Protein AF-A0A6J1W7P1-F1 (afdb_monomer_lite)

Secondary structure (DSSP, 8-state):
-TT--S-TTHHHHHHHHHHHHHH-S---GGGEEEEEEEEETTEEEEEEEE--SSHHHHHHHHHHHHHHHHS-PEEEETTEEEE---------------------------PPP-PPPP--EEEEEE---SSS---S-EEEEE--SSSSPB-TTEEEEEEETTT-BEEEEEE-TT-B--TTSEEEEE-TT-SSPPSEE--TT-S-SSSEEEEEEE-SS----TTPBP--TTEEEEEEEESS-----HHHHHHHSTT-PPEE--TTS-SS-EEEEE-S---TT-GGGEEEEE--TTS----------S-TTT--S---EEEEEE--BTTB---EEEEE-STT-BSTT-EEEE--TT-SS-SEEEE--SB--TTSEEEE-PPP--S-----

Organism: NCBI:txid8663

Foldseek 3Di:
DVCDDPDLLPVLLLVQLQLCVQLVLNRASAQFAPWDWDDDDPDTDTDTHGFDLDPVRVVSSVVSVVVLQPDQAFRDDPPDTHGDHDDDDDPPPDDDDDDDDDDDDDDDDPDDPDDDDFDKEWFWFQQQFPDDWQAAGKTKIFTRDQPQAACAQKKKFKADLVVQWTQDIDRRHPHTAPSRRMAMEEGCPHPPGHPHHDHGCPRPQAQIKIWMFGDNDDPDDGGDHDDLVRTDAMAGEHADDDDDSPVCCCHHQNPDDHHYLDPPPDPGRKIWGQGRYSDGSHSVRTDIAHDDHPHDTPDDDPPPPPPPPPPPDWDKDWPDADDDDPPDDWGKTKIATDAFAFQQVDKDFDDDPVDPHGPDIHRDGDGQHRRRMDMDTDDDDDPDDDDD

pLDDT: mean 74.08, std 20.41, range [27.34, 98.88]

Structure (mmCIF, N/CA/C/O backbone):
data_AF-A0A6J1W7P1-F1
#
_entry.id   AF-A0A6J1W7P1-F1
#
loop_
_atom_site.group_PDB
_atom_site.id
_atom_site.type_symbol
_atom_site.label_atom_id
_atom_site.label_alt_id
_atom_site.label_comp_id
_atom_site.label_asym_id
_atom_site.label_entity_id
_atom_site.label_seq_id
_atom_site.pdbx_PDB_ins_code
_atom_site.Cartn_x
_atom_site.Cartn_y
_atom_site.Cartn_z
_atom_site.occupancy
_atom_site.B_iso_or_equiv
_atom_site.auth_seq_id
_atom_site.auth_comp_id
_atom_site.auth_asym_id
_atom_site.auth_atom_id
_atom_site.pdbx_PDB_model_num
ATOM 1 N N . CYS A 1 1 ? -26.674 -8.137 21.107 1.00 55.94 1 CYS A N 1
ATOM 2 C CA . CYS A 1 1 ? -27.039 -9.274 20.233 1.00 55.94 1 CYS A CA 1
ATOM 3 C C . CYS A 1 1 ? -28.047 -8.925 19.143 1.00 55.94 1 CYS A C 1
ATOM 5 O O . CYS A 1 1 ? -27.706 -9.076 17.980 1.00 55.94 1 CYS A O 1
ATOM 7 N N . HIS A 1 2 ? -29.232 -8.385 19.457 1.00 55.34 2 HIS A N 1
ATOM 8 C CA . HIS A 1 2 ? -30.210 -7.976 18.425 1.00 55.34 2 HIS A CA 1
ATOM 9 C C . HIS A 1 2 ? -29.773 -6.791 17.535 1.00 55.34 2 HIS A C 1
ATOM 11 O O . HIS A 1 2 ? -30.408 -6.522 16.524 1.00 55.34 2 HIS A O 1
ATOM 17 N N . GLN A 1 3 ? -28.682 -6.108 17.899 1.00 54.59 3 GLN A N 1
ATOM 18 C CA . GLN A 1 3 ? -28.044 -5.022 17.146 1.00 54.59 3 GLN A CA 1
ATOM 19 C C . GLN A 1 3 ? -26.563 -5.336 16.867 1.00 54.59 3 GLN A C 1
ATOM 21 O O . GLN A 1 3 ? -25.710 -4.471 17.049 1.00 54.59 3 GLN A O 1
ATOM 26 N N . LYS A 1 4 ? -26.214 -6.592 16.530 1.00 49.41 4 LYS A N 1
ATOM 27 C CA . LYS A 1 4 ? -24.828 -6.925 16.146 1.00 49.41 4 LYS A CA 1
ATOM 28 C C . LYS A 1 4 ? -24.375 -5.915 15.070 1.00 49.41 4 LYS A C 1
ATOM 30 O O . LYS A 1 4 ? -25.126 -5.726 14.109 1.00 49.41 4 LYS A O 1
ATOM 35 N N . PRO A 1 5 ? -23.235 -5.220 15.246 1.00 51.75 5 PRO A N 1
ATOM 36 C CA . PRO A 1 5 ? -22.783 -4.244 14.262 1.00 51.75 5 PRO A CA 1
ATOM 37 C C . PRO A 1 5 ? -22.648 -4.928 12.900 1.00 51.75 5 PRO A C 1
ATOM 39 O O . PRO A 1 5 ? -22.123 -6.036 12.814 1.00 51.75 5 PRO A O 1
ATOM 42 N N . GLN A 1 6 ? -23.169 -4.286 11.848 1.00 49.50 6 GLN A N 1
ATOM 43 C CA . GLN A 1 6 ? -23.079 -4.822 10.483 1.00 49.50 6 GLN A CA 1
ATOM 44 C C . GLN A 1 6 ? -21.644 -4.794 9.940 1.00 49.50 6 GLN A C 1
ATOM 46 O O . GLN A 1 6 ? -21.331 -5.507 8.993 1.00 49.50 6 GLN A O 1
ATOM 51 N N . ASP A 1 7 ? -20.785 -3.979 10.554 1.00 55.03 7 ASP A N 1
ATOM 52 C CA . ASP A 1 7 ? -19.360 -3.895 10.272 1.00 55.03 7 ASP A CA 1
ATOM 53 C C . ASP A 1 7 ? -18.561 -4.624 11.362 1.00 55.03 7 ASP A C 1
ATOM 55 O O . ASP A 1 7 ? -18.453 -4.154 12.501 1.00 55.03 7 ASP A O 1
ATOM 59 N N . GLU A 1 8 ? -17.984 -5.769 10.998 1.00 53.41 8 GLU A N 1
ATOM 60 C CA . GLU A 1 8 ? -17.146 -6.592 11.877 1.00 53.41 8 GLU A CA 1
ATOM 61 C C . GLU A 1 8 ? -15.874 -5.855 12.346 1.00 53.41 8 GLU A C 1
ATOM 63 O O . GLU A 1 8 ? -15.332 -6.189 13.399 1.00 53.41 8 GLU A O 1
ATOM 68 N N . GLY A 1 9 ? -15.443 -4.793 11.650 1.00 53.81 9 GLY A N 1
ATOM 69 C CA . GLY A 1 9 ? -14.288 -3.969 12.030 1.00 53.81 9 GLY A CA 1
ATOM 70 C C . GLY A 1 9 ? -14.559 -2.944 13.139 1.00 53.81 9 GLY A C 1
ATOM 71 O O . GLY A 1 9 ? -13.624 -2.372 13.702 1.00 53.81 9 GLY A O 1
ATOM 72 N N . THR A 1 10 ? -15.822 -2.705 13.503 1.00 60.69 10 THR A N 1
ATOM 73 C CA . THR A 1 10 ? -16.180 -1.638 14.454 1.00 60.69 10 THR A CA 1
ATOM 74 C C . THR A 1 10 ? -15.736 -1.936 15.891 1.00 60.69 10 THR A C 1
ATOM 76 O O . THR A 1 10 ? -15.282 -1.028 16.587 1.00 60.69 10 THR A O 1
ATOM 79 N N . ILE A 1 11 ? -15.827 -3.191 16.335 1.00 65.00 11 ILE A N 1
ATOM 80 C CA . ILE A 1 11 ? -15.462 -3.586 17.706 1.00 65.00 11 ILE A CA 1
ATOM 81 C C . ILE A 1 11 ? -13.941 -3.648 17.916 1.00 65.00 11 ILE A C 1
ATOM 83 O O . ILE A 1 11 ? -13.480 -3.010 18.864 1.00 65.00 11 ILE A O 1
ATOM 87 N N . PRO A 1 12 ? -13.146 -4.293 17.034 1.00 63.59 12 PRO A N 1
ATOM 88 C CA . PRO A 1 12 ? -11.684 -4.223 17.096 1.00 63.59 12 PRO A CA 1
ATOM 89 C C . PRO A 1 12 ? -11.166 -2.783 17.134 1.00 63.59 12 PRO A C 1
ATOM 91 O O . PRO A 1 12 ? -10.280 -2.456 17.920 1.00 63.59 12 PRO A O 1
ATOM 94 N N . ARG A 1 13 ? -11.765 -1.893 16.328 1.00 65.25 13 ARG A N 1
ATOM 95 C CA . ARG A 1 13 ? -11.382 -0.480 16.270 1.00 65.25 13 ARG A CA 1
ATOM 96 C C . ARG A 1 13 ? -11.667 0.262 17.570 1.00 65.25 13 ARG A C 1
ATOM 98 O O . ARG A 1 13 ? -10.803 0.985 18.051 1.00 65.25 13 ARG A O 1
ATOM 105 N N . ALA A 1 14 ? -12.853 0.080 18.143 1.00 62.78 14 ALA A N 1
ATOM 106 C CA . ALA A 1 14 ? -13.211 0.722 19.404 1.00 62.78 14 ALA A CA 1
ATOM 107 C C . ALA A 1 14 ? -12.357 0.211 20.577 1.00 62.78 14 ALA A C 1
ATOM 109 O O . ALA A 1 14 ? -11.926 1.008 21.406 1.00 62.78 14 ALA A O 1
ATOM 110 N N . LEU A 1 15 ? -12.065 -1.094 20.619 1.00 66.50 15 LEU A N 1
ATOM 111 C CA . LEU A 1 15 ? -11.183 -1.684 21.629 1.00 66.50 15 LEU A CA 1
ATOM 112 C C . LEU A 1 15 ? -9.762 -1.126 21.529 1.00 66.50 15 LEU A C 1
ATOM 114 O O . LEU A 1 15 ? -9.231 -0.653 22.530 1.00 66.50 15 LEU A O 1
ATOM 118 N N . ALA A 1 16 ? -9.184 -1.104 20.327 1.00 66.38 16 ALA A N 1
ATOM 119 C CA . ALA A 1 16 ? -7.863 -0.528 20.089 1.00 66.38 16 ALA A CA 1
ATOM 120 C C . ALA A 1 16 ? -7.801 0.961 20.461 1.00 66.38 16 ALA A C 1
ATOM 122 O O . ALA A 1 16 ? -6.868 1.394 21.122 1.00 66.38 16 ALA A O 1
ATOM 123 N N . GLN A 1 17 ? -8.837 1.741 20.138 1.00 63.00 17 GLN A N 1
ATOM 124 C CA . GLN A 1 17 ? -8.927 3.149 20.542 1.00 63.00 17 GLN A CA 1
ATOM 125 C C . GLN A 1 17 ? -9.007 3.329 22.065 1.00 63.00 17 GLN A C 1
ATOM 127 O O . GLN A 1 17 ? -8.407 4.254 22.614 1.00 63.00 17 GLN A O 1
ATOM 132 N N . SER A 1 18 ? -9.764 2.475 22.761 1.00 62.81 18 SER A N 1
ATOM 133 C CA . SER A 1 18 ? -9.846 2.501 24.226 1.00 62.81 18 SER A CA 1
ATOM 134 C C . SER A 1 18 ? -8.524 2.115 24.888 1.00 62.81 18 SER A C 1
ATOM 136 O O . SER A 1 18 ? -8.179 2.704 25.913 1.00 62.81 18 SER A O 1
ATOM 138 N N . LEU A 1 19 ? -7.795 1.164 24.302 1.00 64.19 19 LEU A N 1
ATOM 139 C CA . LEU A 1 19 ? -6.449 0.782 24.727 1.00 64.19 19 LEU A CA 1
ATOM 140 C C . LEU A 1 19 ? -5.487 1.945 24.533 1.00 64.19 19 LEU A C 1
ATOM 142 O O . LEU A 1 19 ? -4.870 2.391 25.499 1.00 64.19 19 LEU A O 1
ATOM 146 N N . GLU A 1 20 ? -5.470 2.519 23.333 1.00 61.06 20 GLU A N 1
ATOM 147 C CA . GLU A 1 20 ? -4.562 3.603 22.984 1.00 61.06 20 GLU A CA 1
ATOM 148 C C . GLU A 1 20 ? -4.732 4.823 23.883 1.00 61.06 20 GLU A C 1
ATOM 150 O O . GLU A 1 20 ? -3.760 5.374 24.391 1.00 61.06 20 GLU A O 1
ATOM 155 N N . LYS A 1 21 ? -5.977 5.195 24.196 1.00 60.22 21 LYS A N 1
ATOM 156 C CA . LYS A 1 21 ? -6.268 6.300 25.119 1.00 60.22 21 LYS A CA 1
ATOM 157 C C . LYS A 1 21 ? -5.658 6.110 26.516 1.00 60.22 21 LYS A C 1
ATOM 159 O O . LYS A 1 21 ? -5.467 7.093 27.230 1.00 60.22 21 LYS A O 1
ATOM 164 N N . ARG A 1 22 ? -5.423 4.868 26.939 1.00 60.75 22 ARG A N 1
ATOM 165 C CA . ARG A 1 22 ? -4.942 4.534 28.287 1.00 60.75 22 ARG A CA 1
ATOM 166 C C . ARG A 1 22 ? -3.438 4.353 28.340 1.00 60.75 22 ARG A C 1
ATOM 168 O O . ARG A 1 22 ? -2.823 4.788 29.307 1.00 60.75 22 ARG A O 1
ATOM 175 N N . CYS A 1 23 ? -2.881 3.680 27.343 1.00 57.28 23 CYS A N 1
ATOM 176 C CA . CYS A 1 23 ? -1.470 3.323 27.326 1.00 57.28 23 CYS A CA 1
ATOM 177 C C . CYS A 1 23 ? -0.615 4.310 26.523 1.00 57.28 23 CYS A C 1
ATOM 179 O O . CYS A 1 23 ? 0.583 4.383 26.781 1.00 57.28 23 CYS A O 1
ATOM 181 N N . ASN A 1 24 ? -1.211 5.049 25.573 1.00 53.47 24 ASN A N 1
ATOM 182 C CA . ASN A 1 24 ? -0.498 5.818 24.550 1.00 53.47 24 ASN A CA 1
ATOM 183 C C . ASN A 1 24 ? 0.609 4.964 23.897 1.00 53.47 24 ASN A C 1
ATOM 185 O O . ASN A 1 24 ? 1.783 5.344 23.893 1.00 53.47 24 ASN A O 1
ATOM 189 N N . CYS A 1 25 ? 0.242 3.748 23.484 1.00 57.06 25 CYS A N 1
ATOM 190 C CA . CYS A 1 25 ? 1.164 2.671 23.128 1.00 57.06 25 CYS A CA 1
ATOM 191 C C . CYS A 1 25 ? 1.140 2.305 21.638 1.00 57.06 25 CYS A C 1
ATOM 193 O O . CYS A 1 25 ? 1.701 1.280 21.259 1.00 57.06 25 CYS A O 1
ATOM 195 N N . SER A 1 26 ? 0.532 3.142 20.797 1.00 56.62 26 SER A N 1
ATOM 196 C CA . SER A 1 26 ? 0.266 2.865 19.384 1.00 56.62 26 SER A CA 1
ATOM 197 C C . SER A 1 26 ? -0.520 1.559 19.161 1.00 56.62 26 SER A C 1
ATOM 199 O O . SER A 1 26 ? -0.274 0.824 18.200 1.00 56.62 26 SER A O 1
ATOM 201 N N . PHE A 1 27 ? -1.487 1.251 20.035 1.00 61.53 27 PHE A N 1
ATOM 202 C CA . PHE A 1 27 ? -2.318 0.051 19.931 1.00 61.53 27 PHE A CA 1
ATOM 203 C C . PHE A 1 27 ? -3.189 0.117 18.673 1.00 61.53 27 PHE A C 1
ATOM 205 O O . PHE A 1 27 ? -4.149 0.888 18.584 1.00 61.53 27 PHE A O 1
ATOM 212 N N . SER A 1 28 ? -2.896 -0.747 17.702 1.00 66.19 28 SER A N 1
ATOM 213 C CA . SER A 1 28 ? -3.629 -0.808 16.440 1.00 66.19 28 SER A CA 1
ATOM 214 C C . SER A 1 28 ? -4.740 -1.866 16.473 1.00 66.19 28 SER A C 1
ATOM 216 O O . SER A 1 28 ? -4.526 -2.970 16.982 1.00 66.19 28 SER A O 1
ATOM 218 N N . PRO A 1 29 ? -5.910 -1.617 15.845 1.00 63.94 29 PRO A N 1
ATOM 219 C CA . PRO A 1 29 ? -6.922 -2.654 15.616 1.00 63.94 29 PRO A CA 1
ATOM 220 C C . PRO A 1 29 ? -6.360 -3.871 14.868 1.00 63.94 29 PRO A C 1
ATOM 222 O O . PRO A 1 29 ? -6.880 -4.975 15.008 1.00 63.94 29 PRO A O 1
ATOM 225 N N . ALA A 1 30 ? -5.280 -3.673 14.104 1.00 61.75 30 ALA A N 1
ATOM 226 C CA . ALA A 1 30 ? -4.560 -4.710 13.377 1.00 61.75 30 ALA A CA 1
ATOM 227 C C . ALA A 1 30 ? -3.935 -5.791 14.282 1.00 61.75 30 ALA A C 1
ATOM 229 O O . ALA A 1 30 ? -3.623 -6.879 13.791 1.00 61.75 30 ALA A O 1
ATOM 230 N N . TYR A 1 31 ? -3.759 -5.518 15.580 1.00 68.50 31 TYR A N 1
ATOM 231 C CA . TYR A 1 31 ? -3.244 -6.485 16.554 1.00 68.50 31 TYR A CA 1
ATOM 232 C C . TYR A 1 31 ? -4.279 -7.537 16.968 1.00 68.50 31 TYR A C 1
ATOM 234 O O . TYR A 1 31 ? -3.904 -8.574 17.508 1.00 68.50 31 TYR A O 1
ATOM 242 N N . PHE A 1 32 ? -5.565 -7.325 16.671 1.00 69.25 32 PHE A N 1
ATOM 243 C CA . PHE A 1 32 ? -6.596 -8.347 16.836 1.00 69.25 32 PHE A CA 1
ATOM 244 C C . PHE A 1 32 ? -6.693 -9.217 15.579 1.00 69.25 32 PHE A C 1
ATOM 246 O O . PHE A 1 32 ? -7.141 -8.775 14.519 1.00 69.25 32 PHE A O 1
ATOM 253 N N . LYS A 1 33 ? -6.286 -10.477 15.704 1.00 66.31 33 LYS A N 1
ATOM 254 C CA . LYS A 1 33 ? -6.368 -11.508 14.668 1.00 66.31 33 LYS A CA 1
ATOM 255 C C . LYS A 1 33 ? -7.622 -12.344 14.842 1.00 66.31 33 LYS A C 1
ATOM 257 O O . LYS A 1 33 ? -8.045 -12.616 15.962 1.00 66.31 33 LYS A O 1
ATOM 262 N N . ASP A 1 34 ? -8.195 -12.741 13.712 1.00 69.56 34 ASP A N 1
ATOM 263 C CA . ASP A 1 34 ? -9.390 -13.580 13.628 1.00 69.56 34 ASP A CA 1
ATOM 264 C C . ASP A 1 34 ? -10.508 -13.152 14.599 1.00 69.56 34 ASP A C 1
ATOM 266 O O . ASP A 1 34 ? -10.966 -13.957 15.410 1.00 69.56 34 ASP A O 1
ATOM 270 N N . PRO A 1 35 ? -10.941 -11.874 14.570 1.00 71.31 35 PRO A N 1
ATOM 271 C CA . PRO A 1 35 ? -11.959 -11.395 15.487 1.00 71.31 35 PRO A CA 1
ATOM 272 C C . PRO A 1 35 ? -13.296 -12.097 15.231 1.00 71.31 35 PRO A C 1
ATOM 274 O O . PRO A 1 35 ? -13.897 -11.974 14.164 1.00 71.31 35 PRO A O 1
ATOM 277 N N . VAL A 1 36 ? -13.798 -12.789 16.246 1.00 73.38 36 VAL A N 1
ATOM 278 C CA . VAL A 1 36 ? -15.101 -13.444 16.264 1.00 73.38 36 VAL A CA 1
ATOM 279 C C . VAL A 1 36 ? -16.020 -12.706 17.227 1.00 73.38 36 VAL A C 1
ATOM 281 O O . VAL A 1 36 ? -15.671 -12.406 18.366 1.00 73.38 36 VAL A O 1
ATOM 284 N N . LEU A 1 37 ? -17.234 -12.435 16.754 1.00 72.56 37 LEU A N 1
ATOM 285 C CA . LEU A 1 37 ? -18.307 -11.846 17.546 1.00 72.56 37 LEU A CA 1
ATOM 286 C C . LEU A 1 37 ? -19.449 -12.844 17.691 1.00 72.56 37 LEU A C 1
ATOM 288 O O . LEU A 1 37 ? -20.247 -13.021 16.757 1.00 72.56 37 LEU A O 1
ATOM 292 N N . THR A 1 38 ? -19.539 -13.466 18.861 1.00 76.69 38 THR A N 1
ATOM 293 C CA . THR A 1 38 ? -20.615 -14.390 19.227 1.00 76.69 38 THR A CA 1
ATOM 294 C C . THR A 1 38 ? -21.569 -13.758 20.235 1.00 76.69 38 THR A C 1
ATOM 296 O O . THR A 1 38 ? -21.323 -12.700 20.816 1.00 76.69 38 THR A O 1
ATOM 299 N N . CYS A 1 39 ? -22.725 -14.392 20.384 1.00 75.62 39 CYS A N 1
ATOM 300 C CA . CYS A 1 39 ? -23.730 -14.016 21.360 1.00 75.62 39 CYS A CA 1
ATOM 301 C C . CYS A 1 39 ? -23.903 -15.157 22.349 1.00 75.62 39 CYS A C 1
ATOM 303 O O . CYS A 1 39 ? -24.371 -16.228 21.967 1.00 75.62 39 CYS A O 1
ATOM 305 N N . GLU A 1 40 ? -23.571 -14.905 23.609 1.00 77.44 40 GLU A N 1
ATOM 306 C CA . GLU A 1 40 ? -23.798 -15.835 24.710 1.00 77.44 40 GLU A CA 1
ATOM 307 C C . GLU A 1 40 ? -24.936 -15.278 25.570 1.00 77.44 40 GLU A C 1
ATOM 309 O O . GLU A 1 40 ? -24.783 -14.377 26.394 1.00 77.44 40 GLU A O 1
ATOM 314 N N . GLY A 1 41 ? -26.156 -15.739 25.286 1.00 78.94 41 GLY A N 1
ATOM 315 C CA . GLY A 1 41 ? -27.366 -15.191 25.898 1.00 78.94 41 GLY A CA 1
ATOM 316 C C . GLY A 1 41 ? -27.593 -13.719 25.528 1.00 78.94 41 GLY A C 1
ATOM 317 O O . GLY A 1 41 ? -27.954 -13.403 24.392 1.00 78.94 41 GLY A O 1
ATOM 318 N N . ARG A 1 42 ? -27.441 -12.811 26.503 1.00 70.31 42 ARG A N 1
ATOM 319 C CA . ARG A 1 42 ? -27.562 -11.349 26.305 1.00 70.31 42 ARG A CA 1
ATOM 320 C C . ARG A 1 42 ? -26.214 -10.655 26.110 1.00 70.31 42 ARG A C 1
ATOM 322 O O . ARG A 1 42 ? -26.200 -9.466 25.787 1.00 70.31 42 ARG A O 1
ATOM 329 N N . GLU A 1 43 ? -25.118 -11.380 26.288 1.00 67.12 43 GLU A N 1
ATOM 330 C CA . GLU A 1 43 ? -23.765 -10.851 26.221 1.00 67.12 43 GLU A CA 1
ATOM 331 C C . GLU A 1 43 ? -23.235 -10.948 24.792 1.00 67.12 43 GLU A C 1
ATOM 333 O O . GLU A 1 43 ? -23.491 -11.914 24.068 1.00 67.12 43 GLU A O 1
ATOM 338 N N . LEU A 1 44 ? -22.537 -9.899 24.366 1.00 68.69 44 LEU A N 1
ATOM 339 C CA . LEU A 1 44 ? -21.782 -9.905 23.123 1.00 68.69 44 LEU A CA 1
ATOM 340 C C . LEU A 1 44 ? -20.349 -10.288 23.476 1.00 68.69 44 LEU A C 1
ATOM 342 O O . LEU A 1 44 ? -19.685 -9.548 24.200 1.00 68.69 44 LEU A O 1
ATOM 346 N N . VAL A 1 45 ? -19.892 -11.426 22.971 1.00 72.62 45 VAL A N 1
ATOM 347 C CA . VAL A 1 45 ? -18.554 -11.943 23.245 1.00 72.62 45 VAL A CA 1
ATOM 348 C C . VAL A 1 45 ? -17.677 -11.640 22.041 1.00 72.62 45 VAL A C 1
ATOM 350 O O . VAL A 1 45 ? -17.971 -12.048 20.917 1.00 72.62 45 VAL A O 1
ATOM 353 N N . PHE A 1 46 ? -16.626 -10.861 22.286 1.00 74.12 46 PHE A N 1
ATOM 354 C CA . PHE A 1 46 ? -15.562 -10.605 21.327 1.00 74.12 46 PHE A CA 1
ATOM 355 C C . PHE A 1 46 ? -14.382 -11.511 21.662 1.00 74.12 46 PHE A C 1
ATOM 357 O O . PHE A 1 46 ? -13.828 -11.432 22.758 1.00 74.12 46 PHE A O 1
ATOM 364 N N . THR A 1 47 ? -13.993 -12.350 20.713 1.00 72.50 47 THR A N 1
ATOM 365 C CA . THR A 1 47 ? -12.824 -13.220 20.823 1.00 72.50 47 THR A CA 1
ATOM 366 C C . THR A 1 47 ? -11.885 -12.883 19.684 1.00 72.50 47 THR A C 1
ATOM 368 O O . THR A 1 47 ? -12.304 -12.866 18.536 1.00 72.50 47 THR A O 1
ATOM 371 N N . ALA A 1 48 ? -10.626 -12.606 19.984 1.00 70.75 48 ALA A N 1
ATOM 372 C CA . ALA A 1 48 ? -9.598 -12.403 18.976 1.00 70.75 48 ALA A CA 1
ATOM 373 C C . ALA A 1 48 ? -8.273 -12.934 19.512 1.00 70.75 48 ALA A C 1
ATOM 375 O O . ALA A 1 48 ? -8.025 -12.906 20.719 1.00 70.75 48 ALA A O 1
ATOM 376 N N . LEU A 1 49 ? -7.420 -13.393 18.608 1.00 68.50 49 LEU A N 1
ATOM 377 C CA . LEU A 1 49 ? -6.032 -13.694 18.909 1.00 68.50 49 LEU A CA 1
ATOM 378 C C . LEU A 1 49 ? -5.262 -12.373 18.960 1.00 68.50 49 LEU A C 1
ATOM 380 O O . LEU A 1 49 ? -5.277 -11.602 18.003 1.00 68.50 49 LEU A O 1
ATOM 384 N N . LEU A 1 50 ? -4.604 -12.089 20.080 1.00 71.19 50 LEU A N 1
ATOM 385 C CA . LEU A 1 50 ? -3.755 -10.909 20.186 1.00 71.19 50 LEU A CA 1
ATOM 386 C C . LEU A 1 50 ? -2.393 -11.224 19.567 1.00 71.19 50 LEU A C 1
ATOM 388 O O . LEU A 1 50 ? -1.663 -12.075 20.068 1.00 71.19 50 LEU A O 1
ATOM 392 N N . SER A 1 51 ? -2.053 -10.543 18.477 1.00 60.06 51 SER A N 1
ATOM 393 C CA . SER A 1 51 ? -0.722 -10.621 17.880 1.00 60.06 51 SER A CA 1
ATOM 394 C C . SER A 1 51 ? 0.119 -9.428 18.310 1.00 60.06 51 SER A C 1
ATOM 396 O O . SER A 1 51 ? -0.307 -8.289 18.129 1.00 60.06 51 SER A O 1
ATOM 398 N N . ALA A 1 52 ? 1.329 -9.693 18.789 1.00 60.12 52 ALA A N 1
ATOM 399 C CA . ALA A 1 52 ? 2.334 -8.686 19.097 1.00 60.12 52 ALA A CA 1
ATOM 400 C C . ALA A 1 52 ? 3.681 -9.086 18.478 1.00 60.12 52 ALA A C 1
ATOM 402 O O . ALA A 1 52 ? 3.925 -10.265 18.218 1.00 60.12 52 ALA A O 1
ATOM 403 N N . ARG A 1 53 ? 4.541 -8.099 18.213 1.00 53.19 53 ARG A N 1
ATOM 404 C CA . ARG A 1 53 ? 5.790 -8.270 17.451 1.00 53.19 53 ARG A CA 1
ATOM 405 C C . ARG A 1 53 ? 6.984 -8.697 18.314 1.00 53.19 53 ARG A C 1
ATOM 407 O O . ARG A 1 53 ? 7.997 -9.115 17.770 1.00 53.19 53 ARG A O 1
ATOM 414 N N . SER A 1 54 ? 6.874 -8.603 19.639 1.00 49.78 54 SER A N 1
ATOM 415 C CA . SER A 1 54 ? 7.848 -9.128 20.605 1.00 49.78 54 SER A CA 1
ATOM 416 C C . SER A 1 54 ? 7.158 -9.492 21.919 1.00 49.78 54 SER A C 1
ATOM 418 O O . SER A 1 54 ? 6.016 -9.086 22.146 1.00 49.78 54 SER A O 1
ATOM 420 N N . THR A 1 55 ? 7.846 -10.225 22.796 1.00 53.94 55 THR A N 1
ATOM 421 C CA . THR A 1 55 ? 7.386 -10.508 24.166 1.00 53.94 55 THR A CA 1
ATOM 422 C C . THR A 1 55 ? 7.146 -9.226 24.954 1.00 53.94 55 THR A C 1
ATOM 424 O O . THR A 1 55 ? 6.122 -9.096 25.606 1.00 53.94 55 THR A O 1
ATOM 427 N N . GLU A 1 56 ? 8.003 -8.218 24.802 1.00 53.66 56 GLU A N 1
ATOM 428 C CA . GLU A 1 56 ? 7.858 -6.932 25.493 1.00 53.66 56 GLU A CA 1
ATOM 429 C C . GLU A 1 56 ? 6.676 -6.126 24.950 1.00 53.66 56 GLU A C 1
ATOM 431 O O . GLU A 1 56 ? 6.010 -5.424 25.708 1.00 53.66 56 GLU A O 1
ATOM 436 N N . GLN A 1 57 ? 6.406 -6.194 23.639 1.00 59.09 57 GLN A N 1
ATOM 437 C CA . GLN A 1 57 ? 5.189 -5.600 23.093 1.00 59.09 57 GLN A CA 1
ATOM 438 C C . GLN A 1 57 ? 3.965 -6.353 23.606 1.00 59.09 57 GLN A C 1
ATOM 440 O O . GLN A 1 57 ? 3.032 -5.710 24.071 1.00 59.09 57 GLN A O 1
ATOM 445 N N . LEU A 1 58 ? 3.984 -7.687 23.564 1.00 66.31 58 LEU A N 1
ATOM 446 C CA . LEU A 1 58 ? 2.883 -8.508 24.050 1.00 66.31 58 LEU A CA 1
ATOM 447 C C . LEU A 1 58 ? 2.578 -8.192 25.513 1.00 66.31 58 LEU A C 1
ATOM 449 O O . LEU A 1 58 ? 1.424 -7.965 25.847 1.00 66.31 58 LEU A O 1
ATOM 453 N N . ASP A 1 59 ? 3.603 -8.083 26.354 1.00 64.94 59 ASP A N 1
ATOM 454 C CA . ASP A 1 59 ? 3.465 -7.740 27.766 1.00 64.94 59 ASP A CA 1
ATOM 455 C C . ASP A 1 59 ? 2.892 -6.333 27.961 1.00 64.94 59 ASP A C 1
ATOM 457 O O . ASP A 1 59 ? 1.994 -6.153 28.783 1.00 64.94 59 ASP A O 1
ATOM 461 N N . ARG A 1 60 ? 3.336 -5.338 27.178 1.00 65.06 60 ARG A N 1
ATOM 462 C CA . ARG A 1 60 ? 2.747 -3.985 27.205 1.00 65.06 60 ARG A CA 1
ATOM 463 C C . ARG A 1 60 ? 1.275 -3.992 26.795 1.00 65.06 60 ARG A C 1
ATOM 465 O O . ARG A 1 60 ? 0.460 -3.367 27.472 1.00 65.06 60 ARG A O 1
ATOM 472 N N . GLU A 1 61 ? 0.928 -4.716 25.733 1.00 66.75 61 GLU A N 1
ATOM 473 C CA . GLU A 1 61 ? -0.451 -4.812 25.246 1.00 66.75 61 GLU A CA 1
ATOM 474 C C . GLU A 1 61 ? -1.348 -5.577 26.225 1.00 66.75 61 GLU A C 1
ATOM 476 O O . GLU A 1 61 ? -2.467 -5.150 26.516 1.00 66.75 61 GLU A O 1
ATOM 481 N N . LEU A 1 62 ? -0.850 -6.675 26.800 1.00 71.19 62 LEU A N 1
ATOM 482 C CA . LEU A 1 62 ? -1.533 -7.429 27.850 1.00 71.19 62 LEU A CA 1
ATOM 483 C C . LEU A 1 62 ? -1.713 -6.584 29.115 1.00 71.19 62 LEU A C 1
ATOM 485 O O . LEU A 1 62 ? -2.770 -6.640 29.746 1.00 71.19 62 LEU A O 1
ATOM 489 N N . GLN A 1 63 ? -0.734 -5.751 29.465 1.00 67.50 63 GLN A N 1
ATOM 490 C CA . GLN A 1 63 ? -0.842 -4.814 30.578 1.00 67.50 63 GLN A CA 1
ATOM 491 C C . GLN A 1 63 ? -1.894 -3.730 30.298 1.00 67.50 63 GLN A C 1
ATOM 493 O O . GLN A 1 63 ? -2.709 -3.432 31.173 1.00 67.50 63 GLN A O 1
ATOM 498 N N . ALA A 1 64 ? -1.944 -3.184 29.080 1.00 65.50 64 ALA A N 1
ATOM 499 C CA . ALA A 1 64 ? -2.969 -2.226 28.662 1.00 65.50 64 ALA A CA 1
ATOM 500 C C . ALA A 1 64 ? -4.383 -2.841 28.689 1.00 65.50 64 ALA A C 1
ATOM 502 O O . ALA A 1 64 ? -5.332 -2.206 29.160 1.00 65.50 64 ALA A O 1
ATOM 503 N N . LEU A 1 65 ? -4.516 -4.100 28.259 1.00 69.62 65 LEU A N 1
ATOM 504 C CA . LEU A 1 65 ? -5.753 -4.883 28.342 1.00 69.62 65 LEU A CA 1
ATOM 505 C C . LEU A 1 65 ? -6.170 -5.139 29.799 1.00 69.62 65 LEU A C 1
ATOM 507 O O . LEU A 1 65 ? -7.341 -4.962 30.140 1.00 69.62 65 LEU A O 1
ATOM 511 N N . SER A 1 66 ? -5.225 -5.454 30.690 1.00 67.44 66 SER A N 1
ATOM 512 C CA . SER A 1 66 ? -5.509 -5.641 32.121 1.00 67.44 66 SER A CA 1
ATOM 513 C C . SER A 1 66 ? -5.983 -4.348 32.804 1.00 67.44 66 SER A C 1
ATOM 515 O O . SER A 1 66 ? -6.895 -4.371 33.633 1.00 67.44 66 SER A O 1
ATOM 517 N N . ILE A 1 67 ? -5.442 -3.189 32.411 1.00 63.56 67 ILE A N 1
ATOM 518 C CA . ILE A 1 67 ? -5.914 -1.877 32.892 1.00 63.56 67 ILE A CA 1
ATOM 519 C C . ILE A 1 67 ? -7.374 -1.631 32.477 1.00 63.56 67 ILE A C 1
ATOM 521 O O . ILE A 1 67 ? -8.142 -1.028 33.233 1.00 63.56 67 ILE A O 1
ATOM 525 N N . LEU A 1 68 ? -7.774 -2.092 31.288 1.00 62.75 68 LEU A N 1
ATOM 526 C CA . LEU A 1 68 ? -9.154 -2.005 30.809 1.00 62.75 68 LEU A CA 1
ATOM 527 C C . LEU A 1 68 ? -10.108 -2.890 31.605 1.00 62.75 68 LEU A C 1
ATOM 529 O O . LEU A 1 68 ? -11.187 -2.423 31.959 1.00 62.75 68 LEU A O 1
ATOM 533 N N . GLU A 1 69 ? -9.701 -4.114 31.940 1.00 63.56 69 GLU A N 1
ATOM 534 C CA . GLU A 1 69 ? -10.480 -5.031 32.783 1.00 63.56 69 GLU A CA 1
ATOM 535 C C . GLU A 1 69 ? -10.773 -4.433 34.168 1.00 63.56 69 GLU A C 1
ATOM 537 O O . GLU A 1 69 ? -11.894 -4.503 34.673 1.00 63.56 69 GLU A O 1
ATOM 542 N N . GLN A 1 70 ? -9.771 -3.800 34.778 1.00 61.22 70 GLN A N 1
ATOM 543 C CA . GLN A 1 70 ? -9.896 -3.201 36.110 1.00 61.22 70 GLN A CA 1
ATOM 544 C C . GLN A 1 70 ? -10.678 -1.885 36.092 1.00 61.22 70 GLN A C 1
ATOM 546 O O . GLN A 1 70 ? -11.246 -1.459 37.105 1.00 61.22 70 GLN A O 1
ATOM 551 N N . SER A 1 71 ? -10.724 -1.222 34.937 1.00 55.03 71 SER A N 1
ATOM 552 C CA . SER A 1 71 ? -11.521 -0.025 34.758 1.00 55.03 71 SER A CA 1
ATOM 553 C C . SER A 1 71 ? -12.993 -0.407 34.618 1.00 55.03 71 SER A C 1
ATOM 555 O O . SER A 1 71 ? -13.398 -1.058 33.665 1.00 55.03 71 SER A O 1
ATOM 557 N N . LYS A 1 72 ? -13.838 0.022 35.561 1.00 55.31 72 LYS A N 1
ATOM 558 C CA . LYS A 1 72 ? -15.307 -0.126 35.488 1.00 55.31 72 LYS A CA 1
ATOM 559 C C . LYS A 1 72 ? -15.933 0.768 34.402 1.00 55.31 72 LYS A C 1
ATOM 561 O O . LYS A 1 72 ? -16.953 1.418 34.638 1.00 55.31 72 LYS A O 1
ATOM 566 N N . GLU A 1 73 ? -15.281 0.899 33.254 1.00 53.22 73 GLU A N 1
ATOM 567 C CA . GLU A 1 73 ? -15.722 1.743 32.156 1.00 53.22 73 GLU A CA 1
ATOM 568 C C . GLU A 1 73 ? -16.678 1.020 31.213 1.00 53.22 73 GLU A C 1
ATOM 570 O O . GLU A 1 73 ? -16.688 -0.202 31.072 1.00 53.22 73 GLU A O 1
ATOM 575 N N . TRP A 1 74 ? -17.511 1.835 30.572 1.00 55.25 74 TRP A N 1
ATOM 576 C CA . TRP A 1 74 ? -18.512 1.394 29.620 1.00 55.25 74 TRP A CA 1
ATOM 577 C C . TRP A 1 74 ? -17.975 1.600 28.201 1.00 55.25 74 TRP A C 1
ATOM 579 O O . TRP A 1 74 ? -17.655 2.731 27.819 1.00 55.25 74 TRP A O 1
ATOM 589 N N . LEU A 1 75 ? -17.915 0.536 27.397 1.00 52.75 75 LEU A N 1
ATOM 590 C CA . LEU A 1 75 ? -17.742 0.671 25.953 1.00 52.75 75 LEU A CA 1
ATOM 591 C C . LEU A 1 75 ? -19.048 1.195 25.357 1.00 52.75 75 LEU A C 1
ATOM 593 O O . LEU A 1 75 ? -20.138 0.713 25.672 1.00 52.75 75 LEU A O 1
ATOM 597 N N . HIS A 1 76 ? -18.931 2.197 24.497 1.00 49.91 76 HIS A N 1
ATOM 598 C CA . HIS A 1 76 ? -20.079 2.801 23.837 1.00 49.91 76 HIS A CA 1
ATOM 599 C C . HIS A 1 76 ? -20.230 2.152 22.465 1.00 49.91 76 HIS A C 1
ATOM 601 O O . HIS A 1 76 ? -19.399 2.357 21.581 1.00 49.91 76 HIS A O 1
ATOM 607 N N . PHE A 1 77 ? -21.289 1.368 22.287 1.00 47.47 77 PHE A N 1
ATOM 608 C CA . PHE A 1 77 ? -21.648 0.792 20.995 1.00 47.47 77 PHE A CA 1
ATOM 609 C C . PHE A 1 77 ? -23.129 1.064 20.739 1.00 47.47 77 PHE A C 1
ATOM 611 O O . PHE A 1 77 ? -23.988 0.699 21.536 1.00 47.47 77 PHE A O 1
ATOM 618 N N . GLY A 1 78 ? -23.438 1.751 19.637 1.00 46.78 78 GLY A N 1
ATOM 619 C CA . GLY A 1 78 ? -24.776 2.315 19.436 1.00 46.78 78 GLY A CA 1
ATOM 620 C C . GLY A 1 78 ? -25.097 3.423 20.453 1.00 46.78 78 GLY A C 1
ATOM 621 O O . GLY A 1 78 ? -24.199 4.076 20.977 1.00 46.78 78 GLY A O 1
ATOM 622 N N . ASN A 1 79 ? -26.382 3.642 20.748 1.00 46.25 79 ASN A N 1
ATOM 623 C CA . ASN A 1 79 ? -26.837 4.653 21.720 1.00 46.25 79 ASN A CA 1
ATOM 624 C C . ASN A 1 79 ? -26.817 4.141 23.178 1.00 46.25 79 ASN A C 1
ATOM 626 O O . ASN A 1 79 ? -27.581 4.634 24.011 1.00 46.25 79 ASN A O 1
ATOM 630 N N . GLN A 1 80 ? -26.024 3.112 23.491 1.00 43.47 80 GLN A N 1
ATOM 631 C CA . GLN A 1 80 ? -26.039 2.457 24.798 1.00 43.47 80 GLN A CA 1
ATOM 632 C C . GLN A 1 80 ? -24.632 2.221 25.353 1.00 43.47 80 GLN A C 1
ATOM 634 O O . GLN A 1 80 ? -23.658 2.018 24.625 1.00 43.47 80 GLN A O 1
ATOM 639 N N . ASN A 1 81 ? -24.560 2.252 26.683 1.00 55.59 81 ASN A N 1
ATOM 640 C CA . ASN A 1 81 ? -23.365 1.949 27.452 1.00 55.59 81 ASN A CA 1
ATOM 641 C C . ASN A 1 81 ? -23.342 0.450 27.741 1.00 55.59 81 ASN A C 1
ATOM 643 O O . ASN A 1 81 ? -24.290 -0.084 28.321 1.00 55.59 81 ASN A O 1
ATOM 647 N N . HIS A 1 82 ? -22.248 -0.214 27.386 1.00 58.50 82 HIS A N 1
ATOM 648 C CA . HIS A 1 82 ? -22.059 -1.641 27.616 1.00 58.50 82 HIS A CA 1
ATOM 649 C C . HIS A 1 82 ? -20.902 -1.881 28.582 1.00 58.50 82 HIS A C 1
ATOM 651 O O . HIS A 1 82 ? -19.809 -1.347 28.403 1.00 58.50 82 HIS A O 1
ATOM 657 N N . SER A 1 83 ? -21.155 -2.663 29.629 1.00 58.41 83 SER A N 1
ATOM 658 C CA . SER A 1 83 ? -20.114 -3.112 30.549 1.00 58.41 83 SER A CA 1
ATOM 659 C C . SER A 1 83 ? -19.285 -4.184 29.862 1.00 58.41 83 SER A C 1
ATOM 661 O O . SER A 1 83 ? -19.838 -5.076 29.217 1.00 58.41 83 SER A O 1
ATOM 663 N N . ILE A 1 84 ? -17.973 -4.100 30.019 1.00 60.41 84 ILE A N 1
ATOM 664 C CA . ILE A 1 84 ? -17.029 -5.030 29.414 1.00 60.41 84 ILE A CA 1
ATOM 665 C C . ILE A 1 84 ? -16.546 -5.955 30.513 1.00 60.41 84 ILE A C 1
ATOM 667 O O . ILE A 1 84 ? -16.186 -5.498 31.595 1.00 60.41 84 ILE A O 1
ATOM 671 N N . VAL A 1 85 ? -16.494 -7.243 30.211 1.00 60.09 85 VAL A N 1
ATOM 672 C CA . VAL A 1 85 ? -15.711 -8.194 30.989 1.00 60.09 85 VAL A CA 1
ATOM 673 C C . VAL A 1 85 ? -14.678 -8.755 30.035 1.00 60.09 85 VAL A C 1
ATOM 675 O O . VAL A 1 85 ? -15.027 -9.369 29.029 1.00 60.09 85 VAL A O 1
ATOM 678 N N . MET A 1 86 ? -13.410 -8.484 30.321 1.00 61.69 86 MET A N 1
ATOM 679 C CA . MET A 1 86 ? -12.299 -9.002 29.541 1.00 61.69 86 MET A CA 1
ATOM 680 C C . MET A 1 86 ? -11.739 -10.217 30.267 1.00 61.69 86 MET A C 1
ATOM 682 O O . MET A 1 86 ? -11.497 -10.162 31.465 1.00 61.69 86 MET A O 1
ATOM 686 N N . LYS A 1 87 ? -11.571 -11.325 29.549 1.00 62.41 87 LYS A N 1
ATOM 687 C CA . LYS A 1 87 ? -10.865 -12.506 30.046 1.00 62.41 87 LYS A CA 1
ATOM 688 C C . LYS A 1 87 ? -9.744 -12.808 29.073 1.00 62.41 87 LYS A C 1
ATOM 690 O O . LYS A 1 87 ? -10.006 -13.144 27.920 1.00 62.41 87 LYS A O 1
ATOM 695 N N . THR A 1 88 ? -8.510 -12.652 29.527 1.00 58.09 88 THR A N 1
ATOM 696 C CA . THR A 1 88 ? -7.335 -13.095 28.784 1.00 58.09 88 THR A CA 1
ATOM 697 C C . THR A 1 88 ? -7.083 -14.564 29.111 1.00 58.09 88 THR A C 1
ATOM 699 O O . THR A 1 88 ? -7.118 -14.979 30.268 1.00 58.09 88 THR A O 1
ATOM 702 N N . PHE A 1 89 ? -6.861 -15.375 28.081 1.00 56.16 89 PHE A N 1
ATOM 703 C CA . PHE A 1 89 ? -6.412 -16.752 28.244 1.00 56.16 89 PHE A CA 1
ATOM 704 C C . PHE A 1 89 ? -4.946 -16.791 27.835 1.00 56.16 89 PHE A C 1
ATOM 706 O O . PHE A 1 89 ? -4.638 -16.683 26.652 1.00 56.16 89 PHE A O 1
ATOM 713 N N . SER A 1 90 ? -4.047 -16.897 28.813 1.00 49.94 90 SER A N 1
ATOM 714 C CA . SER A 1 90 ? -2.640 -17.169 28.534 1.00 49.94 90 SER A CA 1
ATOM 715 C C . SER A 1 90 ? -2.432 -18.675 28.564 1.00 49.94 90 SER A C 1
ATOM 717 O O . SER A 1 90 ? -2.605 -19.305 29.610 1.00 49.94 90 SER A O 1
ATOM 719 N N . SER A 1 91 ? -2.074 -19.275 27.433 1.00 42.03 91 SER A N 1
ATOM 720 C CA . SER A 1 91 ? -1.507 -20.621 27.429 1.00 42.03 91 SER A CA 1
ATOM 721 C C . SER A 1 91 ? -0.049 -20.517 27.878 1.00 42.03 91 SER A C 1
ATOM 723 O O . SER A 1 91 ? 0.864 -20.490 27.055 1.00 42.03 91 SER A O 1
ATOM 725 N N . ASN A 1 92 ? 0.182 -20.402 29.185 1.00 35.09 92 ASN A N 1
ATOM 726 C CA . ASN A 1 92 ? 1.534 -20.502 29.722 1.00 35.09 92 ASN A CA 1
ATOM 727 C C . ASN A 1 92 ? 1.977 -21.962 29.620 1.00 35.09 92 ASN A C 1
ATOM 729 O O . ASN A 1 92 ? 1.593 -22.797 30.436 1.00 35.09 92 ASN A O 1
ATOM 733 N N . ALA A 1 93 ? 2.796 -22.265 28.619 1.00 37.75 93 ALA A N 1
ATOM 734 C CA . ALA A 1 93 ? 3.627 -23.457 28.611 1.00 37.75 93 ALA A CA 1
ATOM 735 C C . ALA A 1 93 ? 4.878 -23.209 29.470 1.00 37.75 93 ALA A C 1
ATOM 737 O O . ALA A 1 93 ? 5.981 -23.212 28.947 1.00 37.75 93 ALA A O 1
ATOM 738 N N . ASP A 1 94 ? 4.707 -22.931 30.764 1.00 36.47 94 ASP A N 1
ATOM 739 C CA . ASP A 1 94 ? 5.728 -23.245 31.767 1.00 36.47 94 ASP A CA 1
ATOM 740 C C . ASP A 1 94 ? 5.150 -23.091 33.177 1.00 36.47 94 ASP A C 1
ATOM 742 O O . ASP A 1 94 ? 4.526 -22.081 33.508 1.00 36.47 94 ASP A O 1
ATOM 746 N N . GLY A 1 95 ? 5.315 -24.124 33.997 1.00 30.91 95 GLY A N 1
ATOM 747 C CA . GLY A 1 95 ? 4.666 -24.226 35.301 1.00 30.91 95 GLY A CA 1
ATOM 748 C C . GLY A 1 95 ? 4.778 -25.628 35.873 1.00 30.91 95 GLY A C 1
ATOM 749 O O . GLY A 1 95 ? 3.793 -26.351 35.987 1.00 30.91 95 GLY A O 1
ATOM 750 N N . THR A 1 96 ? 6.009 -26.013 36.196 1.00 34.94 96 THR A N 1
ATOM 751 C CA . THR A 1 96 ? 6.345 -27.155 37.043 1.00 34.94 96 THR A CA 1
ATOM 752 C C . THR A 1 96 ? 5.618 -27.066 38.385 1.00 34.94 96 THR A C 1
ATOM 754 O O . THR A 1 96 ? 5.987 -26.247 39.223 1.00 34.94 96 THR A O 1
ATOM 757 N N . ASP A 1 97 ? 4.641 -27.940 38.607 1.00 28.44 97 ASP A N 1
ATOM 758 C CA . ASP A 1 97 ? 4.246 -28.358 39.952 1.00 28.44 97 ASP A CA 1
ATOM 759 C C . ASP A 1 97 ? 3.675 -29.785 39.888 1.00 28.44 97 ASP A C 1
ATOM 761 O O . ASP A 1 97 ? 2.524 -30.022 39.530 1.00 28.44 97 ASP A O 1
ATOM 765 N N . THR A 1 98 ? 4.523 -30.776 40.169 1.00 35.62 98 THR A N 1
ATOM 766 C CA . THR A 1 98 ? 4.082 -32.142 40.505 1.00 35.62 98 THR A CA 1
ATOM 767 C C . THR A 1 98 ? 3.587 -32.164 41.943 1.00 35.62 98 THR A C 1
ATOM 769 O O . THR A 1 98 ? 4.319 -31.714 42.827 1.00 35.62 98 THR A O 1
ATOM 772 N N . PRO A 1 99 ? 2.420 -32.774 42.214 1.00 32.44 99 PRO A N 1
ATOM 773 C CA . PRO A 1 99 ? 2.441 -33.981 43.059 1.00 32.44 99 PRO A CA 1
ATOM 774 C C . PRO A 1 99 ? 1.311 -35.001 42.734 1.00 32.44 99 PRO A C 1
ATOM 776 O O . PRO A 1 99 ? 0.435 -34.733 41.918 1.00 32.44 99 PRO A O 1
ATOM 779 N N . PRO A 1 100 ? 1.301 -36.177 43.389 1.00 36.03 100 PRO A N 1
ATOM 780 C CA . PRO A 1 100 ? 1.865 -37.438 42.929 1.00 36.03 100 PRO A CA 1
ATOM 781 C C . PRO A 1 100 ? 0.854 -38.375 42.228 1.00 36.03 100 PRO A C 1
ATOM 783 O O . PRO A 1 100 ? -0.338 -38.371 42.510 1.00 36.03 100 PRO A O 1
ATOM 786 N N . ASP A 1 101 ? 1.412 -39.217 41.357 1.00 34.34 101 ASP A N 1
ATOM 787 C CA . ASP A 1 101 ? 1.006 -40.589 41.012 1.00 34.34 10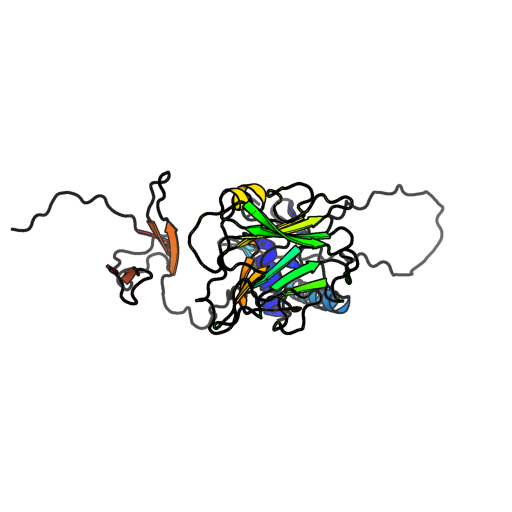1 ASP A CA 1
ATOM 788 C C . ASP A 1 101 ? -0.489 -40.967 41.083 1.00 34.34 101 ASP A C 1
ATOM 790 O O . ASP A 1 101 ? -0.973 -41.409 42.123 1.00 34.34 101 ASP A O 1
ATOM 794 N N . VAL A 1 102 ? -1.178 -40.925 39.932 1.00 29.36 102 VAL A N 1
ATOM 795 C CA . VAL A 1 102 ? -2.239 -41.891 39.595 1.00 29.36 102 VAL A CA 1
ATOM 796 C C . VAL A 1 102 ? -2.187 -42.196 38.091 1.00 29.36 102 VAL A C 1
ATOM 798 O O . VAL A 1 102 ? -2.643 -41.415 37.264 1.00 29.36 102 VAL A O 1
ATOM 801 N N . THR A 1 103 ? -1.564 -43.332 37.770 1.00 32.00 103 THR A N 1
ATOM 802 C CA . THR A 1 103 ? -1.865 -44.269 36.664 1.00 32.00 103 THR A CA 1
ATOM 803 C C . THR A 1 103 ? -2.475 -43.723 35.356 1.00 32.00 103 THR A C 1
ATOM 805 O O . THR A 1 103 ? -3.650 -43.394 35.250 1.00 32.00 103 THR A O 1
ATOM 808 N N . SER A 1 104 ? -1.627 -43.780 34.329 1.00 39.62 104 SER A N 1
ATOM 809 C CA . SER A 1 104 ? -1.871 -43.810 32.881 1.00 39.62 104 SER A CA 1
ATOM 810 C C . SER A 1 104 ? -3.276 -44.208 32.388 1.00 39.62 104 SER A C 1
ATOM 812 O O . SER A 1 104 ? -3.603 -45.394 32.345 1.00 39.62 104 SER A O 1
ATOM 814 N N . GLU A 1 105 ? -3.998 -43.238 31.827 1.00 33.91 105 GLU A N 1
ATOM 815 C CA . GLU A 1 105 ? -4.826 -43.415 30.627 1.00 33.91 105 GLU A CA 1
ATOM 816 C C . GLU A 1 105 ? -4.588 -42.227 29.677 1.00 33.91 105 GLU A C 1
ATOM 818 O O . GLU A 1 105 ? -4.574 -41.067 30.081 1.00 33.91 105 GLU A O 1
ATOM 823 N N . GLU A 1 106 ? -4.329 -42.540 28.410 1.00 38.09 106 GLU A N 1
ATOM 824 C CA . GLU A 1 106 ? -3.967 -41.624 27.325 1.00 38.09 106 GLU A CA 1
ATOM 825 C C . GLU A 1 106 ? -5.160 -40.736 26.902 1.00 38.09 106 GLU A C 1
ATOM 827 O O . GLU A 1 106 ? -6.179 -41.270 26.448 1.00 38.09 106 GLU A O 1
ATOM 832 N N . PRO A 1 107 ? -5.084 -39.389 26.984 1.00 31.97 107 PRO A N 1
ATOM 833 C CA . PRO A 1 107 ? -6.134 -38.533 26.447 1.00 31.97 107 PRO A CA 1
ATOM 834 C C . PRO A 1 107 ? -5.900 -38.247 24.962 1.00 31.97 107 PRO A C 1
ATOM 836 O O . PRO A 1 107 ? -4.864 -37.722 24.553 1.00 31.97 107 PRO A O 1
ATOM 839 N N . ARG A 1 108 ? -6.926 -38.557 24.164 1.00 31.42 108 ARG A N 1
ATOM 840 C CA . ARG A 1 108 ? -7.061 -38.211 22.745 1.00 31.42 108 ARG A CA 1
ATOM 841 C C . ARG A 1 108 ? -6.658 -36.762 22.470 1.00 31.42 108 ARG A C 1
ATOM 843 O O . ARG A 1 108 ? -7.197 -35.837 23.071 1.00 31.42 108 ARG A O 1
ATOM 850 N N . THR A 1 109 ? -5.806 -36.589 21.466 1.00 31.58 109 THR A N 1
ATOM 851 C CA . THR A 1 109 ? -5.460 -35.307 20.852 1.00 31.58 109 THR A CA 1
ATOM 852 C C . THR A 1 109 ? -6.721 -34.637 20.295 1.00 31.58 109 THR A C 1
ATOM 854 O O . THR A 1 109 ? -7.204 -34.979 19.215 1.00 31.58 109 THR A O 1
ATOM 857 N N . THR A 1 110 ? -7.292 -33.688 21.033 1.00 36.22 110 THR A N 1
ATOM 858 C CA . THR A 1 110 ? -8.229 -32.711 20.473 1.00 36.22 110 THR A CA 1
ATOM 859 C C . THR A 1 110 ? -7.407 -31.668 19.731 1.00 36.22 110 THR A C 1
ATOM 861 O O . THR A 1 110 ? -6.631 -30.946 20.352 1.00 36.22 110 THR A O 1
ATOM 864 N N . GLY A 1 111 ? -7.534 -31.652 18.402 1.00 35.62 111 GLY A N 1
ATOM 865 C CA . GLY A 1 111 ? -6.806 -30.744 17.523 1.00 35.62 111 GLY A CA 1
ATOM 866 C C . GLY A 1 111 ? -6.995 -29.282 17.918 1.00 35.62 111 GLY A C 1
ATOM 867 O O . GLY A 1 111 ? -8.118 -28.826 18.138 1.00 35.62 111 GLY A O 1
ATOM 868 N N . GLU A 1 112 ? -5.876 -28.571 17.995 1.00 31.81 112 GLU A N 1
ATOM 869 C CA . GLU A 1 112 ? -5.827 -27.116 18.020 1.00 31.81 112 GLU A CA 1
ATOM 870 C C . GLU A 1 112 ? -6.605 -26.575 16.803 1.00 31.81 112 GLU A C 1
ATOM 872 O O . GLU A 1 112 ? -6.476 -27.129 15.702 1.00 31.81 112 GLU A O 1
ATOM 877 N N . PRO A 1 113 ? -7.476 -25.563 16.970 1.00 33.25 113 PRO A N 1
ATOM 878 C CA . PRO A 1 113 ? -8.201 -24.991 15.844 1.00 33.25 113 PRO A CA 1
ATOM 879 C C . PRO A 1 113 ? -7.201 -24.482 14.791 1.00 33.25 113 PRO A C 1
ATOM 881 O O . PRO A 1 113 ? -6.169 -23.922 15.159 1.00 33.25 113 PRO A O 1
ATOM 884 N N . PRO A 1 114 ? -7.474 -24.669 13.486 1.00 31.75 114 PRO A N 1
ATOM 885 C CA . PRO A 1 114 ? -6.559 -24.250 12.432 1.00 31.75 114 PRO A CA 1
ATOM 886 C C . PRO A 1 114 ? -6.327 -22.740 12.522 1.00 31.75 114 PRO A C 1
ATOM 888 O O . PRO A 1 114 ? -7.250 -21.951 12.329 1.00 31.75 114 PRO A O 1
ATOM 891 N N . THR A 1 115 ? -5.092 -22.347 12.824 1.00 41.84 115 THR A N 1
ATOM 892 C CA . THR A 1 115 ? -4.639 -20.957 12.796 1.00 41.84 115 THR A CA 1
ATOM 893 C C . THR A 1 115 ? -4.778 -20.446 11.363 1.00 41.84 115 THR A C 1
ATOM 895 O O . THR A 1 115 ? -4.242 -21.054 10.430 1.00 41.84 115 THR A O 1
ATOM 898 N N . SER A 1 116 ? -5.516 -19.355 11.153 1.00 46.59 116 SER A N 1
ATOM 899 C CA . SER A 1 116 ? -5.639 -18.752 9.824 1.00 46.59 116 SER A CA 1
ATOM 900 C C . SER A 1 116 ? -4.246 -18.349 9.316 1.00 46.59 116 SER A C 1
ATOM 902 O O . SER A 1 116 ? -3.476 -17.746 10.069 1.00 46.59 116 SER A O 1
ATOM 904 N N . PRO A 1 117 ? -3.872 -18.666 8.062 1.00 57.47 117 PRO A N 1
ATOM 905 C CA . PRO A 1 117 ? -2.546 -18.333 7.561 1.00 57.47 117 PRO A CA 1
ATOM 906 C C . PRO A 1 117 ? -2.375 -16.812 7.481 1.00 57.47 117 PRO A C 1
ATOM 908 O O . PRO A 1 117 ? -3.148 -16.124 6.817 1.00 57.47 117 PRO A O 1
ATOM 911 N N . LEU A 1 118 ? -1.337 -16.287 8.136 1.00 73.44 118 LEU A N 1
ATOM 912 C CA . LEU A 1 118 ? -0.910 -14.902 7.958 1.00 73.44 118 LEU A CA 1
ATOM 913 C C . LEU A 1 118 ? -0.299 -14.734 6.562 1.00 73.44 118 LEU A C 1
ATOM 915 O O . LEU A 1 118 ? 0.488 -15.566 6.107 1.00 73.44 118 LEU A O 1
ATOM 919 N N . TRP A 1 119 ? -0.644 -13.640 5.890 1.00 81.06 119 TRP A N 1
ATOM 920 C CA . TRP A 1 119 ? -0.118 -13.307 4.569 1.00 81.06 119 TRP A CA 1
ATOM 921 C C . TRP A 1 119 ? 0.852 -12.134 4.647 1.00 81.06 119 TRP A C 1
ATOM 923 O O . TRP A 1 119 ? 0.725 -11.268 5.512 1.00 81.06 119 TRP A O 1
ATOM 933 N N . LEU A 1 120 ? 1.806 -12.106 3.717 1.00 92.88 120 LEU A N 1
ATOM 934 C CA . LEU A 1 120 ? 2.526 -10.883 3.385 1.00 92.88 120 LEU A CA 1
ATOM 935 C C . LEU A 1 120 ? 1.546 -9.918 2.706 1.00 92.88 120 LEU A C 1
ATOM 937 O O . LEU A 1 120 ? 0.754 -10.337 1.860 1.00 92.88 120 LEU A O 1
ATOM 941 N N . LEU A 1 121 ? 1.596 -8.649 3.089 1.00 95.69 121 LEU A N 1
ATOM 942 C CA . LEU A 1 121 ? 0.660 -7.615 2.661 1.00 95.69 121 LEU A CA 1
ATOM 943 C C . LEU A 1 121 ? 1.409 -6.455 2.017 1.00 95.69 121 LEU A C 1
ATOM 945 O O . LEU A 1 121 ? 2.555 -6.184 2.363 1.00 95.69 121 LEU A O 1
ATOM 949 N N . ILE A 1 122 ? 0.735 -5.734 1.129 1.00 98.62 122 ILE A N 1
ATOM 950 C CA . ILE A 1 122 ? 1.136 -4.384 0.729 1.00 98.62 122 ILE A CA 1
ATOM 951 C C . ILE A 1 122 ? 0.797 -3.461 1.903 1.00 98.62 122 ILE A C 1
ATOM 953 O O . ILE A 1 122 ? -0.359 -3.421 2.338 1.00 98.62 122 ILE A O 1
ATOM 957 N N . ASN A 1 123 ? 1.802 -2.778 2.444 1.00 96.31 123 ASN A N 1
ATOM 958 C CA . ASN A 1 123 ? 1.676 -1.917 3.617 1.00 96.31 123 ASN A CA 1
ATOM 959 C C . ASN A 1 123 ? 1.485 -0.452 3.244 1.00 96.31 123 ASN A C 1
ATOM 961 O O . ASN A 1 123 ? 0.612 0.208 3.799 1.00 96.31 123 ASN A O 1
ATOM 965 N N . GLU A 1 124 ? 2.284 0.028 2.301 1.00 98.19 124 GLU A N 1
ATOM 966 C CA . GLU A 1 124 ? 2.329 1.432 1.923 1.00 98.19 124 GLU A CA 1
ATOM 967 C C . GLU A 1 124 ? 2.703 1.545 0.444 1.00 98.19 124 GLU A C 1
ATOM 969 O O . GLU A 1 124 ? 3.540 0.784 -0.053 1.00 98.19 124 GLU A O 1
ATOM 974 N N . VAL A 1 125 ? 2.045 2.453 -0.269 1.00 98.50 125 VAL A N 1
ATOM 975 C CA . VAL A 1 125 ? 2.349 2.782 -1.664 1.00 98.50 125 VAL A CA 1
ATOM 976 C C . VAL A 1 125 ? 2.507 4.292 -1.746 1.00 98.50 125 VAL A C 1
ATOM 978 O O . VAL A 1 125 ? 1.526 4.994 -1.515 1.00 98.50 125 VAL A O 1
ATOM 981 N N . ASN A 1 126 ? 3.724 4.737 -2.060 1.00 97.25 126 ASN A N 1
ATOM 982 C CA . ASN A 1 126 ? 4.044 6.113 -2.414 1.00 97.25 126 ASN A CA 1
ATOM 983 C C . ASN A 1 126 ? 4.313 6.175 -3.926 1.00 97.25 126 ASN A C 1
ATOM 985 O O . ASN A 1 126 ? 5.343 5.660 -4.381 1.00 97.25 126 ASN A O 1
ATOM 989 N N . ALA A 1 127 ? 3.357 6.670 -4.708 1.00 95.12 127 ALA A N 1
ATOM 990 C CA . ALA A 1 127 ? 3.380 6.600 -6.172 1.00 95.12 127 ALA A CA 1
ATOM 991 C C . ALA A 1 127 ? 3.683 7.928 -6.873 1.00 95.12 127 ALA A C 1
ATOM 993 O O . ALA A 1 127 ? 3.820 7.946 -8.097 1.00 95.12 127 ALA A O 1
ATOM 994 N N . ASP A 1 128 ? 3.761 9.010 -6.117 1.00 92.62 128 ASP A N 1
ATOM 995 C CA . ASP A 1 128 ? 4.189 10.337 -6.541 1.00 92.62 128 ASP A CA 1
ATOM 996 C C . ASP A 1 128 ? 5.124 10.886 -5.460 1.00 92.62 128 ASP A C 1
ATOM 998 O O . ASP A 1 128 ? 5.292 10.265 -4.419 1.00 92.62 128 ASP A O 1
ATOM 1002 N N . ASN A 1 129 ? 5.782 12.015 -5.691 1.00 88.88 129 ASN A N 1
ATOM 1003 C CA . ASN A 1 129 ? 6.478 12.693 -4.602 1.00 88.88 129 ASN A CA 1
ATOM 1004 C C . ASN A 1 129 ? 6.553 14.211 -4.822 1.00 88.88 129 ASN A C 1
ATOM 1006 O O . ASN A 1 129 ? 6.462 14.691 -5.957 1.00 88.88 129 ASN A O 1
ATOM 1010 N N . PRO A 1 130 ? 6.791 15.010 -3.763 1.00 86.50 130 PRO A N 1
ATOM 1011 C CA . PRO A 1 130 ? 6.919 16.450 -3.882 1.00 86.50 130 PRO A CA 1
ATOM 1012 C C . PRO A 1 130 ? 8.041 16.880 -4.828 1.00 86.50 130 PRO A C 1
ATOM 1014 O O . PRO A 1 130 ? 9.174 16.397 -4.775 1.00 86.50 130 PRO A O 1
ATOM 1017 N N . GLY A 1 131 ? 7.747 17.899 -5.634 1.00 84.38 131 GLY A N 1
ATOM 1018 C CA . GLY A 1 131 ? 8.704 18.503 -6.555 1.00 84.38 131 GLY A CA 1
ATOM 1019 C C . GLY A 1 131 ? 8.634 17.913 -7.961 1.00 84.38 131 GLY A C 1
ATOM 1020 O O . GLY A 1 131 ? 7.598 17.439 -8.402 1.00 84.38 131 GLY A O 1
ATOM 1021 N N . SER A 1 132 ? 9.723 18.058 -8.721 1.00 79.00 132 SER A N 1
ATOM 1022 C CA . SER A 1 132 ? 9.801 17.597 -10.117 1.00 79.00 132 SER A CA 1
ATOM 1023 C C . SER A 1 132 ? 10.737 16.408 -10.317 1.00 79.00 132 SER A C 1
ATOM 1025 O O . SER A 1 132 ? 10.999 16.025 -11.455 1.00 79.00 132 SER A O 1
ATOM 1027 N N . ARG A 1 133 ? 11.353 15.921 -9.238 1.00 83.62 133 ARG A N 1
ATOM 1028 C CA . ARG A 1 133 ? 12.121 14.675 -9.252 1.00 83.62 133 ARG A CA 1
ATOM 1029 C C . ARG A 1 133 ? 11.147 13.561 -8.916 1.00 83.62 133 ARG A C 1
ATOM 1031 O O . ARG A 1 133 ? 10.271 13.804 -8.109 1.00 83.62 133 ARG A O 1
ATOM 1038 N N . GLU A 1 134 ? 11.294 12.402 -9.532 1.00 86.94 134 GLU A N 1
ATOM 1039 C CA . GLU A 1 134 ? 10.476 11.214 -9.252 1.00 86.94 134 GLU A CA 1
ATOM 1040 C C . GLU A 1 134 ? 11.444 10.155 -8.690 1.00 86.94 134 GLU A C 1
ATOM 1042 O O . GLU A 1 134 ? 11.783 9.174 -9.356 1.00 86.94 134 GLU A O 1
ATOM 1047 N N . ASP A 1 135 ? 12.072 10.477 -7.550 1.00 93.25 135 ASP A N 1
ATOM 1048 C CA . ASP A 1 135 ? 13.211 9.746 -6.973 1.00 93.25 135 ASP A CA 1
ATOM 1049 C C . ASP A 1 135 ? 12.975 9.238 -5.540 1.00 93.25 135 ASP A C 1
ATOM 1051 O O . ASP A 1 135 ? 13.853 8.564 -4.978 1.00 93.25 135 ASP A O 1
ATOM 1055 N N . THR A 1 136 ? 11.779 9.461 -4.982 1.00 95.62 136 THR A N 1
ATOM 1056 C CA . THR A 1 136 ? 11.369 8.975 -3.652 1.00 95.62 136 THR A CA 1
ATOM 1057 C C . THR A 1 136 ? 10.111 8.099 -3.657 1.00 95.62 136 THR A C 1
ATOM 1059 O O . THR A 1 136 ? 9.570 7.810 -2.591 1.00 95.62 136 THR A O 1
ATOM 1062 N N . GLU A 1 137 ? 9.687 7.589 -4.816 1.00 96.75 137 GLU A N 1
ATOM 1063 C CA . GLU A 1 137 ? 8.562 6.647 -4.906 1.00 96.75 137 GLU A CA 1
ATOM 1064 C C . GLU A 1 137 ? 8.942 5.278 -4.312 1.00 96.75 137 GLU A C 1
ATOM 1066 O O . GLU A 1 137 ? 10.071 4.784 -4.481 1.00 96.75 137 GLU A O 1
ATOM 1071 N N . TYR A 1 138 ? 7.993 4.611 -3.654 1.00 98.62 138 TYR A N 1
ATOM 1072 C CA . TYR A 1 138 ? 8.218 3.278 -3.100 1.00 98.62 138 TYR A CA 1
ATOM 1073 C C . TYR A 1 138 ? 6.947 2.455 -2.888 1.00 98.62 138 TYR A C 1
ATOM 1075 O O . TYR A 1 138 ? 5.820 2.938 -2.852 1.00 98.62 138 TYR A O 1
ATOM 1083 N N . ILE A 1 139 ? 7.165 1.156 -2.707 1.00 98.88 139 ILE A N 1
ATOM 1084 C CA . ILE A 1 139 ? 6.193 0.178 -2.242 1.00 98.88 139 ILE A CA 1
ATOM 1085 C C . ILE A 1 139 ? 6.805 -0.534 -1.045 1.00 98.88 139 ILE A C 1
ATOM 1087 O O . ILE A 1 139 ? 7.901 -1.098 -1.124 1.00 98.88 139 ILE A O 1
ATOM 1091 N N . GLU A 1 140 ? 6.067 -0.561 0.052 1.00 98.81 140 GLU A N 1
ATOM 1092 C CA . GLU A 1 140 ? 6.432 -1.318 1.234 1.00 98.81 140 GLU A CA 1
ATOM 1093 C C . GLU A 1 140 ? 5.536 -2.542 1.404 1.00 98.81 140 GLU A C 1
ATOM 1095 O O . GLU A 1 140 ? 4.314 -2.482 1.251 1.00 98.81 140 GLU A O 1
ATOM 1100 N N . LEU A 1 141 ? 6.155 -3.665 1.757 1.00 98.69 141 LEU A N 1
ATOM 1101 C CA . LEU A 1 141 ? 5.476 -4.890 2.152 1.00 98.69 141 LEU A CA 1
ATOM 1102 C C . LEU A 1 141 ? 5.613 -5.102 3.659 1.00 98.69 141 LEU A C 1
ATOM 1104 O O . LEU A 1 141 ? 6.648 -4.782 4.239 1.00 98.69 141 LEU A O 1
ATOM 1108 N N . PHE A 1 142 ? 4.599 -5.706 4.272 1.00 93.19 142 PHE A N 1
ATOM 1109 C CA . PHE A 1 142 ? 4.585 -6.028 5.695 1.00 93.19 142 PHE A CA 1
ATOM 1110 C C . PHE A 1 142 ? 4.096 -7.455 5.945 1.00 93.19 142 PHE A C 1
ATOM 1112 O O . PHE A 1 142 ? 3.050 -7.869 5.437 1.00 93.19 142 PHE A O 1
ATOM 1119 N N . TYR A 1 143 ? 4.840 -8.209 6.754 1.00 86.44 143 TYR A N 1
ATOM 1120 C CA . TYR A 1 143 ? 4.409 -9.493 7.295 1.00 86.44 143 TYR A CA 1
ATOM 1121 C C . TYR A 1 143 ? 4.108 -9.357 8.794 1.00 86.44 143 TYR A C 1
ATOM 1123 O O . TYR A 1 143 ? 5.011 -9.052 9.568 1.00 86.44 143 TYR A O 1
ATOM 1131 N N . PRO A 1 144 ? 2.865 -9.620 9.238 1.00 74.19 144 PRO A N 1
ATOM 1132 C CA . PRO A 1 144 ? 2.467 -9.408 10.628 1.00 74.19 144 PRO A CA 1
ATOM 1133 C C . PRO A 1 144 ? 2.791 -10.581 11.568 1.00 74.19 144 PRO A C 1
ATOM 1135 O O . PRO A 1 144 ? 2.362 -10.557 12.719 1.00 74.19 144 PRO A O 1
ATOM 1138 N N . GLY A 1 145 ? 3.415 -11.648 11.065 1.00 71.25 145 GLY A N 1
ATOM 1139 C CA . GLY A 1 145 ? 3.792 -12.814 11.864 1.00 71.25 145 GLY A CA 1
ATOM 1140 C C . GLY A 1 145 ? 5.233 -12.735 12.359 1.00 71.25 145 GLY A C 1
ATOM 1141 O O . GLY A 1 145 ? 5.803 -11.657 12.487 1.00 71.25 145 GLY A O 1
ATOM 1142 N N . GLN A 1 146 ? 5.834 -13.900 12.611 1.00 75.31 146 GLN A N 1
ATOM 1143 C CA . GLN A 1 146 ? 7.237 -13.987 13.007 1.00 75.31 146 GLN A CA 1
ATOM 1144 C C . GLN A 1 146 ? 8.161 -13.433 11.911 1.00 75.31 146 GLN A C 1
ATOM 1146 O O . GLN A 1 146 ? 8.120 -13.888 10.766 1.00 75.31 146 GLN A O 1
ATOM 1151 N N . ALA A 1 147 ? 8.987 -12.462 12.289 1.00 79.31 147 ALA A N 1
ATOM 1152 C CA . ALA A 1 147 ? 9.990 -11.830 11.446 1.00 79.31 147 ALA A CA 1
ATOM 1153 C C . ALA A 1 147 ? 11.411 -12.272 11.866 1.00 79.31 147 ALA A C 1
ATOM 1155 O O . ALA A 1 147 ? 11.594 -12.680 13.016 1.00 79.31 147 ALA A O 1
ATOM 1156 N N . PRO A 1 148 ? 12.405 -12.211 10.960 1.00 88.50 148 PRO A N 1
ATOM 1157 C CA . PRO A 1 148 ? 12.282 -11.860 9.545 1.00 88.50 148 PRO A CA 1
ATOM 1158 C C . PRO A 1 148 ? 11.543 -12.943 8.743 1.00 88.50 148 PRO A C 1
ATOM 1160 O O . PRO A 1 148 ? 11.710 -14.142 8.964 1.00 88.50 148 PRO A O 1
ATOM 1163 N N . PHE A 1 149 ? 10.711 -12.518 7.794 1.00 86.56 149 PHE A N 1
ATOM 1164 C CA . PHE A 1 149 ? 9.902 -13.397 6.956 1.00 86.56 149 PHE A CA 1
ATOM 1165 C C . PHE A 1 149 ? 10.523 -13.548 5.570 1.00 86.56 149 PHE A C 1
ATOM 1167 O O . PHE A 1 149 ? 10.804 -12.558 4.894 1.00 86.56 149 PHE A O 1
ATOM 1174 N N . SER A 1 150 ? 10.717 -14.794 5.136 1.00 96.62 150 SER A N 1
ATOM 1175 C CA . SER A 1 150 ? 11.258 -15.097 3.811 1.00 96.62 150 SER A CA 1
ATOM 1176 C C . SER A 1 150 ? 10.253 -14.765 2.707 1.00 96.62 150 SER A C 1
ATOM 1178 O O . SER A 1 150 ? 9.099 -15.194 2.747 1.00 96.62 150 SER A O 1
ATOM 1180 N N . LEU A 1 151 ? 10.718 -14.055 1.678 1.00 97.50 151 LEU A N 1
ATOM 1181 C CA . LEU A 1 151 ? 9.937 -13.696 0.492 1.00 97.50 151 LEU A CA 1
ATOM 1182 C C . LEU A 1 151 ? 10.056 -14.743 -0.629 1.00 97.50 151 LEU A C 1
ATOM 1184 O O . LEU A 1 151 ? 9.768 -14.463 -1.793 1.00 97.50 151 LEU A O 1
ATOM 1188 N N . GLU A 1 152 ? 10.448 -15.972 -0.284 1.00 96.25 152 GLU A N 1
ATOM 1189 C CA . GLU A 1 152 ? 10.520 -17.102 -1.209 1.00 96.25 152 GLU A CA 1
ATOM 1190 C C . GLU A 1 152 ? 9.194 -17.279 -1.968 1.00 96.25 152 GLU A C 1
ATOM 1192 O O . GLU A 1 152 ? 8.113 -17.371 -1.370 1.00 96.25 152 GLU A O 1
ATOM 1197 N N . ASN A 1 153 ? 9.281 -17.373 -3.297 1.00 95.50 153 ASN A N 1
ATOM 1198 C CA . ASN A 1 153 ? 8.144 -17.522 -4.209 1.00 95.50 153 ASN A CA 1
ATOM 1199 C C . ASN A 1 153 ? 7.175 -16.327 -4.250 1.00 95.50 153 ASN A C 1
ATOM 1201 O O . ASN A 1 153 ? 6.107 -16.454 -4.859 1.00 95.50 153 ASN A O 1
ATOM 1205 N N . TYR A 1 154 ? 7.509 -15.189 -3.633 1.00 97.75 154 TYR A N 1
ATOM 1206 C CA . TYR A 1 154 ? 6.728 -13.961 -3.761 1.00 97.75 154 TYR A CA 1
ATOM 1207 C C . TYR A 1 154 ? 7.169 -13.120 -4.958 1.00 97.75 154 TYR A C 1
ATOM 1209 O O . TYR A 1 154 ? 8.344 -13.061 -5.325 1.00 97.75 154 TYR A O 1
ATOM 1217 N N . TRP A 1 155 ? 6.191 -12.448 -5.558 1.00 98.12 155 TRP A N 1
ATOM 1218 C CA . TRP A 1 155 ? 6.368 -11.603 -6.730 1.00 98.12 155 TRP A CA 1
ATOM 1219 C C . TRP A 1 155 ? 5.601 -10.305 -6.555 1.00 98.12 155 TRP A C 1
ATOM 1221 O O . TRP A 1 155 ? 4.418 -10.330 -6.212 1.00 98.12 155 TRP A O 1
ATOM 1231 N N . LEU A 1 156 ? 6.257 -9.187 -6.848 1.00 98.50 156 LEU A N 1
ATOM 1232 C CA . LEU A 1 156 ? 5.622 -7.876 -6.900 1.00 98.50 156 LEU A CA 1
ATOM 1233 C C . LEU A 1 156 ? 5.418 -7.488 -8.363 1.00 98.50 156 LEU A C 1
ATOM 1235 O O . LEU A 1 156 ? 6.372 -7.466 -9.145 1.00 98.50 156 LEU A O 1
ATOM 1239 N N . VAL A 1 157 ? 4.176 -7.211 -8.746 1.00 98.56 157 VAL A N 1
ATOM 1240 C CA . VAL A 1 157 ? 3.809 -6.877 -10.124 1.00 98.56 157 VAL A CA 1
ATOM 1241 C C . VAL A 1 157 ? 3.073 -5.551 -10.147 1.00 98.56 157 VAL A C 1
ATOM 1243 O O . VAL A 1 157 ? 2.086 -5.378 -9.433 1.00 98.56 157 VAL A O 1
ATOM 1246 N N . LEU A 1 158 ? 3.532 -4.643 -11.003 1.00 98.75 158 LEU A N 1
ATOM 1247 C CA . LEU A 1 158 ? 2.885 -3.366 -11.247 1.00 98.75 158 LEU A CA 1
ATOM 1248 C C . LEU A 1 158 ? 2.164 -3.395 -12.599 1.00 98.75 158 LEU A C 1
ATOM 1250 O O . LEU A 1 158 ? 2.755 -3.769 -13.620 1.00 98.75 158 LEU A O 1
ATOM 1254 N N . TYR A 1 159 ? 0.886 -3.023 -12.595 1.00 98.44 159 TYR A N 1
ATOM 1255 C CA . TYR A 1 159 ? -0.007 -3.039 -13.753 1.00 98.44 159 TYR A CA 1
ATOM 1256 C C . TYR A 1 159 ? -0.416 -1.634 -14.156 1.00 98.44 159 TYR A C 1
ATOM 1258 O O . TYR A 1 159 ? -0.787 -0.832 -13.306 1.00 98.44 159 TYR A O 1
ATOM 1266 N N . ASN A 1 160 ? -0.428 -1.384 -15.465 1.00 96.62 160 ASN A N 1
ATOM 1267 C CA . ASN A 1 160 ? -0.897 -0.123 -16.012 1.00 96.62 160 ASN A CA 1
ATOM 1268 C C . ASN A 1 160 ? -2.427 -0.165 -16.168 1.00 96.62 160 ASN A C 1
ATOM 1270 O O . ASN A 1 160 ? -2.944 -1.080 -16.815 1.00 96.62 160 ASN A O 1
ATOM 1274 N N . GLY A 1 161 ? -3.177 0.787 -15.617 1.00 93.56 161 GLY A N 1
ATOM 1275 C CA . GLY A 1 161 ? -4.646 0.751 -15.662 1.00 93.56 161 GLY A CA 1
ATOM 1276 C C . GLY A 1 161 ? -5.255 1.146 -16.997 1.00 93.56 161 GLY A C 1
ATOM 1277 O O . GLY A 1 161 ? -6.392 0.764 -17.276 1.00 93.56 161 GLY A O 1
ATOM 1278 N N . ARG A 1 162 ? -4.501 1.807 -17.883 1.00 91.88 162 ARG A N 1
ATOM 1279 C CA . ARG A 1 162 ? -4.973 2.122 -19.239 1.00 91.88 162 ARG A CA 1
ATOM 1280 C C . ARG A 1 162 ? -5.029 0.880 -20.129 1.00 91.88 162 ARG A C 1
ATOM 1282 O O . ARG A 1 162 ? -5.972 0.724 -20.903 1.00 91.88 162 ARG A O 1
ATOM 1289 N N . ASN A 1 163 ? -4.032 -0.002 -20.055 1.00 93.88 163 ASN A N 1
ATOM 1290 C CA . ASN A 1 163 ? -3.952 -1.191 -20.918 1.00 93.88 163 ASN A CA 1
ATOM 1291 C C . ASN A 1 163 ? -4.112 -2.532 -20.173 1.00 93.88 163 ASN A C 1
ATOM 1293 O O . ASN A 1 163 ? -4.300 -3.565 -20.817 1.00 93.88 163 ASN A O 1
ATOM 1297 N N . ASN A 1 164 ? -4.133 -2.521 -18.839 1.00 95.31 164 ASN A N 1
ATOM 1298 C CA . ASN A 1 164 ? -4.239 -3.688 -17.956 1.00 95.31 164 ASN A CA 1
ATOM 1299 C C . ASN A 1 164 ? -3.090 -4.700 -18.106 1.00 95.31 164 ASN A C 1
ATOM 1301 O O . ASN A 1 164 ? -3.281 -5.901 -17.871 1.00 95.31 164 ASN A O 1
ATOM 1305 N N . LEU A 1 165 ? -1.918 -4.229 -18.536 1.00 97.25 165 LEU A N 1
ATOM 1306 C CA . LEU A 1 165 ? -0.715 -5.034 -18.710 1.00 97.25 165 LEU A CA 1
ATOM 1307 C C . LEU A 1 165 ? 0.287 -4.759 -17.593 1.00 97.25 165 LEU A C 1
ATOM 1309 O O . LEU A 1 165 ? 0.431 -3.624 -17.136 1.00 97.25 165 LEU A O 1
ATOM 1313 N N . ALA A 1 166 ? 1.002 -5.802 -17.173 1.00 98.25 166 ALA A N 1
ATOM 1314 C CA . ALA A 1 166 ? 2.109 -5.653 -16.238 1.00 98.25 166 ALA A CA 1
ATOM 1315 C C . ALA A 1 166 ? 3.229 -4.846 -16.903 1.00 98.25 166 ALA A C 1
ATOM 1317 O O . ALA A 1 166 ? 3.750 -5.269 -17.934 1.00 98.25 166 ALA A O 1
ATOM 1318 N N . TYR A 1 167 ? 3.638 -3.720 -16.331 1.00 98.19 167 TYR A N 1
ATOM 1319 C CA . TYR A 1 167 ? 4.781 -2.955 -16.841 1.00 98.19 167 TYR A CA 1
ATOM 1320 C C . TYR A 1 167 ? 6.071 -3.254 -16.070 1.00 98.19 167 TYR A C 1
ATOM 1322 O O . TYR A 1 167 ? 7.166 -3.038 -16.592 1.00 98.19 167 TYR A O 1
ATOM 1330 N N . LYS A 1 168 ? 5.958 -3.800 -14.855 1.00 98.38 168 LYS A N 1
ATOM 1331 C CA . LYS A 1 168 ? 7.096 -4.212 -14.033 1.00 98.38 168 LYS A CA 1
ATOM 1332 C C . LYS A 1 168 ? 6.754 -5.474 -13.248 1.00 98.38 168 LYS A C 1
ATOM 1334 O O . LYS A 1 168 ? 5.709 -5.548 -12.610 1.00 98.38 168 LYS A O 1
ATOM 1339 N N . VAL A 1 169 ? 7.657 -6.448 -13.275 1.00 98.06 169 VAL A N 1
ATOM 1340 C CA . VAL A 1 169 ? 7.577 -7.699 -12.512 1.00 98.06 169 VAL A CA 1
ATOM 1341 C C . VAL A 1 169 ? 8.887 -7.889 -11.757 1.00 98.06 169 VAL A C 1
ATOM 1343 O O . VAL A 1 169 ? 9.961 -7.823 -12.357 1.00 98.06 169 VAL A O 1
ATOM 1346 N N . LEU A 1 170 ? 8.799 -8.128 -10.451 1.00 98.06 170 LEU A N 1
ATOM 1347 C CA . LEU A 1 170 ? 9.935 -8.322 -9.555 1.00 98.06 170 LEU A CA 1
ATOM 1348 C C . LEU A 1 170 ? 9.809 -9.677 -8.859 1.00 98.06 170 LEU A C 1
ATOM 1350 O O . LEU A 1 170 ? 8.792 -9.954 -8.223 1.00 98.06 170 LEU A O 1
ATOM 1354 N N . ASN A 1 171 ? 10.850 -10.503 -8.969 1.00 96.94 171 ASN A N 1
ATOM 1355 C CA . ASN A 1 171 ? 10.986 -11.720 -8.173 1.00 96.94 171 ASN A CA 1
ATOM 1356 C C . ASN A 1 171 ? 11.583 -11.352 -6.812 1.00 96.94 171 ASN A C 1
ATOM 1358 O O . ASN A 1 171 ? 12.667 -10.773 -6.770 1.00 96.94 171 ASN A O 1
ATOM 1362 N N . LEU A 1 172 ? 10.896 -11.697 -5.724 1.00 97.81 172 LEU A N 1
ATOM 1363 C CA . LEU A 1 172 ? 11.355 -11.423 -4.360 1.00 97.81 172 LEU A CA 1
ATOM 1364 C C . LEU A 1 172 ? 12.063 -12.629 -3.719 1.00 97.81 172 LEU A C 1
ATOM 1366 O O . LEU A 1 172 ? 12.488 -12.560 -2.571 1.00 97.81 172 LEU A O 1
ATOM 1370 N N . THR A 1 173 ? 12.233 -13.728 -4.458 1.00 95.62 173 THR A N 1
ATOM 1371 C CA . THR A 1 173 ? 12.979 -14.909 -3.998 1.00 95.62 173 THR A CA 1
ATOM 1372 C C . THR A 1 173 ? 14.412 -14.533 -3.615 1.00 95.62 173 THR A C 1
ATOM 1374 O O . THR A 1 173 ? 15.093 -13.825 -4.357 1.00 95.62 173 THR A O 1
ATOM 1377 N N . GLY A 1 174 ? 14.872 -15.019 -2.459 1.00 96.19 174 GLY A N 1
ATOM 1378 C CA . GLY A 1 174 ? 16.175 -14.668 -1.884 1.00 96.19 174 GLY A CA 1
ATOM 1379 C C . GLY A 1 174 ? 16.185 -13.396 -1.027 1.00 96.19 174 GLY A C 1
ATOM 1380 O O . GLY A 1 174 ? 17.203 -13.108 -0.401 1.00 96.19 174 GLY A O 1
ATOM 1381 N N . TYR A 1 175 ? 15.072 -12.661 -0.954 1.00 98.38 175 TYR A N 1
ATOM 1382 C CA . TYR A 1 175 ? 14.890 -11.561 -0.010 1.00 98.38 175 TYR A CA 1
ATOM 1383 C C . TYR A 1 175 ? 14.101 -12.007 1.226 1.00 98.38 175 TYR A C 1
ATOM 1385 O O . TYR A 1 175 ? 13.359 -12.992 1.203 1.00 98.38 175 TYR A O 1
ATOM 1393 N N . SER A 1 176 ? 14.232 -11.228 2.297 1.00 97.12 176 SER A N 1
ATOM 1394 C CA . SER A 1 176 ? 13.444 -11.356 3.521 1.00 97.12 176 SER A CA 1
ATOM 1395 C C . SER A 1 176 ? 13.036 -9.971 4.006 1.00 97.12 176 SER A C 1
ATOM 1397 O O . SER A 1 176 ? 13.726 -8.987 3.725 1.00 97.12 176 SER A O 1
ATOM 1399 N N . THR A 1 177 ? 11.941 -9.889 4.756 1.00 91.44 177 THR A N 1
ATOM 1400 C CA . THR A 1 177 ? 11.636 -8.684 5.536 1.00 91.44 177 THR A CA 1
ATOM 1401 C C . THR A 1 177 ? 12.743 -8.415 6.559 1.00 91.44 177 THR A C 1
ATOM 1403 O O . THR A 1 177 ? 13.517 -9.308 6.905 1.00 91.44 177 THR A O 1
ATOM 1406 N N . ASN A 1 178 ? 12.793 -7.197 7.090 1.00 82.12 178 ASN A N 1
ATOM 1407 C CA . ASN A 1 178 ? 13.605 -6.882 8.258 1.00 82.12 178 ASN A CA 1
ATOM 1408 C C . ASN A 1 178 ? 13.042 -7.550 9.533 1.00 82.12 178 ASN A C 1
ATOM 1410 O O . ASN A 1 178 ? 11.989 -8.196 9.503 1.00 82.12 178 ASN A O 1
ATOM 1414 N N . GLU A 1 179 ? 13.732 -7.344 10.657 1.00 81.38 179 GLU A N 1
ATOM 1415 C CA . GLU A 1 179 ? 13.365 -7.851 11.994 1.00 81.38 179 GLU A CA 1
ATOM 1416 C C . GLU A 1 179 ? 11.979 -7.387 12.479 1.00 81.38 179 GLU A C 1
ATOM 1418 O O . GLU A 1 179 ? 11.398 -7.981 13.380 1.00 81.38 179 GLU A O 1
ATOM 1423 N N . TRP A 1 180 ? 11.428 -6.337 11.869 1.00 74.44 180 TRP A N 1
ATOM 1424 C CA . TRP A 1 180 ? 10.121 -5.768 12.198 1.00 74.44 180 TRP A CA 1
ATOM 1425 C C . TRP A 1 180 ? 9.019 -6.186 11.217 1.00 74.44 180 TRP A C 1
ATOM 1427 O O . TRP A 1 180 ? 7.882 -5.737 11.350 1.00 74.44 180 TRP A O 1
ATOM 1437 N N . GLY A 1 181 ? 9.337 -7.034 10.235 1.00 80.19 181 GLY A N 1
ATOM 1438 C CA . GLY A 1 181 ? 8.381 -7.530 9.247 1.00 80.19 181 GLY A CA 1
ATOM 1439 C C . GLY A 1 181 ? 8.215 -6.648 8.007 1.00 80.19 181 GLY A C 1
ATOM 1440 O O . GLY A 1 181 ? 7.392 -6.989 7.162 1.00 80.19 181 GLY A O 1
ATOM 1441 N N . TYR A 1 182 ? 8.988 -5.568 7.846 1.00 88.94 182 TYR A N 1
ATOM 1442 C CA . TYR A 1 182 ? 8.901 -4.667 6.688 1.00 88.94 182 TYR A CA 1
ATOM 1443 C C . TYR A 1 182 ? 9.901 -5.022 5.586 1.00 88.94 182 TYR A C 1
ATOM 1445 O O . TYR A 1 182 ? 11.037 -5.416 5.856 1.00 88.94 182 TYR A O 1
ATOM 1453 N N . PHE A 1 183 ? 9.506 -4.837 4.330 1.00 98.50 183 PHE A N 1
ATOM 1454 C CA . PHE A 1 183 ? 10.389 -4.932 3.172 1.00 98.50 183 PHE A CA 1
ATOM 1455 C C . PHE A 1 183 ? 10.112 -3.786 2.204 1.00 98.50 183 PHE A C 1
ATOM 1457 O O . PHE A 1 183 ? 8.994 -3.648 1.714 1.00 98.50 183 PHE A O 1
ATOM 1464 N N . LEU A 1 184 ? 11.140 -2.990 1.913 1.00 98.69 184 LEU A N 1
ATOM 1465 C CA . LEU A 1 184 ? 11.004 -1.761 1.138 1.00 98.69 184 LEU A CA 1
ATOM 1466 C C . LEU A 1 184 ? 11.583 -1.918 -0.270 1.00 98.69 184 LEU A C 1
ATOM 1468 O O . LEU A 1 184 ? 12.753 -2.284 -0.443 1.00 98.69 184 LEU A O 1
ATOM 1472 N N . VAL A 1 185 ? 10.763 -1.592 -1.266 1.00 98.81 185 VAL A N 1
ATOM 1473 C CA . VAL A 1 185 ? 11.107 -1.557 -2.687 1.00 98.81 185 VAL A CA 1
ATOM 1474 C C . VAL A 1 185 ? 10.890 -0.138 -3.191 1.00 98.81 185 VAL A C 1
ATOM 1476 O O . VAL A 1 185 ? 9.777 0.357 -3.101 1.00 98.81 185 VAL A O 1
ATOM 1479 N N . GLY A 1 186 ? 11.895 0.530 -3.745 1.00 98.12 186 GLY A N 1
ATOM 1480 C CA . GLY A 1 186 ? 11.701 1.925 -4.149 1.00 98.12 186 GLY A CA 1
ATOM 1481 C C . GLY A 1 186 ? 12.905 2.575 -4.802 1.00 98.12 186 GLY A C 1
ATOM 1482 O O . GLY A 1 186 ? 13.944 1.937 -4.999 1.00 98.12 186 GLY A O 1
ATOM 1483 N N . SER A 1 187 ? 12.741 3.846 -5.143 1.00 97.62 187 SER A N 1
ATOM 1484 C CA . SER A 1 187 ? 13.757 4.686 -5.771 1.00 97.62 187 SER A CA 1
ATOM 1485 C C . SER A 1 187 ? 14.935 4.978 -4.825 1.00 97.62 187 SER A C 1
ATOM 1487 O O . SER A 1 187 ? 14.876 4.782 -3.608 1.00 97.62 187 SER A O 1
ATOM 1489 N N . GLY A 1 188 ? 16.070 5.400 -5.389 1.00 96.62 188 GLY A N 1
ATOM 1490 C CA . GLY A 1 188 ? 17.320 5.576 -4.639 1.00 96.62 188 GLY A CA 1
ATOM 1491 C C . GLY A 1 188 ? 17.321 6.728 -3.627 1.00 96.62 188 GLY A C 1
ATOM 1492 O O . GLY A 1 188 ? 18.164 6.716 -2.728 1.00 96.62 188 GLY A O 1
ATOM 1493 N N . GLY A 1 189 ? 16.406 7.693 -3.765 1.00 95.56 189 GLY A N 1
ATOM 1494 C CA . GLY A 1 189 ? 16.253 8.833 -2.860 1.00 95.56 189 GLY A CA 1
ATOM 1495 C C . GLY A 1 189 ? 15.467 8.521 -1.584 1.00 95.56 189 GLY A C 1
ATOM 1496 O O . GLY A 1 189 ? 15.520 9.300 -0.632 1.00 95.56 189 GLY A O 1
ATOM 1497 N N . VAL A 1 190 ? 14.776 7.376 -1.521 1.00 96.50 190 VAL A N 1
ATOM 1498 C CA . VAL A 1 190 ? 13.974 6.983 -0.354 1.00 96.50 190 VAL A CA 1
ATOM 1499 C C . VAL A 1 190 ? 14.872 6.791 0.869 1.00 96.50 190 VAL A C 1
ATOM 1501 O O . VAL A 1 190 ? 15.922 6.144 0.806 1.00 96.50 190 VAL A O 1
ATOM 1504 N N . THR A 1 191 ? 14.445 7.347 2.004 1.00 94.25 191 THR A N 1
ATOM 1505 C CA . THR A 1 191 ? 15.146 7.234 3.285 1.00 94.25 191 THR A CA 1
ATOM 1506 C C . THR A 1 191 ? 14.209 6.649 4.346 1.00 94.25 191 THR A C 1
ATOM 1508 O O . THR A 1 191 ? 13.207 7.287 4.657 1.00 94.25 191 THR A O 1
ATOM 1511 N N . PRO A 1 192 ? 14.537 5.495 4.962 1.00 95.25 192 PRO A N 1
ATOM 1512 C CA . PRO A 1 192 ? 15.767 4.712 4.791 1.00 95.25 192 PRO A CA 1
ATOM 1513 C C . PRO A 1 192 ? 15.897 4.042 3.414 1.00 95.25 192 PRO A C 1
ATOM 1515 O O . PRO A 1 192 ? 14.909 3.826 2.721 1.00 95.25 192 PRO A O 1
ATOM 1518 N N . LYS A 1 193 ? 17.131 3.682 3.036 1.00 96.88 193 LYS A N 1
ATOM 1519 C CA . 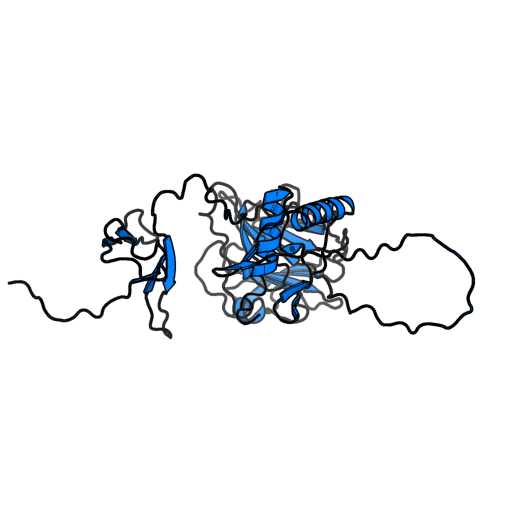LYS A 1 193 ? 17.424 3.106 1.717 1.00 96.88 193 LYS A CA 1
ATOM 1520 C C . LYS A 1 193 ? 16.640 1.797 1.483 1.00 96.88 193 LYS A C 1
ATOM 1522 O O . LYS A 1 193 ? 16.764 0.889 2.312 1.00 96.88 193 LYS A O 1
ATOM 1527 N N . PRO A 1 194 ? 15.928 1.644 0.348 1.00 98.06 194 PRO A N 1
ATOM 1528 C CA . PRO A 1 194 ? 15.203 0.421 0.022 1.00 98.06 194 PRO A CA 1
ATOM 1529 C C . PRO A 1 194 ? 16.103 -0.810 -0.065 1.00 98.06 194 PRO A C 1
ATOM 1531 O O . PRO A 1 194 ? 17.249 -0.745 -0.521 1.00 98.06 194 PRO A O 1
ATOM 1534 N N . SER A 1 195 ? 15.554 -1.959 0.328 1.00 97.31 195 SER A N 1
ATOM 1535 C CA . SER A 1 195 ? 16.216 -3.260 0.192 1.00 97.31 195 SER A CA 1
ATOM 1536 C C . SER A 1 195 ? 16.304 -3.702 -1.270 1.00 97.31 195 SER A C 1
ATOM 1538 O O . SER A 1 195 ? 17.258 -4.380 -1.655 1.00 97.31 195 SER A O 1
ATOM 1540 N N . LEU A 1 196 ? 15.335 -3.289 -2.094 1.00 98.25 196 LEU A N 1
ATOM 1541 C CA . LEU A 1 196 ? 15.343 -3.481 -3.541 1.00 98.25 196 LEU A CA 1
ATOM 1542 C C . LEU A 1 196 ? 15.183 -2.129 -4.239 1.00 98.25 196 LEU A C 1
ATOM 1544 O O . LEU A 1 196 ? 14.166 -1.457 -4.087 1.00 98.25 196 LEU A O 1
ATOM 1548 N N . LEU A 1 197 ? 16.200 -1.742 -5.010 1.00 98.19 197 LEU A N 1
ATOM 1549 C CA . LEU A 1 197 ? 16.216 -0.467 -5.720 1.00 98.19 197 LEU A CA 1
ATOM 1550 C C . LEU A 1 197 ? 15.461 -0.550 -7.045 1.00 98.19 197 LEU A C 1
ATOM 1552 O O . LEU A 1 197 ? 15.670 -1.466 -7.848 1.00 98.19 197 LEU A O 1
ATOM 1556 N N . LEU A 1 198 ? 14.638 0.458 -7.294 1.00 96.88 198 LEU A N 1
ATOM 1557 C CA . LEU A 1 198 ? 14.016 0.729 -8.577 1.00 96.88 198 LEU A CA 1
ATOM 1558 C C . LEU A 1 198 ? 14.708 1.920 -9.252 1.00 96.88 198 LEU A C 1
ATOM 1560 O O . LEU A 1 198 ? 15.186 2.825 -8.568 1.00 96.88 198 LEU A O 1
ATOM 1564 N N . PRO A 1 199 ? 14.790 1.929 -10.594 1.00 96.25 199 PRO A N 1
ATOM 1565 C CA . PRO A 1 199 ? 15.038 3.164 -11.324 1.00 96.25 199 PRO A CA 1
ATOM 1566 C C . PRO A 1 199 ? 13.976 4.213 -10.977 1.00 96.25 199 PRO A C 1
ATOM 1568 O O . PRO A 1 199 ? 12.815 3.855 -10.780 1.00 96.25 199 PRO A O 1
ATOM 1571 N N . GLU A 1 200 ? 14.372 5.480 -10.971 1.00 93.44 200 GLU A N 1
ATOM 1572 C CA . GLU A 1 200 ? 13.469 6.632 -10.844 1.00 93.44 200 GLU A CA 1
ATOM 1573 C C . GLU A 1 200 ? 12.316 6.554 -11.861 1.00 93.44 200 GLU A C 1
ATOM 1575 O O . GLU A 1 200 ? 12.488 6.003 -12.959 1.00 93.44 200 GLU A O 1
ATOM 1580 N N . SER A 1 201 ? 11.143 7.082 -11.499 1.00 92.25 201 SER A N 1
ATOM 1581 C CA . SER A 1 201 ? 9.930 7.066 -12.334 1.00 92.25 201 SER A CA 1
ATOM 1582 C C . SER A 1 201 ? 9.439 5.660 -12.711 1.00 92.25 201 SER A C 1
ATOM 1584 O O . SER A 1 201 ? 8.805 5.462 -13.755 1.00 92.25 201 SER A O 1
ATOM 1586 N N . THR A 1 202 ? 9.787 4.633 -11.925 1.00 96.00 202 THR A N 1
ATOM 1587 C CA . THR A 1 202 ? 9.298 3.268 -12.185 1.00 96.00 202 THR A CA 1
ATOM 1588 C C . THR A 1 202 ? 7.838 3.124 -11.776 1.00 96.00 202 THR A C 1
ATOM 1590 O O . THR A 1 202 ? 7.097 2.410 -12.455 1.00 96.00 202 THR A O 1
ATOM 1593 N N . ILE A 1 203 ? 7.428 3.721 -10.658 1.00 97.12 203 ILE A N 1
ATOM 1594 C CA . ILE A 1 203 ? 6.050 3.635 -10.174 1.00 97.12 203 ILE A CA 1
ATOM 1595 C C . ILE A 1 203 ? 5.264 4.707 -10.928 1.00 97.12 203 ILE A C 1
ATOM 1597 O O . ILE A 1 203 ? 5.683 5.844 -11.018 1.00 97.12 203 ILE A O 1
ATOM 1601 N N . GLN A 1 204 ? 4.180 4.324 -11.600 1.00 95.31 204 GLN A N 1
ATOM 1602 C CA . GLN A 1 204 ? 3.452 5.274 -12.436 1.00 95.31 204 GLN A CA 1
ATOM 1603 C C . GLN A 1 204 ? 2.440 6.026 -11.571 1.00 95.31 204 GLN A C 1
ATOM 1605 O O . GLN A 1 204 ? 1.681 5.401 -10.833 1.00 95.31 204 GLN A O 1
ATOM 1610 N N . ASN A 1 205 ? 2.390 7.349 -11.716 1.00 92.38 205 ASN A N 1
ATOM 1611 C CA . ASN A 1 205 ? 1.497 8.245 -10.970 1.00 92.38 205 ASN A CA 1
ATOM 1612 C C . ASN A 1 205 ? 0.042 8.137 -11.489 1.00 92.38 205 ASN A C 1
ATOM 1614 O O . ASN A 1 205 ? -0.862 8.785 -10.965 1.00 92.38 205 ASN A O 1
ATOM 1618 N N . GLY A 1 206 ? -0.204 7.382 -12.568 1.00 91.81 206 GLY A N 1
ATOM 1619 C CA . GLY A 1 206 ? -1.517 7.210 -13.187 1.00 91.81 206 GLY A CA 1
ATOM 1620 C C . GLY A 1 206 ? -2.460 6.332 -12.366 1.00 91.81 206 GLY A C 1
ATOM 1621 O O . GLY A 1 206 ? -2.189 5.977 -11.222 1.00 91.81 206 GLY A O 1
ATOM 1622 N N . VAL A 1 207 ? -3.611 5.988 -12.955 1.00 94.19 207 VAL A N 1
ATOM 1623 C CA . VAL A 1 207 ? -4.506 4.998 -12.344 1.00 94.19 207 VAL A CA 1
ATOM 1624 C C . VAL A 1 207 ? -3.957 3.613 -12.638 1.00 94.19 207 VAL A C 1
ATOM 1626 O O . VAL A 1 207 ? -4.165 3.099 -13.732 1.00 94.19 207 VAL A O 1
ATOM 1629 N N . ASP A 1 208 ? -3.275 3.022 -11.669 1.00 97.00 208 ASP A N 1
ATOM 1630 C CA . ASP A 1 208 ? -2.460 1.822 -11.831 1.00 97.00 208 ASP A CA 1
ATOM 1631 C C . ASP A 1 208 ? -2.658 0.877 -10.634 1.00 97.00 208 ASP A C 1
ATOM 1633 O O . ASP A 1 208 ? -3.509 1.100 -9.765 1.00 97.00 208 ASP A O 1
ATOM 1637 N N . ALA A 1 209 ? -1.946 -0.249 -10.605 1.00 98.06 209 ALA A N 1
ATOM 1638 C CA . ALA A 1 209 ? -2.048 -1.178 -9.485 1.00 98.06 209 ALA A CA 1
ATOM 1639 C C . ALA A 1 209 ? -0.728 -1.833 -9.111 1.00 98.06 209 ALA A C 1
ATOM 1641 O O . ALA A 1 209 ? 0.055 -2.234 -9.972 1.00 98.06 209 ALA A O 1
ATOM 1642 N N . VAL A 1 210 ? -0.567 -2.048 -7.810 1.00 98.56 210 VAL A N 1
ATOM 1643 C CA . VAL A 1 210 ? 0.434 -2.929 -7.217 1.00 98.56 210 VAL A CA 1
ATOM 1644 C C . VAL A 1 210 ? -0.258 -4.222 -6.814 1.00 98.56 210 VAL A C 1
ATOM 1646 O O . VAL A 1 210 ? -1.280 -4.204 -6.128 1.00 98.56 210 VAL A O 1
ATOM 1649 N N . ALA A 1 211 ? 0.288 -5.359 -7.225 1.00 98.50 211 ALA A N 1
ATOM 1650 C CA . ALA A 1 211 ? -0.232 -6.668 -6.871 1.00 98.50 211 ALA A CA 1
ATOM 1651 C C . ALA A 1 211 ? 0.893 -7.585 -6.391 1.00 98.50 211 ALA A C 1
ATOM 1653 O O . ALA A 1 211 ? 1.946 -7.707 -7.022 1.00 98.50 211 ALA A O 1
ATOM 1654 N N . LEU A 1 212 ? 0.638 -8.243 -5.268 1.00 98.50 212 LEU A N 1
ATOM 1655 C CA . LEU A 1 212 ? 1.524 -9.200 -4.635 1.00 98.50 212 LEU A CA 1
ATOM 1656 C C . LEU A 1 212 ? 1.018 -10.611 -4.929 1.00 98.50 212 LEU A C 1
ATOM 1658 O O . LEU A 1 212 ? -0.128 -10.946 -4.628 1.00 98.50 212 LEU A O 1
ATOM 1662 N N . TYR A 1 213 ? 1.884 -11.448 -5.485 1.00 97.75 213 TYR A N 1
ATOM 1663 C CA . TYR A 1 213 ? 1.582 -12.835 -5.816 1.00 97.75 213 TYR A CA 1
ATOM 1664 C C . TYR A 1 213 ? 2.495 -13.786 -5.056 1.00 97.75 213 TYR A C 1
ATOM 1666 O O . TYR A 1 213 ? 3.627 -13.436 -4.725 1.00 97.75 213 TYR A O 1
ATOM 1674 N N . ARG A 1 214 ? 2.035 -15.021 -4.857 1.00 95.31 214 ARG A N 1
ATOM 1675 C CA . ARG A 1 214 ? 2.848 -16.128 -4.351 1.00 95.31 214 ARG A CA 1
ATOM 1676 C C . ARG A 1 214 ? 2.680 -17.349 -5.246 1.00 95.31 214 ARG A C 1
ATOM 1678 O O . ARG A 1 214 ? 1.600 -17.928 -5.316 1.00 95.31 214 ARG A O 1
ATOM 1685 N N . ASN A 1 215 ? 3.743 -17.736 -5.945 1.00 92.31 215 ASN A N 1
ATOM 1686 C CA . ASN A 1 215 ? 3.756 -18.919 -6.803 1.00 92.31 215 ASN A CA 1
ATOM 1687 C C . ASN A 1 215 ? 5.192 -19.428 -7.006 1.00 92.31 215 ASN A C 1
ATOM 1689 O O . ASN A 1 215 ? 6.062 -18.669 -7.430 1.00 92.31 215 ASN A O 1
ATOM 1693 N N . ALA A 1 216 ? 5.416 -20.715 -6.727 1.00 84.31 216 ALA A N 1
ATOM 1694 C CA . ALA A 1 216 ? 6.719 -21.363 -6.875 1.00 84.31 216 ALA A CA 1
ATOM 1695 C C . ALA A 1 216 ? 7.107 -21.653 -8.334 1.00 84.31 216 ALA A C 1
ATOM 1697 O O . ALA A 1 216 ? 8.288 -21.751 -8.645 1.00 84.31 216 ALA A O 1
ATOM 1698 N N . ASN A 1 217 ? 6.128 -21.746 -9.241 1.00 79.19 217 ASN A N 1
ATOM 1699 C CA . ASN A 1 217 ? 6.343 -21.935 -10.679 1.00 79.19 217 ASN A CA 1
ATOM 1700 C C . ASN A 1 217 ? 5.650 -20.800 -11.452 1.00 79.19 217 ASN A C 1
ATOM 1702 O O . ASN A 1 217 ? 4.571 -20.991 -12.021 1.00 79.19 217 ASN A O 1
ATOM 1706 N N . PRO A 1 218 ? 6.213 -19.586 -11.419 1.00 72.50 218 PRO A N 1
ATOM 1707 C CA . PRO A 1 218 ? 5.527 -18.392 -11.871 1.00 72.50 218 PRO A CA 1
ATOM 1708 C C . PRO A 1 218 ? 5.614 -18.242 -13.390 1.00 72.50 218 PRO A C 1
ATOM 1710 O O . PRO A 1 218 ? 6.641 -18.489 -14.016 1.00 72.50 218 PRO A O 1
ATOM 1713 N N . VAL A 1 219 ? 4.525 -17.751 -13.974 1.00 82.62 219 VAL A N 1
ATOM 1714 C CA . VAL A 1 219 ? 4.435 -17.312 -15.377 1.00 82.62 219 VAL A CA 1
ATOM 1715 C C . VAL A 1 219 ? 4.411 -15.780 -15.488 1.00 82.62 219 VAL A C 1
ATOM 1717 O O . VAL A 1 219 ? 4.030 -15.234 -16.526 1.00 82.62 219 VAL A O 1
ATOM 1720 N N . TYR A 1 220 ? 4.809 -15.074 -14.420 1.00 93.19 220 TYR A N 1
ATOM 1721 C CA . TYR A 1 220 ? 4.739 -13.616 -14.361 1.00 93.19 220 TYR A CA 1
ATOM 1722 C C . TYR A 1 220 ? 5.836 -12.964 -15.204 1.00 93.19 220 TYR A C 1
ATOM 1724 O O . TYR A 1 220 ? 7.020 -13.255 -15.047 1.00 93.19 220 TYR A O 1
ATOM 1732 N N . ARG A 1 221 ? 5.444 -12.067 -16.110 1.00 95.38 221 ARG A N 1
ATOM 1733 C CA . ARG A 1 221 ? 6.358 -11.357 -17.014 1.00 95.38 221 ARG A CA 1
ATOM 1734 C C . ARG A 1 221 ? 5.800 -9.997 -17.400 1.00 95.38 221 ARG A C 1
ATOM 1736 O O . ARG A 1 221 ? 4.584 -9.820 -17.452 1.00 95.38 221 ARG A O 1
ATOM 1743 N N . ASN A 1 222 ? 6.683 -9.061 -17.736 1.00 96.56 222 ASN A N 1
ATOM 1744 C CA . ASN A 1 222 ? 6.259 -7.789 -18.316 1.00 96.56 222 ASN A CA 1
ATOM 1745 C C . ASN A 1 222 ? 5.386 -8.042 -19.560 1.00 96.56 222 ASN A C 1
ATOM 1747 O O . ASN A 1 222 ? 5.600 -8.997 -20.311 1.00 96.56 222 ASN A O 1
ATOM 1751 N N . ASN A 1 223 ? 4.403 -7.174 -19.764 1.00 97.19 223 ASN A N 1
ATOM 1752 C CA . ASN A 1 223 ? 3.345 -7.242 -20.769 1.00 97.19 223 ASN A CA 1
ATOM 1753 C C . ASN A 1 223 ? 2.363 -8.419 -20.628 1.00 97.19 223 ASN A C 1
ATOM 1755 O O . ASN A 1 223 ? 1.572 -8.660 -21.541 1.00 97.19 223 ASN A O 1
ATOM 1759 N N . MET A 1 224 ? 2.368 -9.158 -19.513 1.00 95.81 224 MET A N 1
ATOM 1760 C CA . MET A 1 224 ? 1.289 -10.112 -19.247 1.00 95.81 224 MET A CA 1
ATOM 1761 C C . MET A 1 224 ? -0.022 -9.391 -18.924 1.00 95.81 224 MET A C 1
ATOM 1763 O O . MET A 1 224 ? -0.017 -8.282 -18.389 1.00 95.81 224 MET A O 1
ATOM 1767 N N . GLN A 1 225 ? -1.145 -10.049 -19.204 1.00 96.12 225 GLN A N 1
ATOM 1768 C CA . GLN A 1 225 ? -2.446 -9.577 -18.738 1.00 96.12 225 GLN A CA 1
ATOM 1769 C C . GLN A 1 225 ? -2.564 -9.745 -17.221 1.00 96.12 225 GLN A C 1
ATOM 1771 O O . GLN A 1 225 ? -2.044 -10.712 -16.663 1.00 96.12 225 GLN A O 1
ATOM 1776 N N . VAL A 1 226 ? -3.293 -8.829 -16.580 1.00 96.69 226 VAL A N 1
ATOM 1777 C CA . VAL A 1 226 ? -3.706 -8.968 -15.177 1.00 96.69 226 VAL A CA 1
ATOM 1778 C C . VAL A 1 226 ? -4.379 -10.323 -14.919 1.00 96.69 226 VAL A C 1
ATOM 1780 O O . VAL A 1 226 ? -5.220 -10.769 -15.702 1.00 96.69 226 VAL A O 1
ATOM 1783 N N . THR A 1 227 ? -3.998 -10.973 -13.819 1.00 94.94 227 THR A N 1
ATOM 1784 C CA . THR A 1 227 ? -4.505 -12.287 -13.400 1.00 94.94 227 THR A CA 1
ATOM 1785 C C . THR A 1 227 ? -4.801 -12.307 -11.902 1.00 94.94 227 THR A C 1
ATOM 1787 O O . THR A 1 227 ? -4.285 -11.489 -11.148 1.00 94.94 227 THR A O 1
ATOM 1790 N N . VAL A 1 228 ? -5.642 -13.244 -11.470 1.00 95.12 228 VAL A N 1
ATOM 1791 C CA . VAL A 1 228 ? -5.897 -13.540 -10.050 1.00 95.12 228 VAL A CA 1
ATOM 1792 C C . VAL A 1 228 ? -5.192 -14.818 -9.591 1.00 95.12 228 VAL A C 1
ATOM 1794 O O . VAL A 1 228 ? -5.199 -15.132 -8.401 1.00 95.12 228 VAL A O 1
ATOM 1797 N N . ASP A 1 229 ? -4.571 -15.551 -10.516 1.00 93.31 229 ASP A N 1
ATOM 1798 C CA . ASP A 1 229 ? -3.869 -16.793 -10.211 1.00 93.31 229 ASP A CA 1
ATOM 1799 C C . ASP A 1 229 ? -2.658 -16.499 -9.328 1.00 93.31 229 ASP A C 1
ATOM 1801 O O . ASP A 1 229 ? -1.764 -15.754 -9.719 1.00 93.31 229 ASP A O 1
ATOM 1805 N N . GLY A 1 230 ? -2.643 -17.071 -8.123 1.00 94.25 230 GLY A N 1
ATOM 1806 C CA . GLY A 1 230 ? -1.589 -16.839 -7.133 1.00 94.25 230 GLY A CA 1
ATOM 1807 C C . GLY A 1 230 ? -1.619 -15.454 -6.477 1.00 94.25 230 GLY A C 1
ATOM 1808 O O . GLY A 1 230 ? -0.655 -15.110 -5.795 1.00 94.25 230 GLY A O 1
ATOM 1809 N N . LEU A 1 231 ? -2.678 -14.658 -6.675 1.00 96.44 231 LEU A N 1
ATOM 1810 C CA . LEU A 1 231 ? -2.816 -13.327 -6.082 1.00 96.44 231 LEU A CA 1
ATOM 1811 C C . LEU A 1 231 ? -3.002 -13.420 -4.561 1.00 96.44 231 LEU A C 1
ATOM 1813 O O . LEU A 1 231 ? -3.914 -14.095 -4.082 1.00 96.44 231 LEU A O 1
ATOM 1817 N N . VAL A 1 232 ? -2.162 -12.704 -3.815 1.00 96.19 232 VAL A N 1
ATOM 1818 C CA . VAL A 1 232 ? -2.200 -12.615 -2.349 1.00 96.19 232 VAL A CA 1
ATOM 1819 C C . VAL A 1 232 ? -2.866 -11.315 -1.920 1.00 96.19 232 VAL A C 1
ATOM 1821 O O . VAL A 1 232 ? -3.883 -11.344 -1.235 1.00 96.19 232 VAL A O 1
ATOM 1824 N N . ASP A 1 233 ? -2.325 -10.181 -2.360 1.00 97.69 233 ASP A N 1
ATOM 1825 C CA . ASP A 1 233 ? -2.787 -8.847 -1.981 1.00 97.69 233 ASP A CA 1
ATOM 1826 C C . ASP A 1 233 ? -2.681 -7.884 -3.166 1.00 97.69 233 ASP A C 1
ATOM 1828 O O . ASP A 1 233 ? -1.918 -8.127 -4.104 1.00 97.69 233 ASP A O 1
ATOM 1832 N N . ALA A 1 234 ? -3.462 -6.807 -3.154 1.00 98.31 234 ALA A N 1
ATOM 1833 C CA . ALA A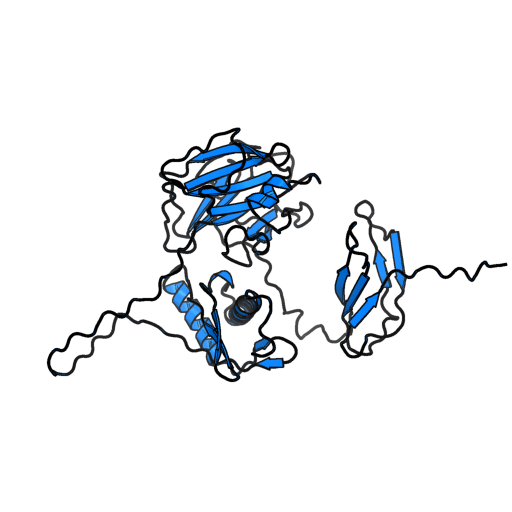 1 234 ? -3.413 -5.801 -4.206 1.00 98.31 234 ALA A CA 1
ATOM 1834 C C . ALA A 1 234 ? -3.942 -4.442 -3.752 1.00 98.31 234 ALA A C 1
ATOM 1836 O O . ALA A 1 234 ? -4.893 -4.353 -2.972 1.00 98.31 234 ALA A O 1
ATOM 1837 N N . VAL A 1 235 ? -3.371 -3.399 -4.345 1.00 97.88 235 VAL A N 1
ATOM 1838 C CA . VAL A 1 235 ? -3.792 -2.007 -4.224 1.00 97.88 235 VAL A CA 1
ATOM 1839 C C . VAL A 1 235 ? -3.959 -1.443 -5.631 1.00 97.88 235 VAL A C 1
ATOM 1841 O O . VAL A 1 235 ? -3.023 -1.465 -6.425 1.00 97.88 235 VAL A O 1
ATOM 1844 N N . VAL A 1 236 ? -5.159 -0.947 -5.939 1.00 97.50 236 VAL A N 1
ATOM 1845 C CA . VAL A 1 236 ? -5.415 -0.152 -7.148 1.00 97.50 236 VAL A CA 1
ATOM 1846 C C . VAL A 1 236 ? -5.463 1.304 -6.715 1.00 97.50 236 VAL A C 1
ATOM 1848 O O . VAL A 1 236 ? -6.299 1.670 -5.882 1.00 97.50 236 VAL A O 1
ATOM 1851 N N . TYR A 1 237 ? -4.558 2.110 -7.251 1.00 95.94 237 TYR A N 1
ATOM 1852 C CA . TYR A 1 237 ? -4.308 3.467 -6.792 1.00 95.94 237 TYR A CA 1
ATOM 1853 C C . TYR A 1 237 ? -4.328 4.466 -7.949 1.00 95.94 237 TYR A C 1
ATOM 1855 O O . TYR A 1 237 ? -4.379 4.096 -9.122 1.00 95.94 237 TYR A O 1
ATOM 1863 N N . ARG A 1 238 ? -4.314 5.746 -7.593 1.00 94.06 238 ARG A N 1
ATOM 1864 C CA . ARG A 1 238 ? -3.966 6.857 -8.468 1.00 94.06 238 ARG A CA 1
ATOM 1865 C C . ARG A 1 238 ? -3.291 7.950 -7.653 1.00 94.06 238 ARG A C 1
ATOM 1867 O O . ARG A 1 238 ? -3.751 8.237 -6.547 1.00 94.06 238 ARG A O 1
ATOM 1874 N N . ALA A 1 239 ? -2.304 8.607 -8.240 1.00 88.94 239 ALA A N 1
ATOM 1875 C CA . ALA A 1 239 ? -1.802 9.883 -7.740 1.00 88.94 239 ALA A CA 1
ATOM 1876 C C . ALA A 1 239 ? -2.323 11.040 -8.603 1.00 88.94 239 ALA A C 1
ATOM 1878 O O . ALA A 1 239 ? -2.811 12.053 -8.113 1.00 88.94 239 ALA A O 1
ATOM 1879 N N . ARG A 1 240 ? -2.359 10.832 -9.923 1.00 85.62 240 ARG A N 1
ATOM 1880 C CA . ARG A 1 240 ? -2.805 11.784 -10.940 1.00 85.62 240 ARG A CA 1
ATOM 1881 C C . ARG A 1 240 ? -3.792 11.129 -11.907 1.00 85.62 240 ARG A C 1
ATOM 1883 O O . ARG A 1 240 ? -3.860 9.913 -12.078 1.00 85.62 240 ARG A O 1
ATOM 1890 N N . GLY A 1 241 ? -4.568 11.969 -12.588 1.00 78.88 241 GLY A N 1
ATOM 1891 C CA . GLY A 1 241 ? -5.545 11.532 -13.584 1.00 78.88 241 GLY A CA 1
ATOM 1892 C C . GLY A 1 241 ? -6.894 11.087 -13.003 1.00 78.88 241 GLY A C 1
ATOM 1893 O O . GLY A 1 241 ? -7.067 10.883 -11.801 1.00 78.88 241 GLY A O 1
ATOM 1894 N N . ALA A 1 242 ? -7.879 10.987 -13.899 1.00 74.06 242 ALA A N 1
ATOM 1895 C CA . ALA A 1 242 ? -9.280 10.676 -13.587 1.00 74.06 242 ALA A CA 1
ATOM 1896 C C . ALA A 1 242 ? -9.824 9.487 -14.405 1.00 74.06 242 ALA A C 1
ATOM 1898 O O . ALA A 1 242 ? -11.034 9.266 -14.465 1.00 74.06 242 ALA A O 1
ATOM 1899 N N . GLU A 1 243 ? -8.936 8.755 -15.084 1.00 77.31 243 GLU A N 1
ATOM 1900 C CA . GLU A 1 243 ? -9.291 7.574 -15.872 1.00 77.31 243 GLU A CA 1
ATOM 1901 C C . GLU A 1 243 ? -9.827 6.461 -14.955 1.00 77.31 243 GLU A C 1
ATOM 1903 O O . GLU A 1 243 ? -9.495 6.383 -13.774 1.00 77.31 243 GLU A O 1
ATOM 1908 N N . LYS A 1 244 ? -10.692 5.593 -15.484 1.00 79.81 244 LYS A N 1
ATOM 1909 C CA . LYS A 1 244 ? -11.171 4.423 -14.740 1.00 79.81 244 LYS A CA 1
ATOM 1910 C C . LYS A 1 244 ? -10.258 3.233 -15.004 1.00 79.81 244 LYS A C 1
ATOM 1912 O O . LYS A 1 244 ? -9.905 2.985 -16.152 1.00 79.81 244 LYS A O 1
ATOM 1917 N N . ALA A 1 245 ? -9.978 2.446 -13.970 1.00 85.62 245 ALA A N 1
ATOM 1918 C CA . ALA A 1 245 ? -9.289 1.160 -14.081 1.00 85.62 245 ALA A CA 1
ATOM 1919 C C . ALA A 1 245 ? -10.239 -0.005 -13.762 1.00 85.62 245 ALA A C 1
ATOM 1921 O O . ALA A 1 245 ? -9.941 -0.869 -12.938 1.00 85.62 245 ALA A O 1
ATOM 1922 N N . ASP A 1 246 ? -11.410 -0.021 -14.411 1.00 88.50 246 ASP A N 1
ATOM 1923 C CA . ASP A 1 246 ? -12.519 -0.931 -14.087 1.00 88.50 246 ASP A CA 1
ATOM 1924 C C . ASP A 1 246 ? -12.095 -2.410 -14.088 1.00 88.50 246 ASP A C 1
ATOM 1926 O O . ASP A 1 246 ? -12.513 -3.177 -13.224 1.00 88.50 246 ASP A O 1
ATOM 1930 N N . LYS A 1 247 ? -11.220 -2.818 -15.020 1.00 93.31 247 LYS A N 1
ATOM 1931 C CA . LYS A 1 247 ? -10.724 -4.202 -15.092 1.00 93.31 247 LYS A CA 1
ATOM 1932 C C . LYS A 1 247 ? -9.727 -4.530 -13.975 1.00 93.31 247 LYS A C 1
ATOM 1934 O O . LYS A 1 247 ? -9.794 -5.636 -13.439 1.00 93.31 247 LYS A O 1
ATOM 1939 N N . LEU A 1 248 ? -8.838 -3.602 -13.606 1.00 95.62 248 LEU A N 1
ATOM 1940 C CA . LEU A 1 248 ? -7.939 -3.798 -12.462 1.00 95.62 248 LEU A CA 1
ATOM 1941 C C . LEU A 1 248 ? -8.742 -3.910 -11.168 1.00 95.62 248 LEU A C 1
ATOM 1943 O O . LEU A 1 248 ? -8.556 -4.872 -10.432 1.00 95.62 248 LEU A O 1
ATOM 1947 N N . VAL A 1 249 ? -9.693 -3.002 -10.940 1.00 94.06 249 VAL A N 1
ATOM 1948 C CA . VAL A 1 249 ? -10.591 -3.050 -9.778 1.00 94.06 249 VAL A CA 1
ATOM 1949 C C . VAL A 1 249 ? -11.374 -4.362 -9.745 1.00 94.06 249 VAL A C 1
ATOM 1951 O O . VAL A 1 249 ? -11.375 -5.053 -8.732 1.00 94.06 249 VAL A O 1
ATOM 1954 N N . ALA A 1 250 ? -12.003 -4.758 -10.854 1.00 93.81 250 ALA A N 1
ATOM 1955 C CA . ALA A 1 250 ? -12.832 -5.962 -10.898 1.00 93.81 250 ALA A CA 1
ATOM 1956 C C . ALA A 1 250 ? -12.062 -7.253 -10.567 1.00 93.81 250 ALA A C 1
ATOM 1958 O O . ALA A 1 250 ? -12.644 -8.174 -9.996 1.00 93.81 250 ALA A O 1
ATOM 1959 N N . LEU A 1 251 ? -10.778 -7.340 -10.926 1.00 95.44 251 LEU A N 1
ATOM 1960 C CA . LEU A 1 251 ? -9.969 -8.543 -10.712 1.00 95.44 251 LEU A CA 1
ATOM 1961 C C . LEU A 1 251 ? -9.166 -8.485 -9.409 1.00 95.44 251 LEU A C 1
ATOM 1963 O O . LEU A 1 251 ? -9.162 -9.444 -8.635 1.00 95.44 251 LEU A O 1
ATOM 1967 N N . LEU A 1 252 ? -8.497 -7.366 -9.143 1.00 96.94 252 LEU A N 1
ATOM 1968 C CA . LEU A 1 252 ? -7.557 -7.236 -8.034 1.00 96.94 252 LEU A CA 1
ATOM 1969 C C . LEU A 1 252 ? -8.264 -6.879 -6.723 1.00 96.94 252 LEU A C 1
ATOM 1971 O O . LEU A 1 252 ? -7.994 -7.514 -5.703 1.00 96.94 252 LEU A O 1
ATOM 1975 N N . THR A 1 253 ? -9.218 -5.946 -6.752 1.00 93.62 253 THR A N 1
ATOM 1976 C CA . THR A 1 253 ? -9.916 -5.404 -5.569 1.00 93.62 253 THR A CA 1
ATOM 1977 C C . THR A 1 253 ? -11.439 -5.317 -5.794 1.00 93.62 253 THR A C 1
ATOM 1979 O O . THR A 1 253 ? -12.025 -4.230 -5.779 1.00 93.62 253 THR A O 1
ATOM 1982 N N . PRO A 1 254 ? -12.123 -6.456 -6.029 1.00 85.75 254 PRO A N 1
ATOM 1983 C CA . PRO A 1 254 ? -13.510 -6.464 -6.489 1.00 85.75 254 PRO A CA 1
ATOM 1984 C C . PRO A 1 254 ? -14.465 -5.739 -5.530 1.00 85.75 254 PRO A C 1
ATOM 1986 O O . PRO A 1 254 ? -14.488 -6.003 -4.328 1.00 85.75 254 PRO A O 1
ATOM 1989 N N . GLY A 1 255 ? -15.305 -4.862 -6.092 1.00 72.62 255 GLY A N 1
ATOM 1990 C CA . GLY A 1 255 ? -16.352 -4.136 -5.360 1.00 72.62 255 GLY A CA 1
ATOM 1991 C C . GLY A 1 255 ? -15.866 -2.915 -4.574 1.00 72.62 255 GLY A C 1
ATOM 1992 O O . GLY A 1 255 ? -16.582 -2.443 -3.692 1.00 72.62 255 GLY A O 1
ATOM 1993 N N . GLN A 1 256 ? -14.659 -2.425 -4.857 1.00 79.81 256 GLN A N 1
ATOM 1994 C CA . GLN A 1 256 ? -14.000 -1.363 -4.096 1.00 79.81 256 GLN A CA 1
ATOM 1995 C C . GLN A 1 256 ? -13.555 -0.222 -5.016 1.00 79.81 256 GLN A C 1
ATOM 1997 O O . GLN A 1 256 ? -13.464 -0.389 -6.229 1.00 79.81 256 GLN A O 1
ATOM 2002 N N . ASN A 1 257 ? -13.298 0.954 -4.445 1.00 83.62 257 ASN A N 1
ATOM 2003 C CA . ASN A 1 257 ? -12.860 2.118 -5.215 1.00 83.62 257 ASN A CA 1
ATOM 2004 C C . ASN A 1 257 ? -11.335 2.146 -5.373 1.00 83.62 257 ASN A C 1
ATOM 2006 O O . ASN A 1 257 ? -10.604 1.611 -4.541 1.00 83.62 257 ASN A O 1
ATOM 2010 N N . VAL A 1 258 ? -10.878 2.830 -6.424 1.00 90.06 258 VAL A N 1
ATOM 2011 C CA . VAL A 1 258 ? -9.474 3.228 -6.588 1.00 90.06 258 VAL A CA 1
ATOM 2012 C C . VAL A 1 258 ? -9.088 4.167 -5.445 1.00 90.06 258 VAL A C 1
ATOM 2014 O O . VAL A 1 258 ? -9.809 5.131 -5.169 1.00 90.06 258 VAL A O 1
ATOM 2017 N N . LEU A 1 259 ? -7.958 3.895 -4.797 1.00 90.69 259 LEU A N 1
ATOM 2018 C CA . LEU A 1 259 ? -7.406 4.749 -3.747 1.00 90.69 259 LEU A CA 1
ATOM 2019 C C . LEU A 1 259 ? -6.701 5.958 -4.367 1.00 90.69 259 LEU A C 1
ATOM 2021 O O . LEU A 1 259 ? -6.039 5.829 -5.390 1.00 90.69 259 LEU A O 1
ATOM 2025 N N . HIS A 1 260 ? -6.878 7.136 -3.776 1.00 91.38 260 HIS A N 1
ATOM 2026 C CA . HIS A 1 260 ? -6.248 8.370 -4.240 1.00 91.38 260 HIS A CA 1
ATOM 2027 C C . HIS A 1 260 ? -5.218 8.801 -3.209 1.00 91.38 260 HIS A C 1
ATOM 2029 O O . HIS A 1 260 ? -5.619 9.065 -2.081 1.00 91.38 260 HIS A O 1
ATOM 2035 N N . GLU A 1 261 ? -3.953 8.866 -3.609 1.00 87.62 261 GLU A N 1
ATOM 2036 C CA . GLU A 1 261 ? -2.845 9.343 -2.773 1.00 87.62 261 GLU A CA 1
ATOM 2037 C C . GLU A 1 261 ? -3.038 10.808 -2.372 1.00 87.62 261 GLU A C 1
ATOM 2039 O O . GLU A 1 261 ? -2.983 11.119 -1.197 1.00 87.62 261 GLU A O 1
ATOM 2044 N N . ASN A 1 262 ? -3.518 11.646 -3.295 1.00 83.06 262 ASN A N 1
ATOM 2045 C CA . ASN A 1 262 ? -3.994 13.001 -3.017 1.00 83.06 262 ASN A CA 1
ATOM 2046 C C . ASN A 1 262 ? -2.915 13.953 -2.468 1.00 83.06 262 ASN A C 1
ATOM 2048 O O . ASN A 1 262 ? -2.935 14.287 -1.283 1.00 83.06 262 ASN A O 1
ATOM 2052 N N . ASP A 1 263 ? -2.149 14.527 -3.394 1.00 80.56 263 ASP A N 1
ATOM 2053 C CA . ASP A 1 263 ? -1.145 15.600 -3.232 1.00 80.56 263 ASP A CA 1
ATOM 2054 C C . ASP A 1 263 ? -1.586 16.835 -2.426 1.00 80.56 263 ASP A C 1
ATOM 2056 O O . ASP A 1 263 ? -0.785 17.675 -2.026 1.00 80.56 263 ASP A O 1
ATOM 2060 N N . SER A 1 264 ? -2.886 16.982 -2.173 1.00 80.00 264 SER A N 1
ATOM 2061 C CA . SER A 1 264 ? -3.438 18.030 -1.320 1.00 80.00 264 SER A CA 1
ATOM 2062 C C . SER A 1 264 ? -3.527 17.641 0.165 1.00 80.00 264 SER A C 1
ATOM 2064 O O . SER A 1 264 ? -4.128 18.395 0.938 1.00 80.00 264 SER A O 1
ATOM 2066 N N . HIS A 1 265 ? -3.103 16.435 0.554 1.00 74.31 265 HIS A N 1
ATOM 2067 C CA . HIS A 1 265 ? -3.295 15.903 1.906 1.00 74.31 265 HIS A CA 1
ATOM 2068 C C . HIS A 1 265 ? -2.304 16.486 2.914 1.00 74.31 265 HIS A C 1
ATOM 2070 O O . HIS A 1 265 ? -2.711 16.846 4.020 1.00 74.31 265 HIS A O 1
ATOM 2076 N N . SER A 1 266 ? -1.036 16.605 2.527 1.00 75.81 266 SER A N 1
ATOM 2077 C CA . SER A 1 266 ? 0.043 17.126 3.360 1.00 75.81 266 SER A CA 1
ATOM 2078 C C . SER A 1 266 ? 0.824 18.212 2.620 1.00 75.81 266 SER A C 1
ATOM 2080 O O . SER A 1 266 ? 0.688 18.396 1.414 1.00 75.81 266 SER A O 1
ATOM 2082 N N . THR A 1 267 ? 1.600 19.000 3.364 1.00 77.31 267 THR A N 1
ATOM 2083 C CA . THR A 1 267 ? 2.653 19.845 2.777 1.00 77.31 267 THR A CA 1
ATOM 2084 C C . THR A 1 267 ? 3.965 19.083 2.594 1.00 77.31 267 THR A C 1
ATOM 2086 O O . THR A 1 267 ? 4.850 19.571 1.895 1.00 77.31 267 THR A O 1
ATOM 2089 N N . GLU A 1 268 ? 4.084 17.932 3.256 1.00 86.62 268 GLU A N 1
ATOM 2090 C CA . GLU A 1 268 ? 5.135 16.932 3.068 1.00 86.62 268 GLU A CA 1
ATOM 2091 C C . GLU A 1 268 ? 4.654 15.844 2.093 1.00 86.62 268 GLU A C 1
ATOM 2093 O O . GLU A 1 268 ? 3.538 15.924 1.591 1.00 86.62 268 GLU A O 1
ATOM 2098 N N . ASP A 1 269 ? 5.489 14.834 1.847 1.00 89.19 269 ASP A N 1
ATOM 2099 C CA . ASP A 1 269 ? 5.148 13.679 1.005 1.00 89.19 269 ASP A CA 1
ATOM 2100 C C . ASP A 1 269 ? 4.074 12.792 1.664 1.00 89.19 269 ASP A C 1
ATOM 2102 O O . ASP A 1 269 ? 4.105 12.552 2.882 1.00 89.19 269 ASP A O 1
ATOM 2106 N N . GLU A 1 270 ? 3.136 12.293 0.865 1.00 90.69 270 GLU A N 1
ATOM 2107 C CA . GLU A 1 270 ? 2.020 11.460 1.303 1.00 90.69 270 GLU A CA 1
ATOM 2108 C C . GLU A 1 270 ? 2.032 10.080 0.647 1.00 90.69 270 GLU A C 1
ATOM 2110 O O . GLU A 1 270 ? 2.686 9.851 -0.352 1.00 90.69 270 GLU A O 1
ATOM 2115 N N . SER A 1 271 ? 1.301 9.136 1.226 1.00 95.38 271 SER A N 1
ATOM 2116 C CA . SER A 1 271 ? 1.213 7.772 0.723 1.00 95.38 271 SER A CA 1
ATOM 2117 C C . SER A 1 271 ? -0.150 7.161 0.993 1.00 95.38 271 SER A C 1
ATOM 2119 O O . SER A 1 271 ? -0.938 7.613 1.832 1.00 95.38 271 SER A O 1
ATOM 2121 N N . ILE A 1 272 ? -0.422 6.054 0.310 1.00 96.38 272 ILE A N 1
ATOM 2122 C CA . ILE A 1 272 ? -1.545 5.171 0.605 1.00 96.38 272 ILE A CA 1
ATOM 2123 C C . ILE A 1 272 ? -1.080 4.108 1.606 1.00 96.38 272 ILE A C 1
ATOM 2125 O O . ILE A 1 272 ? -0.466 3.107 1.233 1.00 96.38 272 ILE A O 1
ATOM 2129 N N . SER A 1 273 ? -1.447 4.294 2.872 1.00 94.00 273 SER A N 1
ATOM 2130 C CA . SER A 1 273 ? -0.985 3.499 4.013 1.00 94.00 273 SER A CA 1
ATOM 2131 C C . SER A 1 273 ? -2.061 2.594 4.600 1.00 94.00 273 SER A C 1
ATOM 2133 O O . SER A 1 273 ? -3.197 3.006 4.850 1.00 94.00 273 SER A O 1
ATOM 2135 N N . ARG A 1 274 ? -1.717 1.333 4.867 1.00 90.06 274 ARG A N 1
ATOM 2136 C CA . ARG A 1 274 ? -2.596 0.344 5.502 1.00 90.06 274 ARG A CA 1
ATOM 2137 C C . ARG A 1 274 ? -2.747 0.646 6.996 1.00 90.06 274 ARG A C 1
ATOM 2139 O O . ARG A 1 274 ? -1.790 0.558 7.753 1.00 90.06 274 ARG A O 1
ATOM 2146 N N . CYS A 1 275 ? -3.968 0.932 7.437 1.00 77.69 275 CYS A N 1
ATOM 2147 C CA . CYS A 1 275 ? -4.261 1.402 8.794 1.00 77.69 275 CYS A CA 1
ATOM 2148 C C . CYS A 1 275 ? -5.357 0.626 9.533 1.00 77.69 275 CYS A C 1
ATOM 2150 O O . CYS A 1 275 ? -5.300 0.477 10.750 1.00 77.69 275 CYS A O 1
ATOM 2152 N N . LEU A 1 276 ? -6.394 0.165 8.830 1.00 69.19 276 LEU A N 1
ATOM 2153 C CA . LEU A 1 276 ? -7.644 -0.264 9.473 1.00 69.19 276 LEU A CA 1
ATOM 2154 C C . LEU A 1 276 ? -7.801 -1.782 9.588 1.00 69.19 276 LEU A C 1
ATOM 2156 O O . LEU A 1 276 ? -8.494 -2.255 10.485 1.00 69.19 276 LEU A O 1
ATOM 2160 N N . SER A 1 277 ? -7.199 -2.544 8.675 1.00 69.94 277 SER A N 1
ATOM 2161 C CA . SER A 1 277 ? -7.366 -3.995 8.600 1.00 69.94 277 SER A CA 1
ATOM 2162 C C . SER A 1 277 ? -6.175 -4.663 7.911 1.00 69.94 277 SER A C 1
ATOM 2164 O O . SER A 1 277 ? -5.517 -4.093 7.038 1.00 69.94 277 SER A O 1
ATOM 2166 N N . LEU A 1 278 ? -5.912 -5.912 8.295 1.00 75.25 278 LEU A N 1
ATOM 2167 C CA . LEU A 1 278 ? -4.909 -6.783 7.674 1.00 75.25 278 LEU A CA 1
ATOM 2168 C C . LEU A 1 278 ? -5.528 -7.747 6.654 1.00 75.25 278 LEU A C 1
ATOM 2170 O O . LEU A 1 278 ? -4.896 -8.716 6.241 1.00 75.25 278 LEU A O 1
ATOM 2174 N N . LYS A 1 279 ? -6.776 -7.491 6.251 1.00 76.88 279 LYS A N 1
ATOM 2175 C CA . LYS A 1 279 ? -7.448 -8.250 5.204 1.00 76.88 279 LYS A CA 1
ATOM 2176 C C . LYS A 1 279 ? -6.791 -7.947 3.845 1.00 76.88 279 LYS A C 1
ATOM 2178 O O . LYS A 1 279 ? -6.726 -6.773 3.455 1.00 76.88 279 LYS A O 1
ATOM 2183 N N . PRO A 1 280 ? -6.316 -8.969 3.109 1.00 85.50 280 PRO A N 1
ATOM 2184 C CA . PRO A 1 280 ? -5.807 -8.763 1.761 1.00 85.50 280 PRO A CA 1
ATOM 2185 C C . PRO A 1 280 ? -6.911 -8.283 0.817 1.00 85.50 280 PRO A C 1
ATOM 2187 O O . PRO A 1 280 ? -8.080 -8.651 0.972 1.00 85.50 280 PRO A O 1
ATOM 2190 N N . ARG A 1 281 ? -6.529 -7.497 -0.193 1.00 88.94 281 ARG A N 1
ATOM 2191 C CA . ARG A 1 281 ? -7.399 -7.009 -1.277 1.00 88.94 281 ARG A CA 1
ATOM 2192 C C . ARG A 1 281 ? -8.596 -6.197 -0.778 1.00 88.94 281 ARG A C 1
ATOM 2194 O O . ARG A 1 281 ? -9.639 -6.158 -1.432 1.00 88.94 281 ARG A O 1
ATOM 2201 N N . ASP A 1 282 ? -8.449 -5.552 0.378 1.00 82.44 282 ASP A N 1
ATOM 2202 C CA . ASP A 1 282 ? -9.463 -4.685 0.972 1.00 82.44 282 ASP A CA 1
ATOM 2203 C C . ASP A 1 282 ? -8.965 -3.232 1.033 1.00 82.44 282 ASP A C 1
ATOM 2205 O O . ASP A 1 282 ? -8.328 -2.846 2.017 1.00 82.44 282 ASP A O 1
ATOM 2209 N N . PRO A 1 283 ? -9.261 -2.403 0.012 1.00 83.62 283 PRO A N 1
ATOM 2210 C CA . PRO A 1 283 ? -8.906 -0.986 -0.024 1.00 83.62 283 PRO A CA 1
ATOM 2211 C C . PRO A 1 283 ? -9.426 -0.178 1.168 1.00 83.62 283 PRO A C 1
ATOM 2213 O O . PRO A 1 283 ? -8.814 0.821 1.526 1.00 83.62 283 PRO A O 1
ATOM 2216 N N . LYS A 1 284 ? -10.494 -0.622 1.852 1.00 79.44 284 LYS A N 1
ATOM 2217 C CA . LYS A 1 284 ? -10.974 0.019 3.094 1.00 79.44 284 LYS A CA 1
ATOM 2218 C C . LYS A 1 284 ? -9.973 -0.079 4.239 1.00 79.44 284 LYS A C 1
ATOM 2220 O O . LYS A 1 284 ? -10.146 0.584 5.254 1.00 79.44 284 LYS A O 1
ATOM 2225 N N . SER A 1 285 ? -8.947 -0.911 4.091 1.00 79.38 285 SER A N 1
ATOM 2226 C CA . SER A 1 285 ? -7.841 -0.994 5.034 1.00 79.38 285 SER A CA 1
ATOM 2227 C C . SER A 1 285 ? -6.949 0.242 4.994 1.00 79.38 285 SER A C 1
ATOM 2229 O O . SER A 1 285 ? -6.219 0.454 5.955 1.00 79.38 285 SER A O 1
ATOM 2231 N N . PHE A 1 286 ? -6.984 1.030 3.919 1.00 85.44 286 PHE A N 1
ATOM 2232 C CA . PHE A 1 286 ? -6.007 2.079 3.650 1.00 85.44 286 PHE A CA 1
ATOM 2233 C C . PHE A 1 286 ? -6.539 3.485 3.936 1.00 85.44 286 PHE A C 1
ATOM 2235 O O . PHE A 1 286 ? -7.742 3.748 3.874 1.00 85.44 286 PHE A O 1
ATOM 2242 N N . GLN A 1 287 ? -5.616 4.388 4.242 1.00 84.62 287 GLN A N 1
ATOM 2243 C CA . GLN A 1 287 ? -5.822 5.824 4.388 1.00 84.62 287 GLN A CA 1
ATOM 2244 C C . GLN A 1 287 ? -4.691 6.559 3.672 1.00 84.62 287 GLN A C 1
ATOM 2246 O O . GLN A 1 287 ? -3.630 5.981 3.454 1.00 84.62 287 GLN A O 1
ATOM 2251 N N . VAL A 1 288 ? -4.919 7.826 3.340 1.00 86.19 288 VAL A N 1
ATOM 2252 C CA . VAL A 1 288 ? -3.816 8.717 2.973 1.00 86.19 288 VAL A CA 1
ATOM 2253 C C . VAL A 1 288 ? -3.139 9.187 4.256 1.00 86.19 288 VAL A C 1
ATOM 2255 O O . VAL A 1 288 ? -3.843 9.610 5.180 1.00 86.19 288 VAL A O 1
ATOM 2258 N N . THR A 1 289 ? -1.816 9.074 4.324 1.00 85.88 289 THR A N 1
ATOM 2259 C CA . THR A 1 289 ? -0.989 9.514 5.460 1.00 85.88 289 THR A CA 1
ATOM 2260 C C . THR A 1 289 ? 0.305 10.149 4.964 1.00 85.88 289 THR A C 1
ATOM 2262 O O . THR A 1 289 ? 0.613 10.058 3.786 1.00 85.88 289 THR A O 1
ATOM 2265 N N . GLU A 1 290 ? 1.092 10.754 5.855 1.00 86.81 290 GLU A N 1
ATOM 2266 C CA . GLU A 1 290 ? 2.509 11.028 5.567 1.00 86.81 290 GLU A CA 1
ATOM 2267 C C . GLU A 1 290 ? 3.288 9.718 5.361 1.00 86.81 290 GLU A C 1
ATOM 2269 O O . GLU A 1 290 ? 2.915 8.692 5.945 1.00 86.81 290 GLU A O 1
ATOM 2274 N N . ILE A 1 291 ? 4.375 9.778 4.582 1.00 91.94 291 ILE A N 1
ATOM 2275 C CA . ILE A 1 291 ? 5.229 8.619 4.285 1.00 91.94 291 ILE A CA 1
ATOM 2276 C C . ILE A 1 291 ? 5.909 8.032 5.537 1.00 91.94 291 ILE A C 1
ATOM 2278 O O . ILE A 1 291 ? 6.462 8.749 6.382 1.00 91.94 291 ILE A O 1
ATOM 2282 N N . THR A 1 292 ? 5.949 6.705 5.645 1.00 91.38 292 THR A N 1
ATOM 2283 C CA . THR A 1 292 ? 6.515 5.990 6.807 1.00 91.38 292 THR A CA 1
ATOM 2284 C C . THR A 1 292 ? 7.406 4.792 6.463 1.00 91.38 292 THR A C 1
ATOM 2286 O O . THR A 1 292 ? 7.292 3.735 7.086 1.00 91.38 292 THR A O 1
ATOM 2289 N N . PRO A 1 293 ? 8.402 4.948 5.573 1.00 94.25 293 PRO A N 1
ATOM 2290 C CA . PRO A 1 293 ? 9.231 3.828 5.146 1.00 94.25 293 PRO A CA 1
ATOM 2291 C C . PRO A 1 293 ? 9.948 3.154 6.329 1.00 94.25 293 PRO A C 1
ATOM 2293 O O . PRO A 1 293 ? 10.595 3.802 7.163 1.00 94.25 293 PRO A O 1
ATOM 2296 N N . LEU A 1 294 ? 9.850 1.826 6.364 1.00 87.81 294 LEU A N 1
ATOM 2297 C CA . LEU A 1 294 ? 10.343 0.872 7.360 1.00 87.81 294 LEU A CA 1
ATOM 2298 C C . LEU A 1 294 ? 9.874 1.141 8.794 1.00 87.81 294 LEU A C 1
ATOM 2300 O O . LEU A 1 294 ? 10.556 0.751 9.750 1.00 87.81 294 LEU A O 1
ATOM 2304 N N . ARG A 1 295 ? 8.743 1.827 8.964 1.00 83.25 295 ARG A N 1
ATOM 2305 C CA . ARG A 1 295 ? 8.191 2.215 10.265 1.00 83.25 295 ARG A CA 1
ATOM 2306 C C . ARG A 1 295 ? 6.682 1.999 10.294 1.00 83.25 295 ARG A C 1
ATOM 2308 O O . ARG A 1 295 ? 6.063 1.605 9.319 1.00 83.25 295 ARG A O 1
ATOM 2315 N N . GLU A 1 296 ? 6.098 2.196 11.470 1.00 75.75 296 GLU A N 1
ATOM 2316 C CA . GLU A 1 296 ? 4.645 2.160 11.600 1.00 75.75 296 GLU A CA 1
ATOM 2317 C C . GLU A 1 296 ? 4.004 3.308 10.827 1.00 75.75 296 GLU A C 1
ATOM 2319 O O . GLU A 1 296 ? 4.456 4.448 10.935 1.00 75.75 296 GLU A O 1
ATOM 2324 N N . ASN A 1 297 ? 2.926 2.986 10.109 1.00 83.19 297 ASN A N 1
ATOM 2325 C CA . ASN A 1 297 ? 2.151 3.956 9.350 1.00 83.19 297 ASN A CA 1
ATOM 2326 C C . ASN A 1 297 ? 1.612 5.072 10.250 1.00 83.19 297 ASN A C 1
ATOM 2328 O O . ASN A 1 297 ? 1.070 4.800 11.327 1.00 83.19 297 ASN A O 1
ATOM 2332 N N . SER A 1 298 ? 1.683 6.315 9.762 1.00 79.44 298 SER A N 1
ATOM 2333 C CA . SER A 1 298 ? 1.167 7.534 10.411 1.00 79.44 298 SER A CA 1
ATOM 2334 C C . SER A 1 298 ? -0.360 7.608 10.341 1.00 79.44 298 SER A C 1
ATOM 2336 O O . SER A 1 298 ? -0.960 8.615 9.965 1.00 79.44 298 SER A O 1
ATOM 2338 N N . CYS A 1 299 ? -1.009 6.498 10.675 1.00 75.25 299 CYS A N 1
ATOM 2339 C CA . CYS A 1 299 ? -2.444 6.345 10.642 1.00 75.25 299 CYS A CA 1
ATOM 2340 C C . CYS A 1 299 ? -3.088 7.390 11.536 1.00 75.25 299 CYS A C 1
ATOM 2342 O O . CYS A 1 299 ? -2.771 7.491 12.724 1.00 75.25 299 CYS A O 1
ATOM 2344 N N . MET A 1 300 ? -4.044 8.131 10.975 1.00 64.94 300 MET A N 1
ATOM 2345 C CA . MET A 1 300 ? -4.846 9.032 11.779 1.00 64.94 300 MET A CA 1
ATOM 2346 C C . MET A 1 300 ? -5.539 8.210 12.861 1.00 64.94 300 MET A C 1
ATOM 2348 O O . MET A 1 300 ? -6.416 7.377 12.599 1.00 64.94 300 MET A O 1
ATOM 2352 N N . SER A 1 301 ? -5.160 8.475 14.109 1.00 46.16 301 SER A N 1
ATOM 2353 C CA . SER A 1 301 ? -6.022 8.158 15.226 1.00 46.16 301 SER A CA 1
ATOM 2354 C C . SER A 1 301 ? -7.316 8.917 14.958 1.00 46.16 301 SER A C 1
ATOM 2356 O O . SER A 1 301 ? -7.333 10.143 14.825 1.00 46.16 301 SER A O 1
ATOM 2358 N N . PHE A 1 302 ? -8.432 8.201 14.813 1.00 36.12 302 PHE A N 1
ATOM 2359 C CA . PHE A 1 302 ? -9.718 8.865 14.949 1.00 36.12 302 PHE A CA 1
ATOM 2360 C C . PHE A 1 302 ? -9.734 9.436 16.365 1.00 36.12 302 PHE A C 1
ATOM 2362 O O . PHE A 1 302 ? -10.006 8.721 17.330 1.00 36.12 302 PHE A O 1
ATOM 2369 N N . ASN A 1 303 ? -9.401 10.718 16.492 1.00 28.70 303 ASN A N 1
ATOM 2370 C CA . ASN A 1 303 ? -9.601 11.487 17.698 1.00 28.70 303 ASN A CA 1
ATOM 2371 C C . ASN A 1 303 ? -11.111 11.530 17.955 1.00 28.70 303 ASN A C 1
ATOM 2373 O O . ASN A 1 303 ? -11.807 12.472 17.593 1.00 28.70 303 ASN A O 1
ATOM 2377 N N . LEU A 1 304 ? -11.623 10.520 18.658 1.00 33.12 304 LEU A N 1
ATOM 2378 C CA . LEU A 1 304 ? -12.849 10.638 19.447 1.00 33.12 304 LEU A CA 1
ATOM 2379 C C . LEU A 1 304 ? -12.603 11.450 20.735 1.00 33.12 304 LEU A C 1
ATOM 2381 O O . LEU A 1 304 ? -13.455 11.497 21.616 1.00 33.12 304 LEU A O 1
ATOM 2385 N N . ASN A 1 305 ? -11.459 12.134 20.828 1.00 27.34 305 ASN A N 1
ATOM 2386 C CA . ASN A 1 305 ? -11.250 13.300 21.669 1.00 27.34 305 ASN A CA 1
ATOM 2387 C C . ASN A 1 305 ? -11.289 14.577 20.800 1.00 27.34 305 ASN A C 1
ATOM 2389 O O . ASN A 1 305 ? -10.341 15.356 20.773 1.00 27.34 305 ASN A O 1
ATOM 2393 N N . LEU A 1 306 ? -12.439 14.879 20.186 1.00 31.09 306 LEU A N 1
ATOM 2394 C CA . LEU A 1 306 ? -12.934 16.243 20.379 1.00 31.09 306 LEU A CA 1
ATOM 2395 C C . LEU A 1 306 ? -13.116 16.352 21.887 1.00 31.09 306 LEU A C 1
ATOM 2397 O O . LEU A 1 306 ? -13.983 15.697 22.468 1.00 31.09 306 LEU A O 1
ATOM 2401 N N . THR A 1 307 ? -12.166 17.033 22.515 1.00 31.36 307 THR A N 1
ATOM 2402 C CA . THR A 1 307 ? -12.038 17.148 23.957 1.00 31.36 307 THR A CA 1
ATOM 2403 C C . THR A 1 307 ? -13.407 17.327 24.601 1.00 31.36 307 THR A C 1
ATOM 2405 O O . THR A 1 307 ? -14.225 18.163 24.201 1.00 31.36 307 THR A O 1
ATOM 2408 N N . LYS A 1 308 ? -13.602 16.607 25.705 1.00 37.44 308 LYS A N 1
ATOM 2409 C CA . LYS A 1 308 ? -14.591 16.916 26.744 1.00 37.44 308 LYS A CA 1
ATOM 2410 C C . LYS A 1 308 ? -14.445 18.345 27.319 1.00 37.44 308 LYS A C 1
ATOM 2412 O O . LYS A 1 308 ? -15.088 18.650 28.312 1.00 37.44 308 LYS A O 1
ATOM 2417 N N . GLU A 1 309 ? -13.657 19.221 26.690 1.00 34.44 309 GLU A N 1
ATOM 2418 C CA . GLU A 1 309 ? -13.440 20.611 27.079 1.00 34.44 309 GLU A CA 1
ATOM 2419 C C . GLU A 1 309 ? -13.826 21.657 26.017 1.00 34.44 309 GLU A C 1
ATOM 2421 O O . GLU A 1 309 ? -13.736 22.840 26.324 1.00 34.44 309 GLU A O 1
ATOM 2426 N N . VAL A 1 310 ? -14.341 21.306 24.821 1.00 35.34 310 VAL A N 1
ATOM 2427 C CA . VAL A 1 310 ? -14.888 22.340 23.896 1.00 35.34 310 VAL A CA 1
ATOM 2428 C C . VAL A 1 310 ? -16.244 22.005 23.246 1.00 35.34 310 VAL A C 1
ATOM 2430 O O . VAL A 1 310 ? -16.882 22.902 22.701 1.00 35.34 310 VAL A O 1
ATOM 2433 N N . ILE A 1 311 ? -16.822 20.802 23.393 1.00 37.31 311 ILE A N 1
ATOM 2434 C CA . ILE A 1 311 ? -18.245 20.585 23.014 1.00 37.31 311 ILE A CA 1
ATOM 2435 C C . ILE A 1 311 ? -19.190 20.956 24.171 1.00 37.31 311 ILE A C 1
ATOM 2437 O O . ILE A 1 311 ? -20.094 20.223 24.556 1.00 37.31 311 ILE A O 1
ATOM 2441 N N . HIS A 1 312 ? -19.011 22.159 24.699 1.00 40.41 312 HIS A N 1
ATOM 2442 C CA . HIS A 1 312 ? -20.131 22.971 25.154 1.00 40.41 312 HIS A CA 1
ATOM 2443 C C . HIS A 1 312 ? -20.218 24.170 24.217 1.00 40.41 312 HIS A C 1
ATOM 2445 O O . HIS A 1 312 ? -19.855 25.275 24.591 1.00 40.41 312 HIS A O 1
ATOM 2451 N N . ASN A 1 313 ? -20.646 23.923 22.974 1.00 41.56 313 ASN A N 1
ATOM 2452 C CA . ASN A 1 313 ? -21.450 24.856 22.180 1.00 41.56 313 ASN A CA 1
ATOM 2453 C C . ASN A 1 313 ? -21.853 24.224 20.840 1.00 41.56 313 ASN A C 1
ATOM 2455 O O . ASN A 1 313 ? -21.172 24.346 19.833 1.00 41.56 313 ASN A O 1
ATOM 2459 N N . SER A 1 314 ? -23.008 23.560 20.849 1.00 53.34 314 SER A N 1
ATOM 2460 C CA . SER A 1 314 ? -23.986 23.497 19.755 1.00 53.34 314 SER A CA 1
ATOM 2461 C C . SER A 1 314 ? -23.491 23.761 18.314 1.00 53.34 314 SER A C 1
ATOM 2463 O O . SER A 1 314 ? -23.943 24.730 17.690 1.00 53.34 314 SER A O 1
ATOM 2465 N N . SER A 1 315 ? -22.651 22.905 17.732 1.00 67.06 315 SER A N 1
ATOM 2466 C CA . SER A 1 315 ? -22.363 22.918 16.289 1.00 67.06 315 SER A CA 1
ATOM 2467 C C . SER A 1 315 ? -22.916 21.657 15.618 1.00 67.06 315 SER A C 1
ATOM 2469 O O . SER A 1 315 ? -22.887 20.562 16.171 1.00 67.06 315 SER A O 1
ATOM 2471 N N . ALA A 1 316 ? -23.519 21.849 14.450 1.00 76.12 316 ALA A N 1
ATOM 2472 C CA . ALA A 1 316 ? -24.001 20.784 13.594 1.00 76.12 316 ALA A CA 1
ATOM 2473 C C . ALA A 1 316 ? -22.856 20.292 12.709 1.00 76.12 316 ALA A C 1
ATOM 2475 O O . ALA A 1 316 ? -22.008 21.092 12.313 1.00 76.12 316 ALA A O 1
ATOM 2476 N N . VAL A 1 317 ? -22.872 19.011 12.357 1.00 83.62 317 VAL A N 1
ATOM 2477 C CA . VAL A 1 317 ? -21.923 18.385 11.429 1.00 83.62 317 VAL A CA 1
ATOM 2478 C C . VAL A 1 317 ? -22.652 17.840 10.205 1.00 83.62 317 VAL A C 1
ATOM 2480 O O . VAL A 1 317 ? -23.851 17.556 10.256 1.00 83.62 317 VAL A O 1
ATOM 2483 N N . ILE A 1 318 ? -21.926 17.678 9.100 1.00 81.81 318 ILE A N 1
ATOM 2484 C CA . ILE A 1 318 ? -22.413 16.921 7.944 1.00 81.81 318 ILE A CA 1
ATOM 2485 C C . ILE A 1 318 ? -22.295 15.436 8.295 1.00 81.81 318 ILE A C 1
ATOM 2487 O O . ILE A 1 318 ? -21.208 14.968 8.621 1.00 81.81 318 ILE A O 1
ATOM 2491 N N . ASN A 1 319 ? -23.420 14.722 8.276 1.00 81.50 319 ASN A N 1
ATOM 2492 C CA . ASN A 1 319 ? -23.487 13.294 8.579 1.00 81.50 319 ASN A CA 1
ATOM 2493 C C . ASN A 1 319 ? -23.297 12.445 7.317 1.00 81.50 319 ASN A C 1
ATOM 2495 O O . ASN A 1 319 ? -22.553 11.472 7.344 1.00 81.50 319 ASN A O 1
ATOM 2499 N N . GLU A 1 320 ? -23.946 12.823 6.213 1.00 78.94 320 GLU A N 1
ATOM 2500 C CA . GLU A 1 320 ? -23.892 12.078 4.952 1.00 78.94 320 GLU A CA 1
ATOM 2501 C C . GLU A 1 320 ? -24.160 12.998 3.753 1.00 78.94 320 GLU A C 1
ATOM 2503 O O . GLU A 1 320 ? -24.925 13.962 3.847 1.00 78.94 320 GLU A O 1
ATOM 2508 N N . VAL A 1 321 ? -23.550 12.692 2.606 1.00 79.69 321 VAL A N 1
ATOM 2509 C CA . VAL A 1 321 ? -23.841 13.343 1.323 1.00 79.69 321 VAL A CA 1
ATOM 2510 C C . VAL A 1 321 ? -24.124 12.268 0.279 1.00 79.69 321 VAL A C 1
ATOM 2512 O O . VAL A 1 321 ? -23.224 11.547 -0.143 1.00 79.69 321 VAL A O 1
ATOM 2515 N N . GLY A 1 322 ? -25.375 12.186 -0.167 1.00 69.62 322 GLY A N 1
ATOM 2516 C CA . GLY A 1 322 ? -25.786 11.338 -1.280 1.00 69.62 322 GLY A CA 1
ATOM 2517 C C . GLY A 1 322 ? -25.655 12.085 -2.604 1.00 69.62 322 GLY A C 1
ATOM 2518 O O . GLY A 1 322 ? -26.351 13.078 -2.835 1.00 69.62 322 GLY A O 1
ATOM 2519 N N . LEU A 1 323 ? -24.783 11.605 -3.492 1.00 67.19 323 LEU A N 1
ATOM 2520 C CA . LEU A 1 323 ? -24.648 12.089 -4.867 1.00 67.19 323 LEU A CA 1
ATOM 2521 C C . LEU A 1 323 ? -25.296 11.074 -5.818 1.00 67.19 323 LEU A C 1
ATOM 2523 O O . LEU A 1 323 ? -25.013 9.882 -5.745 1.00 67.19 323 LEU A O 1
ATOM 2527 N N . ALA A 1 324 ? -26.179 11.534 -6.708 1.00 58.94 324 ALA A N 1
ATOM 2528 C CA . ALA A 1 324 ? -26.799 10.651 -7.695 1.00 58.94 324 ALA A CA 1
ATOM 2529 C C . ALA A 1 324 ? -25.800 10.254 -8.790 1.00 58.94 324 ALA A C 1
ATOM 2531 O O . ALA A 1 324 ? -25.056 11.102 -9.284 1.00 58.94 324 ALA A O 1
ATOM 2532 N N . ASN A 1 325 ? -25.874 8.993 -9.208 1.00 52.88 325 ASN A N 1
ATOM 2533 C CA . ASN A 1 325 ? -25.297 8.465 -10.445 1.00 52.88 325 ASN A CA 1
ATOM 2534 C C . ASN A 1 325 ? -26.433 7.794 -11.245 1.00 52.88 325 ASN A C 1
ATOM 2536 O O . ASN A 1 325 ? -27.487 7.546 -10.659 1.00 52.88 325 ASN A O 1
ATOM 2540 N N . ASP A 1 326 ? -26.242 7.491 -12.535 1.00 49.53 326 ASP A N 1
ATOM 2541 C CA . ASP A 1 326 ? -27.292 7.137 -13.528 1.00 49.53 326 ASP A CA 1
ATOM 2542 C C . ASP A 1 326 ? -28.305 6.025 -13.146 1.00 49.53 326 ASP A C 1
ATOM 2544 O O . ASP A 1 326 ? -29.276 5.796 -13.862 1.00 49.53 326 ASP A O 1
ATOM 2548 N N . SER A 1 327 ? -28.132 5.335 -12.016 1.00 50.62 327 SER A N 1
ATOM 2549 C CA . SER A 1 327 ? -29.024 4.276 -11.514 1.00 50.62 327 SER A CA 1
ATOM 2550 C C . SER A 1 327 ? -29.713 4.575 -10.168 1.00 50.62 327 SER A C 1
ATOM 2552 O O . SER A 1 327 ? -30.607 3.828 -9.778 1.00 50.62 327 SER A O 1
ATOM 2554 N N . PHE A 1 328 ? -29.360 5.656 -9.454 1.00 46.47 328 PHE A N 1
ATOM 2555 C CA . PHE A 1 328 ? -29.950 6.005 -8.150 1.00 46.47 328 PHE A CA 1
ATOM 2556 C C . PHE A 1 328 ? -30.321 7.492 -8.063 1.00 46.47 328 PHE A C 1
ATOM 2558 O O . PHE A 1 328 ? -29.496 8.379 -8.263 1.00 46.47 328 PHE A O 1
ATOM 2565 N N . LEU A 1 329 ? -31.586 7.769 -7.728 1.00 51.81 329 LEU A N 1
ATOM 2566 C CA . LEU A 1 329 ? -32.209 9.097 -7.837 1.00 51.81 329 LEU A CA 1
ATOM 2567 C C . LEU A 1 329 ? -32.061 10.011 -6.606 1.00 51.81 329 LEU A C 1
ATOM 2569 O O . LEU A 1 329 ? -32.570 11.133 -6.622 1.00 51.81 329 LEU A O 1
ATOM 2573 N N . TYR A 1 330 ? -31.400 9.582 -5.530 1.00 54.22 330 TYR A N 1
ATOM 2574 C CA . TYR A 1 330 ? -31.412 10.342 -4.276 1.00 54.22 330 TYR A CA 1
ATOM 2575 C C . TYR A 1 330 ? -30.164 11.211 -4.124 1.00 54.22 330 TYR A C 1
ATOM 2577 O O . TYR A 1 330 ? -29.135 10.771 -3.625 1.00 54.22 330 TYR A O 1
ATOM 2585 N N . LYS A 1 331 ? -30.282 12.482 -4.522 1.00 69.25 331 LYS A N 1
ATOM 2586 C CA . LYS A 1 331 ? -29.362 13.537 -4.081 1.00 69.25 331 LYS A CA 1
ATOM 2587 C C . LYS A 1 331 ? -29.816 14.020 -2.707 1.00 69.25 331 LYS A C 1
ATOM 2589 O O . LYS A 1 331 ? -30.978 14.403 -2.565 1.00 69.25 331 LYS A O 1
ATOM 2594 N N . PHE A 1 332 ? -28.948 14.010 -1.705 1.00 77.69 332 PHE A N 1
ATOM 2595 C CA . PHE A 1 332 ? -29.276 14.577 -0.398 1.00 77.69 332 PHE A CA 1
ATOM 2596 C C . PHE A 1 332 ? -28.035 14.988 0.384 1.00 77.69 332 PHE A C 1
ATOM 2598 O O . PHE A 1 332 ? -26.929 14.539 0.104 1.00 77.69 332 PHE A O 1
ATOM 2605 N N . ILE A 1 333 ? -28.242 15.846 1.377 1.00 79.44 333 ILE A N 1
ATOM 2606 C CA . ILE A 1 333 ? -27.247 16.178 2.395 1.00 79.44 333 ILE A CA 1
ATOM 2607 C C . ILE A 1 333 ? -27.922 15.980 3.739 1.00 79.44 333 ILE A C 1
ATOM 2609 O O . ILE A 1 333 ? -28.939 16.612 4.021 1.00 79.44 333 ILE A O 1
ATOM 2613 N N . GLU A 1 334 ? -27.381 15.090 4.553 1.00 83.88 334 GLU A N 1
ATOM 2614 C CA . GLU A 1 334 ? -27.829 14.867 5.916 1.00 83.88 334 GLU A CA 1
ATOM 2615 C C . GLU A 1 334 ? -26.894 15.570 6.893 1.00 83.88 334 GLU A C 1
ATOM 2617 O O . GLU A 1 334 ? -25.670 15.468 6.811 1.00 83.88 334 GLU A O 1
ATOM 2622 N N . LEU A 1 335 ? -27.490 16.285 7.836 1.00 83.94 335 LEU A N 1
ATOM 2623 C CA . LEU A 1 335 ? -26.812 16.960 8.925 1.00 83.94 335 LEU A CA 1
ATOM 2624 C C . LEU A 1 335 ? -27.175 16.281 10.238 1.00 83.94 335 LEU A C 1
ATOM 2626 O O . LEU A 1 335 ? -28.325 15.882 10.440 1.00 83.94 335 LEU A O 1
ATOM 2630 N N . ARG A 1 336 ? -26.214 16.237 11.157 1.00 83.12 336 ARG A N 1
ATOM 2631 C CA . ARG A 1 336 ? -26.415 15.799 12.535 1.00 83.12 336 ARG A CA 1
ATOM 2632 C C . ARG A 1 336 ? -26.133 16.951 13.486 1.00 83.12 336 ARG A C 1
ATOM 2634 O O . ARG A 1 336 ? -25.117 17.631 13.386 1.00 83.12 336 ARG A O 1
ATOM 2641 N N . GLY A 1 337 ? -27.033 17.160 14.429 1.00 82.56 337 GLY A N 1
ATOM 2642 C CA . GLY A 1 337 ? -26.910 18.150 15.485 1.00 82.56 337 GLY A CA 1
ATOM 2643 C C . GLY A 1 337 ? -27.692 17.718 16.715 1.00 82.56 337 GLY A C 1
ATOM 2644 O O . GLY A 1 337 ? -28.216 16.607 16.791 1.00 82.56 337 GLY A O 1
ATOM 2645 N N . LYS A 1 338 ? -27.775 18.600 17.709 1.00 82.25 338 LYS A N 1
ATOM 2646 C CA . LYS A 1 338 ? -28.559 18.326 18.912 1.00 82.25 338 LYS A CA 1
ATOM 2647 C C . LYS A 1 338 ? -30.057 18.258 18.557 1.00 82.25 338 LYS A C 1
ATOM 2649 O O . LYS A 1 338 ? -30.547 19.170 17.889 1.00 82.25 338 LYS A O 1
ATOM 2654 N N . PRO A 1 339 ? -30.801 17.228 19.002 1.00 85.69 339 PRO A N 1
ATOM 2655 C CA . PRO A 1 339 ? -32.236 17.125 18.754 1.00 85.69 339 PRO A CA 1
ATOM 2656 C C . PRO A 1 339 ? -33.003 18.400 19.114 1.00 85.69 339 PRO A C 1
ATOM 2658 O O . PRO A 1 339 ? -32.851 18.936 20.212 1.00 85.69 339 PRO A O 1
ATOM 2661 N N . GLY A 1 340 ? -33.823 18.898 18.188 1.00 81.06 340 GLY A N 1
ATOM 2662 C CA . GLY A 1 340 ? -34.622 20.109 18.381 1.00 81.06 340 GLY A CA 1
ATOM 2663 C C . GLY A 1 340 ? -33.859 21.441 18.316 1.00 81.06 340 GLY A C 1
ATOM 2664 O O . GLY A 1 340 ? -34.510 22.492 18.368 1.00 81.06 340 GLY A O 1
ATOM 2665 N N . ASP A 1 341 ? -32.528 21.444 18.163 1.00 87.31 341 ASP A N 1
ATOM 2666 C CA . ASP A 1 341 ? -31.764 22.686 17.997 1.00 87.31 341 ASP A CA 1
ATOM 2667 C C . ASP A 1 341 ? -32.102 23.364 16.663 1.00 87.31 341 ASP A C 1
ATOM 2669 O O . ASP A 1 341 ? -32.346 22.721 15.640 1.00 87.31 341 ASP A O 1
ATOM 2673 N N . SER A 1 342 ? -32.111 24.699 16.681 1.00 85.69 342 SER A N 1
ATOM 2674 C CA . SER A 1 342 ? -32.401 25.525 15.507 1.00 85.69 342 SER A CA 1
ATOM 2675 C C . SER A 1 342 ? -31.292 25.443 14.464 1.00 85.69 342 SER A C 1
ATOM 2677 O O . SER A 1 342 ? -30.113 25.627 14.777 1.00 85.69 342 SER A O 1
ATOM 2679 N N . LEU A 1 343 ? -31.697 25.272 13.207 1.00 83.50 343 LEU A N 1
ATOM 2680 C CA . LEU A 1 343 ? -30.802 25.269 12.054 1.00 83.50 343 LEU A CA 1
ATOM 2681 C C . LEU A 1 343 ? -30.481 26.674 11.528 1.00 83.50 343 LEU A C 1
ATOM 2683 O O . LEU A 1 343 ? -29.524 26.833 10.781 1.00 83.50 343 LEU A O 1
ATOM 2687 N N . LYS A 1 344 ? -31.220 27.705 11.967 1.00 85.69 344 LYS A N 1
ATOM 2688 C CA . LYS A 1 344 ? -31.112 29.099 11.478 1.00 85.69 344 LYS A CA 1
ATOM 2689 C C . LYS A 1 344 ? -29.740 29.755 11.652 1.00 85.69 344 LYS A C 1
ATOM 2691 O O . LYS A 1 344 ? -29.508 30.842 11.150 1.00 85.69 344 LYS A O 1
ATOM 2696 N N . LYS A 1 345 ? -28.845 29.147 12.423 1.00 79.12 345 LYS A N 1
ATOM 2697 C CA . LYS A 1 345 ? -27.484 29.654 12.640 1.00 79.12 345 LYS A CA 1
ATOM 2698 C C . LYS A 1 345 ? -26.455 29.044 11.687 1.00 79.12 345 LYS A C 1
ATOM 2700 O O . LYS A 1 345 ? -25.284 29.389 11.774 1.00 79.12 345 LYS A O 1
ATOM 2705 N N . TYR A 1 346 ? -26.877 28.139 10.808 1.00 80.12 346 TYR A N 1
ATOM 2706 C CA . TYR A 1 346 ? -25.998 27.444 9.880 1.00 80.12 346 TYR A CA 1
ATOM 2707 C C . TYR A 1 346 ? -26.305 27.843 8.438 1.00 80.12 346 TYR A C 1
ATOM 2709 O O . TYR A 1 346 ? -27.462 27.943 8.023 1.00 80.12 346 TYR A O 1
ATOM 2717 N N . THR A 1 347 ? -25.241 28.013 7.662 1.00 78.81 347 THR A N 1
ATOM 2718 C CA . THR A 1 347 ? -25.290 28.195 6.213 1.00 78.81 347 THR A CA 1
ATOM 2719 C C . THR A 1 347 ? -24.432 27.107 5.587 1.00 78.81 347 THR A C 1
ATOM 2721 O O . THR A 1 347 ? -23.286 26.908 5.982 1.00 78.81 347 THR A O 1
ATOM 2724 N N . LEU A 1 348 ? -24.994 26.382 4.628 1.00 82.25 348 LEU A N 1
ATOM 2725 C CA . LEU A 1 348 ? -24.300 25.337 3.896 1.00 82.25 348 LEU A CA 1
ATOM 2726 C C . LEU A 1 348 ? -23.675 25.934 2.635 1.00 82.25 348 LEU A C 1
ATOM 2728 O O . LEU A 1 348 ? -24.400 26.433 1.779 1.00 82.25 348 LEU A O 1
ATOM 2732 N N . HIS A 1 349 ? -22.353 25.878 2.517 1.00 77.38 349 HIS A N 1
ATOM 2733 C CA . HIS A 1 349 ? -21.609 26.405 1.373 1.00 77.38 349 HIS A CA 1
ATOM 2734 C C . HIS A 1 349 ? -21.169 25.273 0.437 1.00 77.38 349 HIS A C 1
ATOM 2736 O O . HIS A 1 349 ? -20.697 24.236 0.895 1.00 77.38 349 HIS A O 1
ATOM 2742 N N . PHE A 1 350 ? -21.300 25.481 -0.872 1.00 75.88 350 PHE A N 1
ATOM 2743 C CA . PHE A 1 350 ? -20.925 24.517 -1.904 1.00 75.88 350 PHE A CA 1
ATOM 2744 C C . PHE A 1 350 ? -19.760 25.056 -2.724 1.00 75.88 350 PHE A C 1
ATOM 2746 O O . PHE A 1 350 ? -19.858 26.149 -3.278 1.00 75.88 350 PHE A O 1
ATOM 2753 N N . PHE A 1 351 ? -18.688 24.279 -2.846 1.00 72.12 351 PHE A N 1
ATOM 2754 C CA . PHE A 1 351 ? -17.469 24.658 -3.560 1.00 72.12 351 PHE A CA 1
ATOM 2755 C C . PHE A 1 351 ? -17.267 23.790 -4.802 1.00 72.12 351 PHE A C 1
ATOM 2757 O O . PHE A 1 351 ? -17.656 22.624 -4.830 1.00 72.12 351 PHE A O 1
ATOM 2764 N N . SER A 1 352 ? -16.680 24.381 -5.840 1.00 72.44 352 SER A N 1
ATOM 2765 C CA . SER A 1 352 ? -16.208 23.672 -7.029 1.00 72.44 352 SER A CA 1
ATOM 2766 C C . SER A 1 352 ? -14.687 23.642 -6.951 1.00 72.44 352 SER A C 1
ATOM 2768 O O . SER A 1 352 ? -14.101 24.659 -6.584 1.00 72.44 352 SER A O 1
ATOM 2770 N N . GLY A 1 353 ? -14.054 22.519 -7.301 1.00 62.59 353 GLY A N 1
ATOM 2771 C CA . GLY A 1 353 ? -12.604 22.314 -7.141 1.00 62.59 353 GLY A CA 1
ATOM 2772 C C . GLY A 1 353 ? -11.714 23.345 -7.849 1.00 62.59 353 GLY A C 1
ATOM 2773 O O . GLY A 1 353 ? -10.527 23.419 -7.572 1.00 62.59 353 GLY A O 1
ATOM 2774 N N . ASN A 1 354 ? -12.287 24.180 -8.719 1.00 58.78 354 ASN A N 1
ATOM 2775 C CA . ASN A 1 354 ? -11.554 25.177 -9.496 1.00 58.78 354 ASN A CA 1
ATOM 2776 C C . ASN A 1 354 ? -11.524 26.576 -8.847 1.00 58.78 354 ASN A C 1
ATOM 2778 O O . ASN A 1 354 ? -10.887 27.472 -9.396 1.00 58.78 354 ASN A O 1
ATOM 2782 N N . HIS A 1 355 ? -12.244 26.815 -7.739 1.00 60.94 355 HIS A N 1
ATOM 2783 C CA . HIS A 1 355 ? -12.331 28.144 -7.117 1.00 60.94 355 HIS A CA 1
ATOM 2784 C C . HIS A 1 355 ? -12.486 28.087 -5.589 1.00 60.94 355 HIS A C 1
ATOM 2786 O O . HIS A 1 355 ? -13.334 27.371 -5.064 1.00 60.94 355 HIS A O 1
ATOM 2792 N N . ASN A 1 356 ? -11.799 28.989 -4.879 1.00 63.78 356 ASN A N 1
ATOM 2793 C CA . ASN A 1 356 ? -11.906 29.146 -3.417 1.00 63.78 356 ASN A CA 1
ATOM 2794 C C . ASN A 1 356 ? -13.149 29.942 -2.957 1.00 63.78 356 ASN A C 1
ATOM 2796 O O . ASN A 1 356 ? -13.235 30.354 -1.801 1.00 63.78 356 ASN A O 1
ATOM 2800 N N . ARG A 1 357 ? -14.116 30.204 -3.848 1.00 65.38 357 ARG A N 1
ATOM 2801 C CA . ARG A 1 357 ? -15.394 30.855 -3.510 1.00 65.38 357 ARG A CA 1
ATOM 2802 C C . ARG A 1 357 ? -16.536 29.853 -3.661 1.00 65.38 357 ARG A C 1
ATOM 2804 O O . ARG A 1 357 ? -16.557 29.132 -4.661 1.00 65.38 357 ARG A O 1
ATOM 2811 N N . PRO A 1 358 ? -17.500 29.816 -2.723 1.00 69.69 358 PRO A N 1
ATOM 2812 C CA . PRO A 1 358 ? -18.621 28.907 -2.850 1.00 69.69 358 PRO A CA 1
ATOM 2813 C C . PRO A 1 358 ? -19.475 29.308 -4.057 1.00 69.69 358 PRO A C 1
ATOM 2815 O O . PRO A 1 358 ? -19.882 30.463 -4.177 1.00 69.69 358 PRO A O 1
ATOM 2818 N N . TYR A 1 359 ? -19.756 28.359 -4.952 1.00 75.38 359 TYR A N 1
ATOM 2819 C CA . TYR A 1 359 ? -20.639 28.582 -6.101 1.00 75.38 359 TYR A CA 1
ATOM 2820 C C . TYR A 1 359 ? -22.114 28.630 -5.689 1.00 75.38 359 TYR A C 1
ATOM 2822 O O . TYR A 1 359 ? -22.945 29.147 -6.432 1.00 75.38 359 TYR A O 1
ATOM 2830 N N . ASN A 1 360 ? -22.454 28.080 -4.519 1.00 75.56 360 ASN A N 1
ATOM 2831 C CA . ASN A 1 360 ? -23.794 28.158 -3.951 1.00 75.56 360 ASN A CA 1
ATOM 2832 C C . ASN A 1 360 ? -23.736 28.184 -2.419 1.00 75.56 360 ASN A C 1
ATOM 2834 O O . ASN A 1 360 ? -22.782 27.697 -1.814 1.00 75.56 360 ASN A O 1
ATOM 2838 N N . SER A 1 361 ? -24.742 28.774 -1.777 1.00 77.38 361 SER A N 1
ATOM 2839 C CA . SER A 1 361 ? -24.873 28.827 -0.320 1.00 77.38 361 SER A CA 1
ATOM 2840 C C . SER A 1 361 ? -26.343 28.739 0.081 1.00 77.38 361 SER A C 1
ATOM 2842 O O . SER A 1 361 ? -27.170 29.488 -0.431 1.00 77.38 361 SER A O 1
ATOM 2844 N N . ILE A 1 362 ? -26.679 27.842 1.006 1.00 78.50 362 ILE A N 1
ATOM 2845 C CA . ILE A 1 362 ? -28.048 27.627 1.483 1.00 78.50 362 ILE A CA 1
ATOM 2846 C C . ILE A 1 362 ? -28.105 27.969 2.966 1.00 78.50 362 ILE A C 1
ATOM 2848 O O . ILE A 1 362 ? -27.515 27.276 3.793 1.00 78.50 362 ILE A O 1
ATOM 2852 N N . HIS A 1 363 ? -28.843 29.019 3.315 1.00 81.81 363 HIS A N 1
ATOM 2853 C CA . HIS A 1 363 ? -29.131 29.318 4.712 1.00 81.81 363 HIS A CA 1
ATOM 2854 C C . HIS A 1 363 ? -30.183 28.342 5.243 1.00 81.81 363 HIS A C 1
ATOM 2856 O O . HIS A 1 363 ? -31.280 28.238 4.687 1.00 81.81 363 HIS A O 1
ATOM 2862 N N . LEU A 1 364 ? -29.842 27.593 6.289 1.00 84.00 364 LEU A N 1
ATOM 2863 C CA . LEU A 1 364 ? -30.693 26.513 6.767 1.00 84.00 364 LEU A CA 1
ATOM 2864 C C . LEU A 1 364 ? -31.846 27.051 7.615 1.00 84.00 364 LEU A C 1
ATOM 2866 O O . LEU A 1 364 ? -31.718 28.027 8.351 1.00 84.00 364 LEU A O 1
ATOM 2870 N N . GLN A 1 365 ? -32.995 26.388 7.527 1.00 85.00 365 GLN A N 1
ATOM 2871 C CA . GLN A 1 365 ? -34.185 26.717 8.305 1.00 85.00 365 GLN A CA 1
ATOM 2872 C C . GLN A 1 365 ? -34.708 25.480 9.035 1.00 85.00 365 GLN A C 1
ATOM 2874 O O . GLN A 1 365 ? -34.352 24.350 8.714 1.00 85.00 365 GLN A O 1
ATOM 2879 N N . GLY A 1 366 ? -35.576 25.702 10.021 1.00 86.75 366 GLY A N 1
ATOM 2880 C CA . GLY A 1 366 ? -36.157 24.631 10.825 1.00 86.75 366 GLY A CA 1
ATOM 2881 C C . GLY A 1 366 ? -35.287 24.239 12.016 1.00 86.75 366 GLY A C 1
ATOM 2882 O O . GLY A 1 366 ? -34.536 25.054 12.562 1.00 86.75 366 GLY A O 1
ATOM 2883 N N . LYS A 1 367 ? -35.452 22.995 12.460 1.00 88.88 367 LYS A N 1
ATOM 2884 C CA . LYS A 1 367 ? -34.773 22.409 13.616 1.00 88.88 367 LYS A CA 1
ATOM 2885 C C . LYS A 1 367 ? -34.345 20.984 13.283 1.00 88.88 367 LYS A C 1
ATOM 2887 O O . LYS A 1 367 ? -34.962 20.352 12.426 1.00 88.88 367 LYS A O 1
ATOM 2892 N N . PHE A 1 368 ? -33.338 20.476 13.981 1.00 84.56 368 PHE A N 1
ATOM 2893 C CA . PHE A 1 368 ? -33.029 19.047 13.953 1.00 84.56 368 PHE A CA 1
ATOM 2894 C C . PHE A 1 368 ? -34.215 18.223 14.461 1.00 84.56 368 PHE A C 1
ATOM 2896 O O . PHE A 1 368 ? -34.906 18.635 15.398 1.00 84.56 368 PHE A O 1
ATOM 2903 N N . GLY A 1 369 ? -34.440 17.056 13.853 1.00 73.06 369 GLY A N 1
ATOM 2904 C CA . GLY A 1 369 ? -35.457 16.100 14.290 1.00 73.06 369 GLY A CA 1
ATOM 2905 C C . GLY A 1 369 ? -35.176 15.522 15.683 1.00 73.06 369 GLY A C 1
ATOM 2906 O O . GLY A 1 369 ? -34.162 15.834 16.308 1.00 73.06 369 GLY A O 1
ATOM 2907 N N . SER A 1 370 ? -36.065 14.650 16.168 1.00 74.81 370 SER A N 1
ATOM 2908 C CA . SER A 1 370 ? -35.934 13.993 17.483 1.00 74.81 370 SER A CA 1
ATOM 2909 C C . SER A 1 370 ? -34.652 13.169 17.623 1.00 74.81 370 SER A C 1
ATOM 2911 O O . SER A 1 370 ? -34.082 13.105 18.705 1.00 74.81 370 SER A O 1
ATOM 2913 N N . GLU A 1 371 ? -34.161 12.619 16.514 1.00 71.75 371 GLU A N 1
ATOM 2914 C CA . GLU A 1 371 ? -32.907 11.856 16.449 1.00 71.75 371 GLU A CA 1
ATOM 2915 C C . GLU A 1 371 ? -31.680 12.737 16.162 1.00 71.75 371 GLU A C 1
ATOM 2917 O O . GLU A 1 371 ? -30.585 12.238 15.909 1.00 71.75 371 GLU A O 1
ATOM 2922 N N . GLY A 1 372 ? -31.849 14.062 16.140 1.00 81.56 372 GLY A N 1
ATOM 2923 C CA . GLY A 1 372 ? -30.761 14.988 15.834 1.00 81.56 372 GLY A CA 1
ATOM 2924 C C . GLY A 1 372 ? -30.401 15.053 14.350 1.00 81.56 372 GLY A C 1
ATOM 2925 O O . GLY A 1 372 ? -29.369 15.619 14.010 1.00 81.56 372 GLY A O 1
ATOM 2926 N N . LEU A 1 373 ? -31.230 14.497 13.462 1.00 81.31 373 LEU A N 1
ATOM 2927 C CA . LEU A 1 373 ? -30.991 14.473 12.016 1.00 81.31 373 LEU A CA 1
ATOM 2928 C C . LEU A 1 373 ? -31.805 15.535 11.274 1.00 81.31 373 LEU A C 1
ATOM 2930 O O . LEU A 1 373 ? -32.931 15.868 11.658 1.00 81.31 373 LEU A O 1
ATOM 2934 N N . PHE A 1 374 ? -31.236 16.055 10.190 1.00 83.06 374 PHE A N 1
ATOM 2935 C CA . PHE A 1 374 ? -31.916 16.925 9.236 1.00 83.06 374 PHE A CA 1
ATOM 2936 C C . PHE A 1 374 ? -31.445 16.624 7.814 1.00 83.06 374 PHE A C 1
ATOM 2938 O O . PHE A 1 374 ? -30.251 16.678 7.540 1.00 83.06 374 PHE A O 1
ATOM 2945 N N . VAL A 1 375 ? -32.379 16.338 6.903 1.00 84.12 375 VAL A N 1
ATOM 2946 C CA . VAL A 1 375 ? -32.059 15.940 5.524 1.00 84.12 375 VAL A CA 1
ATOM 2947 C C . VAL A 1 375 ? -32.506 17.013 4.539 1.00 84.12 375 VAL A C 1
ATOM 2949 O O . VAL A 1 375 ? -33.695 17.305 4.411 1.00 84.12 375 VAL A O 1
ATOM 2952 N N . L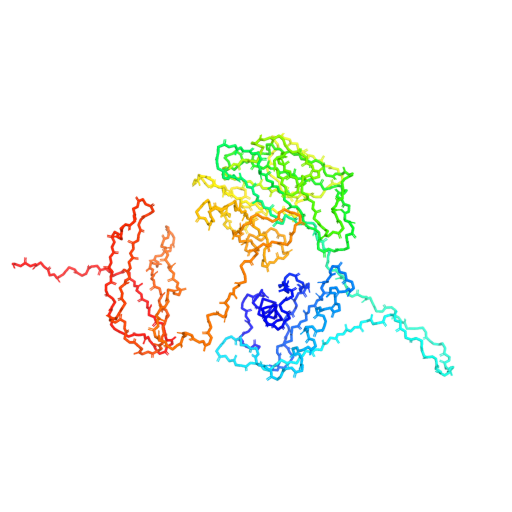EU A 1 376 ? -31.550 17.547 3.786 1.00 79.25 376 LEU A N 1
ATOM 2953 C CA . LEU A 1 376 ? -31.771 18.396 2.622 1.00 79.25 376 LEU A CA 1
ATOM 2954 C C . LEU A 1 376 ? -31.883 17.526 1.377 1.00 79.25 376 LEU A C 1
ATOM 2956 O O . LEU A 1 376 ? -30.989 16.736 1.084 1.00 79.25 376 LEU A O 1
ATOM 2960 N N . ARG A 1 377 ? -32.960 17.700 0.613 1.00 76.19 377 ARG A N 1
ATOM 2961 C CA . ARG A 1 377 ? -33.158 17.063 -0.695 1.00 76.19 377 ARG A CA 1
ATOM 2962 C C . ARG A 1 377 ? -33.394 18.146 -1.749 1.00 76.19 377 ARG A C 1
ATOM 2964 O O . ARG A 1 377 ? -34.036 19.147 -1.427 1.00 76.19 377 ARG A O 1
ATOM 2971 N N . PRO A 1 378 ? -32.925 17.979 -2.997 1.00 66.88 378 PRO A N 1
ATOM 2972 C CA . PRO A 1 378 ? -33.313 18.866 -4.078 1.00 66.88 378 PRO A CA 1
ATOM 2973 C C . PRO A 1 378 ? -34.825 18.767 -4.283 1.00 66.88 378 PRO A C 1
ATOM 2975 O O . PRO A 1 378 ? -35.362 17.689 -4.543 1.00 66.88 378 PRO A O 1
ATOM 2978 N N . GLY A 1 379 ? -35.517 19.893 -4.138 1.00 56.88 379 GLY A N 1
ATOM 2979 C CA . GLY A 1 379 ? -36.936 19.984 -4.461 1.00 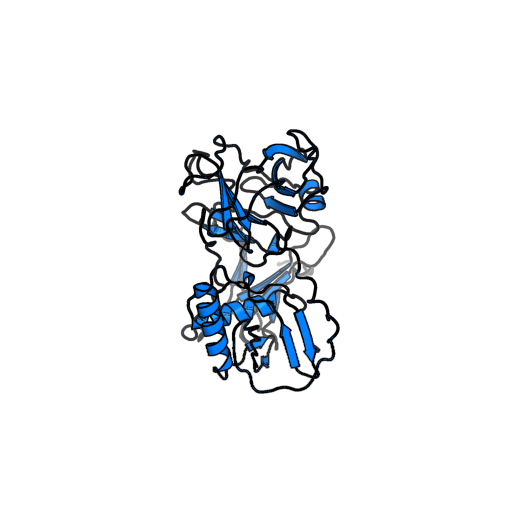56.88 379 GLY A CA 1
ATOM 2980 C C . GLY A 1 379 ? -37.157 19.957 -5.975 1.00 56.88 379 GLY A C 1
ATOM 2981 O O . GLY A 1 379 ? -36.347 20.483 -6.739 1.00 56.88 379 GLY A O 1
ATOM 2982 N N . ARG A 1 380 ? -38.286 19.394 -6.422 1.00 44.59 380 ARG A N 1
ATOM 2983 C CA . ARG A 1 380 ? 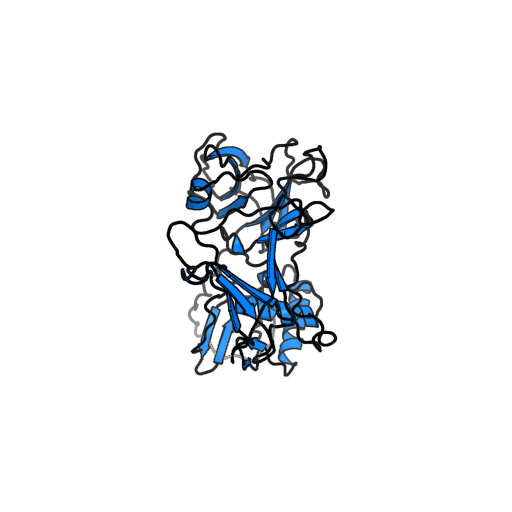-38.855 19.783 -7.720 1.00 44.59 380 ARG A CA 1
ATOM 2984 C C . ARG A 1 380 ? -39.347 21.220 -7.574 1.00 44.59 380 ARG A C 1
ATOM 2986 O O . ARG A 1 380 ? -40.149 21.486 -6.685 1.00 44.59 380 ARG A O 1
ATOM 2993 N N . ALA A 1 381 ? -38.871 22.127 -8.423 1.00 34.44 381 ALA A N 1
ATOM 2994 C CA . ALA A 1 381 ? -39.417 23.475 -8.496 1.00 34.44 381 ALA A CA 1
ATOM 2995 C C . ALA A 1 381 ? -40.920 23.393 -8.816 1.00 34.44 381 ALA A C 1
ATOM 2997 O O . ALA A 1 381 ? -41.307 22.923 -9.887 1.00 34.44 381 ALA A O 1
ATOM 2998 N N . SER A 1 382 ? -41.768 23.821 -7.884 1.00 32.59 382 SER A N 1
ATOM 2999 C CA . SER A 1 382 ? -43.167 24.118 -8.170 1.00 32.59 382 SER A CA 1
ATOM 3000 C C . SER A 1 382 ? -43.218 25.378 -9.033 1.00 32.59 382 SER A C 1
ATOM 3002 O O . SER A 1 382 ? -42.729 26.433 -8.631 1.00 32.59 382 SER A O 1
ATOM 3004 N N . GLN A 1 383 ? -43.793 25.268 -10.231 1.00 37.31 383 GLN A N 1
ATOM 3005 C CA . GLN A 1 383 ? -44.193 26.417 -11.041 1.00 37.31 383 GLN A CA 1
ATOM 3006 C C . GLN A 1 383 ? -45.320 27.176 -10.329 1.00 37.31 383 GLN A C 1
ATOM 3008 O O . GLN A 1 383 ? -46.491 26.927 -10.581 1.00 37.31 383 GLN A O 1
ATOM 3013 N N . SER A 1 384 ? -44.978 28.098 -9.442 1.00 38.34 384 SER A N 1
ATOM 3014 C CA . SER A 1 384 ? -45.856 29.196 -9.033 1.00 38.34 384 SER A CA 1
ATOM 3015 C C . SER A 1 384 ? -45.013 30.179 -8.240 1.00 38.34 384 SER A C 1
ATOM 3017 O O . SER A 1 384 ? -44.767 29.961 -7.061 1.00 38.34 384 SER A O 1
ATOM 3019 N N . ASP A 1 385 ? -44.447 31.144 -8.954 1.00 32.03 385 ASP A N 1
ATOM 3020 C CA . ASP A 1 385 ? -44.314 32.545 -8.541 1.00 32.03 385 ASP A CA 1
ATOM 3021 C C . ASP A 1 385 ? -43.405 33.231 -9.563 1.00 32.03 385 ASP A C 1
ATOM 3023 O O . ASP A 1 385 ? -42.189 33.342 -9.416 1.00 32.03 385 ASP A O 1
ATOM 3027 N N . LYS A 1 386 ? -44.026 33.640 -10.676 1.00 29.75 386 LYS A N 1
ATOM 3028 C CA . LYS A 1 386 ? -43.472 34.709 -11.506 1.00 29.75 386 LYS A CA 1
ATOM 3029 C C . LYS A 1 386 ? -43.764 36.024 -10.777 1.00 29.75 386 LYS A C 1
ATOM 3031 O O . LYS A 1 386 ? -44.939 36.281 -10.517 1.00 29.75 386 LYS A O 1
ATOM 3036 N N . PRO A 1 387 ? -42.756 36.849 -10.470 1.00 39.94 387 PRO A N 1
ATOM 3037 C CA . PRO A 1 387 ? -43.002 38.202 -10.001 1.00 39.94 387 PRO A CA 1
ATOM 3038 C C . PRO A 1 387 ? -43.507 39.062 -11.171 1.00 39.94 387 PRO A C 1
ATOM 3040 O O . PRO A 1 387 ? -42.928 39.025 -12.260 1.00 39.94 387 PRO A O 1
ATOM 3043 N N . ASN A 1 388 ? -44.599 39.792 -10.931 1.00 36.25 388 ASN A N 1
ATOM 3044 C CA . ASN A 1 388 ? -44.900 41.044 -11.631 1.00 36.25 388 ASN A CA 1
ATOM 3045 C C . ASN A 1 388 ? -44.022 42.155 -11.060 1.00 36.25 388 ASN A C 1
ATOM 3047 O O . ASN A 1 388 ? -43.841 42.153 -9.818 1.00 36.25 388 ASN A O 1
#

Sequence (388 aa):
CHQKPQDEGTIPRALAQSLEKRCNCSFSPAYFKDPVLTCEGRELVFTALLSARSTEQLDRELQALSILEQSKEWLHFGNQNHSIVMKTFSSNADGTDTPPDVTSEEPRTTGEPPTSPLWLLINEVNADNPGSREDTEYIELFYPGQAPFSLENYWLVLYNGRNNLAYKVLNLTGYSTNEWGYFLVGSGGVTPKPSLLLPESTIQNGVDAVALYRNANPVYRNNMQVTVDGLVDAVVYRARGAEKADKLVALLTPGQNVLHENDSHSTEDESISRCLSLKPRDPKSFQVTEITPLRENSCMSFNLNLTKEVIHNSSAVINEVGLANDSFLYKFIELRGKPGDSLKKYTLHFFSGNHNRPYNSIHLQGKFGSEGLFVLRPGRASQSDKPN

Radius of gyration: 25.64 Å; chains: 1; bounding box: 63×85×64 Å